Protein AF-0000000072552851 (afdb_homodimer)

Secondary structure (DSSP, 8-state):
-EEEEE-SS-EEEEEES-EEETTEEEES----EEEEETTEEEEEEE-HHHHHHHHHHHHHHHHHHHHHHTSPPPHHHHHHHHHHHHHHHHTSSS---EEEEEEEE-TTT--EEEEEE-TT--EEE-SEEEETHHHHHHHHHHHHH--TT--HHHHHHHHHHHHHHHHHH-SS----EEEEEEETTEEEEE---TT------/-EEEEE-SS-EEEEEES-EEETTEEEES----EEEEETTEEEEEEE-HHHHHHHHHHHHHHHHHHHHHHTSPPPHHHHHHHHHHHHHHHHTSSS---EEEEEEEE-TTT--EEEEEE-TT--EE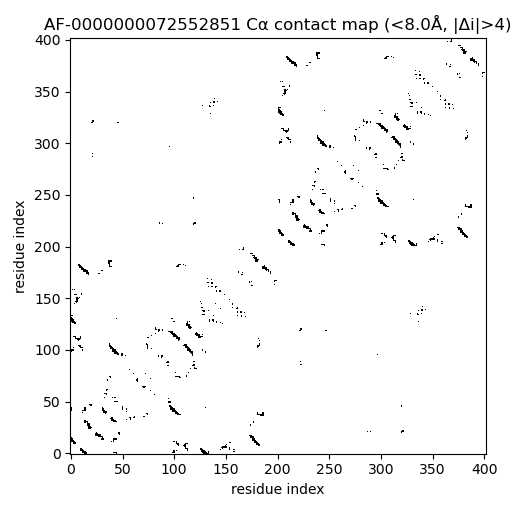E-SEEEETHHHHHHHHHHHHH--TT--HHHHHHHHHHHHHHHHHH-SS----EEEEEEETTEEEEE---TT------

Structure (mmCIF, N/CA/C/O backbone):
data_AF-0000000072552851-model_v1
#
loop_
_entity.id
_entity.type
_entity.pdbx_description
1 polymer 'Proteasome subunit beta'
#
loop_
_atom_site.group_PDB
_atom_site.id
_atom_site.type_symbol
_atom_site.label_atom_id
_atom_site.label_alt_id
_atom_site.label_comp_id
_atom_site.label_asym_id
_atom_site.label_entity_id
_atom_site.label_seq_id
_atom_site.pdbx_PDB_ins_code
_atom_site.Cartn_x
_atom_site.Cartn_y
_atom_site.Cartn_z
_atom_site.occupancy
_atom_site.B_iso_or_equiv
_atom_site.auth_seq_id
_atom_site.auth_comp_id
_atom_site.auth_asym_id
_atom_site.auth_atom_id
_atom_site.pdbx_PDB_model_num
ATOM 1 N N . VAL A 1 1 ? 3.16 0.419 9.734 1 94.38 1 VAL A N 1
ATOM 2 C CA . VAL A 1 1 ? 1.748 0.679 9.477 1 94.38 1 VAL A CA 1
ATOM 3 C C . VAL A 1 1 ? 1.436 2.148 9.75 1 94.38 1 VAL A C 1
ATOM 5 O O . VAL A 1 1 ? 1.906 2.719 10.734 1 94.38 1 VAL A O 1
ATOM 8 N N . LEU A 1 2 ? 0.718 2.777 8.82 1 98 2 LEU A N 1
ATOM 9 C CA . LEU A 1 2 ? 0.185 4.121 9 1 98 2 LEU A CA 1
ATOM 10 C C . LEU A 1 2 ? -1.327 4.141 8.812 1 98 2 LEU A C 1
ATOM 12 O O . LEU A 1 2 ? -1.855 3.426 7.953 1 98 2 LEU A O 1
ATOM 16 N N . LEU A 1 3 ? -2.006 4.992 9.609 1 98.5 3 LEU A N 1
ATOM 17 C CA . LEU A 1 3 ? -3.438 5.238 9.469 1 98.5 3 LEU A CA 1
ATOM 18 C C . LEU A 1 3 ? -3.734 6.734 9.492 1 98.5 3 LEU A C 1
ATOM 20 O O . LEU A 1 3 ? -3.113 7.484 10.258 1 98.5 3 LEU A O 1
ATOM 24 N N . GLY A 1 4 ? -4.664 7.176 8.695 1 98.75 4 GLY A N 1
ATOM 25 C CA . GLY A 1 4 ? -5.141 8.547 8.672 1 98.75 4 GLY A CA 1
ATOM 26 C C . GLY A 1 4 ? -6.648 8.656 8.531 1 98.75 4 GLY A C 1
ATOM 27 O O . GLY A 1 4 ? -7.262 7.887 7.789 1 98.75 4 GLY A O 1
ATOM 28 N N . ILE A 1 5 ? -7.27 9.586 9.258 1 98.81 5 ILE A N 1
ATOM 29 C CA . ILE A 1 5 ? -8.711 9.812 9.234 1 98.81 5 ILE A CA 1
ATOM 30 C C . ILE A 1 5 ? -9 11.312 9.297 1 98.81 5 ILE A C 1
ATOM 32 O O . ILE A 1 5 ? -8.562 11.992 10.227 1 98.81 5 ILE A O 1
ATOM 36 N N . THR A 1 6 ? -9.758 11.828 8.289 1 98.81 6 THR A N 1
ATOM 37 C CA . THR A 1 6 ? -10.234 13.203 8.398 1 98.81 6 THR A CA 1
ATOM 38 C C . THR A 1 6 ? -11.617 13.242 9.039 1 98.81 6 THR A C 1
ATOM 40 O O . THR A 1 6 ? -12.375 12.273 8.961 1 98.81 6 THR A O 1
ATOM 43 N N . GLY A 1 7 ? -11.922 14.281 9.758 1 98.75 7 GLY A N 1
ATOM 44 C CA . GLY A 1 7 ? -13.25 14.586 10.281 1 98.75 7 GLY A CA 1
ATOM 45 C C . GLY A 1 7 ? -13.719 15.984 9.93 1 98.75 7 GLY A C 1
ATOM 46 O O . GLY A 1 7 ? -13.289 16.562 8.93 1 98.75 7 GLY A O 1
ATOM 47 N N . LYS A 1 8 ? -14.648 16.438 10.703 1 98.5 8 LYS A N 1
ATOM 48 C CA . LYS A 1 8 ? -15.281 17.719 10.422 1 98.5 8 LYS A CA 1
ATOM 49 C C . LYS A 1 8 ? -14.289 18.875 10.57 1 98.5 8 LYS A C 1
ATOM 51 O O . LYS A 1 8 ? -14.328 19.828 9.797 1 98.5 8 LYS A O 1
ATOM 56 N N . ASP A 1 9 ? -13.43 18.828 11.57 1 98.5 9 ASP A N 1
ATOM 57 C CA . ASP A 1 9 ? -12.539 19.953 11.859 1 98.5 9 ASP A CA 1
ATOM 58 C C . ASP A 1 9 ? -11.203 19.469 12.414 1 98.5 9 ASP A C 1
ATOM 60 O O . ASP A 1 9 ? -10.539 20.188 13.164 1 98.5 9 ASP A O 1
ATOM 64 N N . PHE A 1 10 ? -10.883 18.234 12.086 1 98.81 10 PHE A N 1
ATOM 65 C CA . PHE A 1 10 ? -9.633 17.641 12.555 1 98.81 10 PHE A CA 1
ATOM 66 C C . PHE A 1 10 ? -9.117 16.609 11.555 1 98.81 10 PHE A C 1
ATOM 68 O O . PHE A 1 10 ? -9.859 16.156 10.68 1 98.81 10 PHE A O 1
ATOM 75 N N . THR A 1 11 ? -7.844 16.25 11.648 1 98.94 11 THR A N 1
ATOM 76 C CA . THR A 1 11 ? -7.258 15.07 11.031 1 98.94 11 THR A CA 1
ATOM 77 C C . THR A 1 11 ? -6.531 14.219 12.07 1 98.94 11 THR A C 1
ATOM 79 O O . THR A 1 11 ? -5.762 14.742 12.875 1 98.94 11 THR A O 1
ATOM 82 N N . LEU A 1 12 ? -6.805 12.906 12.109 1 98.88 12 LEU A N 1
ATOM 83 C CA . LEU A 1 12 ? -6.105 11.938 12.945 1 98.88 12 LEU A CA 1
ATOM 84 C C . LEU A 1 12 ? -5.035 11.203 12.148 1 98.88 12 LEU A C 1
ATOM 86 O O . LEU A 1 12 ? -5.281 10.773 11.023 1 98.88 12 LEU A O 1
ATOM 90 N N . ILE A 1 13 ? -3.879 11.086 12.789 1 98.88 13 ILE A N 1
ATOM 91 C CA . ILE A 1 13 ? -2.801 10.297 12.195 1 98.88 13 ILE A CA 1
ATOM 92 C C . ILE A 1 13 ? -2.279 9.289 13.219 1 98.88 13 ILE A C 1
ATOM 94 O O . ILE A 1 13 ? -2 9.641 14.367 1 98.88 13 ILE A O 1
ATOM 98 N N . GLY A 1 14 ? -2.188 8.055 12.789 1 98.44 14 GLY A N 1
ATOM 99 C CA . GLY A 1 14 ? -1.57 7.004 13.578 1 98.44 14 GLY A CA 1
ATOM 100 C C . GLY A 1 14 ? -0.405 6.336 12.875 1 98.44 14 GLY A C 1
ATOM 101 O O . GLY A 1 14 ? -0.453 6.105 11.664 1 98.44 14 GLY A O 1
ATOM 102 N N . ALA A 1 15 ? 0.672 6.055 13.641 1 98.25 15 ALA A N 1
ATOM 103 C CA . ALA A 1 15 ? 1.825 5.297 13.164 1 98.25 15 ALA A CA 1
ATOM 104 C C . ALA A 1 15 ? 2.201 4.195 14.148 1 98.25 15 ALA A C 1
ATOM 106 O O . ALA A 1 15 ? 2.246 4.42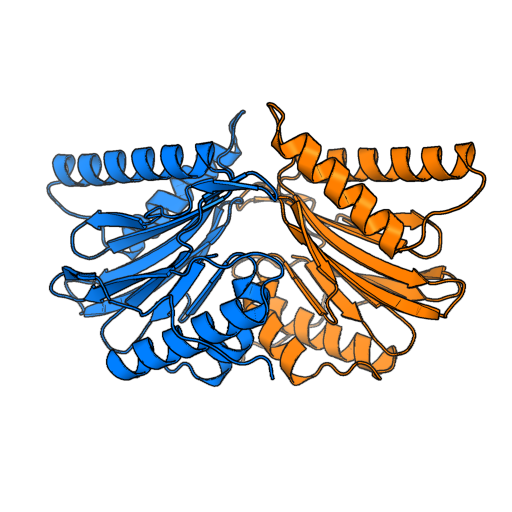2 15.359 1 98.25 15 ALA A O 1
ATOM 107 N N . SER A 1 16 ? 2.477 3.008 13.602 1 96.56 16 SER A N 1
ATOM 108 C CA . SER A 1 16 ? 2.871 1.912 14.477 1 96.56 16 SER A CA 1
ATOM 109 C C . SER A 1 16 ? 4.145 2.25 15.25 1 96.56 16 SER A C 1
ATOM 111 O O . SER A 1 16 ? 5.055 2.879 14.703 1 96.56 16 SER A O 1
ATOM 113 N N . LYS A 1 17 ? 4.246 1.747 16.453 1 96.38 17 LYS A N 1
ATOM 114 C CA . LYS A 1 17 ? 5.348 2.086 17.359 1 96.38 17 LYS A CA 1
ATOM 115 C C . LYS A 1 17 ? 6.621 1.341 16.969 1 96.38 17 LYS A C 1
ATOM 117 O O . LYS A 1 17 ? 7.711 1.91 17 1 96.38 17 LYS A O 1
ATOM 122 N N . ALA A 1 18 ? 6.504 0.093 16.609 1 93.44 18 ALA A N 1
ATOM 123 C CA . ALA A 1 18 ? 7.684 -0.738 16.375 1 93.44 18 ALA A CA 1
ATOM 124 C C . ALA A 1 18 ? 8.406 -0.311 15.094 1 93.44 18 ALA A C 1
ATOM 126 O O . ALA A 1 18 ? 7.773 -0.086 14.055 1 93.44 18 ALA A O 1
ATOM 127 N N . ALA A 1 19 ? 9.703 -0.084 15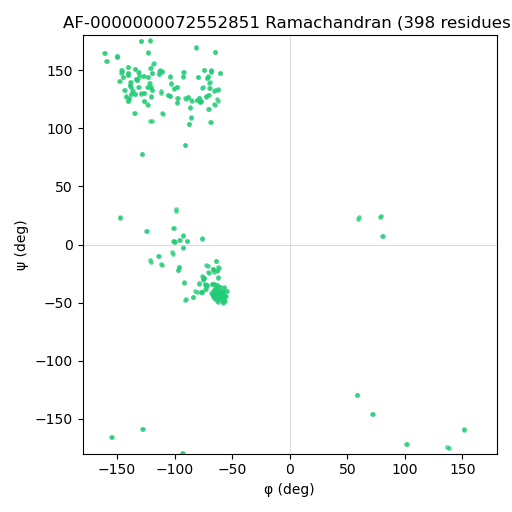.188 1 90.75 19 ALA A N 1
ATOM 128 C CA . ALA A 1 19 ? 10.57 0.054 14.016 1 90.75 19 ALA A CA 1
ATOM 129 C C . ALA A 1 19 ? 11.148 -1.295 13.594 1 90.75 19 ALA A C 1
ATOM 131 O O . ALA A 1 19 ? 11.773 -1.986 14.406 1 90.75 19 ALA A O 1
ATOM 132 N N . MET A 1 20 ? 10.891 -1.564 12.32 1 83.12 20 MET A N 1
ATOM 133 C CA . MET A 1 20 ? 11.25 -2.9 11.852 1 83.12 20 MET A CA 1
ATOM 134 C C . MET A 1 20 ? 12.383 -2.834 10.836 1 83.12 20 MET A C 1
ATOM 136 O O . MET A 1 20 ? 12.555 -1.821 10.156 1 83.12 20 MET A O 1
ATOM 140 N N . ARG A 1 21 ? 13.203 -3.891 10.797 1 78.69 21 ARG A N 1
ATOM 141 C CA . ARG A 1 21 ? 14.094 -4.23 9.695 1 78.69 21 ARG A CA 1
ATOM 142 C C . ARG A 1 21 ? 13.781 -5.617 9.141 1 78.69 21 ARG A C 1
ATOM 144 O O . ARG A 1 21 ? 14.109 -6.629 9.758 1 78.69 21 ARG A O 1
ATOM 151 N N . GLY A 1 22 ? 13.164 -5.562 7.957 1 72.88 22 GLY A N 1
ATOM 152 C CA . GLY A 1 22 ? 12.586 -6.832 7.547 1 72.88 22 GLY A CA 1
ATOM 153 C C . GLY A 1 22 ? 11.578 -7.375 8.539 1 72.88 22 GLY A C 1
ATOM 154 O O . GLY A 1 22 ? 10.641 -6.672 8.922 1 72.88 22 GLY A O 1
ATOM 155 N N . ALA A 1 23 ? 11.789 -8.672 8.898 1 70.94 23 ALA A N 1
ATOM 156 C CA . ALA A 1 23 ? 10.852 -9.305 9.82 1 70.94 23 ALA A CA 1
ATOM 157 C C . ALA A 1 23 ? 11.273 -9.094 11.266 1 70.94 23 ALA A C 1
ATOM 159 O O . ALA A 1 23 ? 10.57 -9.5 12.195 1 70.94 23 ALA A O 1
ATOM 160 N N . THR A 1 24 ? 12.359 -8.336 11.523 1 80.94 24 THR A N 1
ATOM 161 C CA . THR A 1 24 ? 12.898 -8.18 12.875 1 80.94 24 THR A CA 1
ATOM 162 C C . THR A 1 24 ? 12.531 -6.809 13.438 1 80.94 24 THR A C 1
ATOM 164 O O . THR A 1 24 ? 12.602 -5.801 12.734 1 80.94 24 THR A O 1
ATOM 167 N N . ILE A 1 25 ? 12.281 -6.809 14.781 1 86.56 25 ILE A N 1
ATOM 168 C CA . ILE A 1 25 ? 12 -5.555 15.469 1 86.56 25 ILE A CA 1
ATOM 169 C C . ILE A 1 25 ? 13.312 -4.898 15.898 1 86.56 25 ILE A C 1
ATOM 171 O O . ILE A 1 25 ? 14.062 -5.465 16.703 1 86.56 25 ILE A O 1
ATOM 175 N N . LEU A 1 26 ? 13.734 -3.744 15.477 1 86.88 26 LEU A N 1
ATOM 176 C CA . LEU A 1 26 ? 14.906 -2.967 15.859 1 86.88 26 LEU A CA 1
ATOM 177 C C . LEU A 1 26 ? 14.625 -2.148 17.109 1 86.88 26 LEU A C 1
ATOM 179 O O . LEU A 1 26 ? 15.477 -2.07 18.016 1 86.88 26 LEU A O 1
ATOM 183 N N . LYS A 1 27 ? 13.477 -1.482 17.172 1 91.88 27 LYS A N 1
ATOM 184 C CA . LYS A 1 27 ? 13.008 -0.694 18.312 1 91.88 27 LYS A CA 1
ATOM 185 C C . LYS A 1 27 ? 11.516 -0.935 18.562 1 91.88 27 LYS A C 1
ATOM 187 O O . LYS A 1 27 ? 10.703 -0.826 17.641 1 91.88 27 LYS A O 1
ATOM 192 N N . ALA A 1 28 ? 11.164 -1.247 19.812 1 92.56 28 ALA A N 1
ATOM 193 C CA . ALA A 1 28 ? 9.789 -1.605 20.156 1 92.56 28 ALA A CA 1
ATOM 194 C C . ALA A 1 28 ? 8.891 -0.373 20.188 1 92.56 28 ALA A C 1
ATOM 196 O O . ALA A 1 28 ? 7.676 -0.478 20 1 92.56 28 ALA A O 1
ATOM 197 N N . SER A 1 29 ? 9.523 0.775 20.547 1 95 29 SER A N 1
ATOM 198 C CA . SER A 1 29 ? 8.75 2.01 20.625 1 95 29 SER A CA 1
ATOM 199 C C . SER A 1 29 ? 9.484 3.166 19.953 1 95 29 SER A C 1
ATOM 201 O O . SER A 1 29 ? 10.539 3.59 20.422 1 95 29 SER A O 1
ATOM 203 N N . ASP A 1 30 ? 8.914 3.613 18.891 1 95.5 30 ASP A N 1
ATOM 204 C CA . ASP A 1 30 ? 9.43 4.746 18.125 1 95.5 30 ASP A CA 1
ATOM 205 C C . ASP A 1 30 ? 8.297 5.672 17.688 1 95.5 30 ASP A C 1
ATOM 207 O O . ASP A 1 30 ? 7.203 5.211 17.359 1 95.5 30 ASP A O 1
ATOM 211 N N . ASP A 1 31 ? 8.555 6.961 17.859 1 96.94 31 ASP A N 1
ATOM 212 C CA . ASP A 1 31 ? 7.625 7.93 17.297 1 96.94 31 ASP A CA 1
ATOM 213 C C . ASP A 1 31 ? 7.957 8.219 15.836 1 96.94 31 ASP A C 1
ATOM 215 O O . ASP A 1 31 ? 8.891 8.961 15.539 1 96.94 31 ASP A O 1
ATOM 219 N N . LYS A 1 32 ? 7.148 7.777 14.969 1 97.62 32 LYS A N 1
ATOM 220 C CA . LYS A 1 32 ? 7.379 7.91 13.531 1 97.62 32 LYS A CA 1
ATOM 221 C C . LYS A 1 32 ? 6.602 9.086 12.953 1 97.62 32 LYS A C 1
ATOM 223 O O . LYS A 1 32 ? 6.129 9.031 11.82 1 97.62 32 LYS A O 1
ATOM 228 N N . THR A 1 33 ? 6.359 10.094 13.734 1 98.31 33 THR A N 1
ATOM 229 C CA . THR A 1 33 ? 5.711 11.32 13.281 1 98.31 33 THR A CA 1
ATOM 230 C C . THR A 1 33 ? 6.621 12.523 13.5 1 98.31 33 THR A C 1
ATOM 232 O O . THR A 1 33 ? 7.492 12.5 14.375 1 98.31 33 THR A O 1
ATOM 235 N N . ARG A 1 34 ? 6.41 13.516 12.641 1 98.19 34 ARG A N 1
ATOM 236 C CA . ARG A 1 34 ? 7.09 14.797 12.766 1 98.19 34 ARG A CA 1
ATOM 237 C C . ARG A 1 34 ? 6.141 15.953 12.461 1 98.19 34 ARG A C 1
ATOM 239 O O . ARG A 1 34 ? 5.504 15.977 11.406 1 98.19 34 ARG A O 1
ATOM 246 N N . ALA A 1 35 ? 6.066 16.859 13.414 1 97.75 35 ALA A N 1
ATOM 247 C CA . ALA A 1 35 ? 5.355 18.109 13.102 1 97.75 35 ALA A CA 1
ATOM 248 C C . ALA A 1 35 ? 6.168 18.984 12.156 1 97.75 35 ALA A C 1
ATOM 250 O O . ALA A 1 35 ? 7.328 19.297 12.422 1 97.75 35 ALA A O 1
ATOM 251 N N . LEU A 1 36 ? 5.586 19.422 11.062 1 97.5 36 LEU A N 1
ATOM 252 C CA . LEU A 1 36 ? 6.273 20.297 10.117 1 97.5 36 LEU A CA 1
ATOM 253 C C . LEU A 1 36 ? 6.004 21.766 10.445 1 97.5 36 LEU A C 1
ATOM 255 O O . LEU A 1 36 ? 6.816 22.625 10.133 1 97.5 36 LEU A O 1
ATOM 259 N N . ASN A 1 37 ? 4.914 22.078 10.914 1 95.88 37 ASN A N 1
ATOM 260 C CA . ASN A 1 37 ? 4.512 23.312 11.57 1 95.88 37 ASN A CA 1
ATOM 261 C C . ASN A 1 37 ? 3.342 23.094 12.523 1 95.88 37 ASN A C 1
ATOM 263 O O . ASN A 1 37 ? 3.033 21.953 12.883 1 95.88 37 ASN A O 1
ATOM 267 N N . LYS A 1 38 ? 2.693 24.141 12.969 1 95.44 38 LYS A N 1
ATOM 268 C CA . LYS A 1 38 ? 1.656 24.031 13.992 1 95.44 38 LYS A CA 1
ATOM 269 C C . LYS A 1 38 ? 0.449 23.25 13.477 1 95.44 38 LYS A C 1
ATOM 271 O O . LYS A 1 38 ? -0.302 22.672 14.266 1 95.44 38 LYS A O 1
ATOM 276 N N . HIS A 1 39 ? 0.232 23.188 12.141 1 97.56 39 HIS A N 1
ATOM 277 C CA . HIS A 1 39 ? -1.027 22.703 11.594 1 97.56 39 HIS A CA 1
ATOM 278 C C . HIS A 1 39 ? -0.793 21.531 10.625 1 97.56 39 HIS A C 1
ATOM 280 O O . HIS A 1 39 ? -1.698 21.141 9.883 1 97.56 39 HIS A O 1
ATOM 286 N N . THR A 1 40 ? 0.437 21.016 10.641 1 98.44 40 THR A N 1
ATOM 287 C CA . THR A 1 40 ? 0.723 19.953 9.68 1 98.44 40 THR A CA 1
ATOM 288 C C . THR A 1 40 ? 1.629 18.891 10.305 1 98.44 40 THR A C 1
ATOM 290 O O . THR A 1 40 ? 2.682 19.219 10.859 1 98.44 40 THR A O 1
ATOM 293 N N . LEU A 1 41 ? 1.21 17.625 10.227 1 98.81 41 LEU A N 1
ATOM 294 C CA . LEU A 1 41 ? 1.942 16.484 10.758 1 98.81 41 LEU A CA 1
ATOM 295 C C . LEU A 1 41 ? 2.293 15.492 9.656 1 98.81 41 LEU A C 1
ATOM 297 O O . LEU A 1 41 ? 1.456 15.188 8.797 1 98.81 41 LEU A O 1
ATOM 301 N N . LEU A 1 42 ? 3.566 15.062 9.672 1 98.81 42 LEU A N 1
ATOM 302 C CA . LEU A 1 42 ? 4.055 14.016 8.773 1 98.81 42 LEU A CA 1
ATOM 303 C C . LEU A 1 42 ? 4.215 12.695 9.523 1 98.81 42 LEU A C 1
ATOM 305 O O . LEU A 1 42 ? 4.801 12.656 10.609 1 98.81 42 LEU A O 1
ATOM 309 N N . ALA A 1 43 ? 3.643 11.633 9.008 1 98.75 43 ALA A N 1
ATOM 310 C CA . ALA A 1 43 ? 3.932 10.273 9.453 1 98.75 43 ALA A CA 1
ATOM 311 C C . ALA A 1 43 ? 4.625 9.469 8.359 1 98.75 43 ALA A C 1
ATOM 313 O O . ALA A 1 43 ? 4.383 9.695 7.168 1 98.75 43 ALA A O 1
ATOM 314 N N . PHE A 1 44 ? 5.508 8.562 8.773 1 98.12 44 PHE A N 1
ATOM 315 C CA . PHE A 1 44 ? 6.332 7.887 7.781 1 98.12 44 PHE A CA 1
ATOM 316 C C . PHE A 1 44 ? 6.508 6.414 8.133 1 98.12 44 PHE A C 1
ATOM 318 O O . PHE A 1 44 ? 6.551 6.051 9.312 1 98.12 44 PHE A O 1
ATOM 325 N N . SER A 1 45 ? 6.582 5.57 7.191 1 96 45 SER A N 1
ATOM 326 C CA . SER A 1 45 ? 6.902 4.148 7.273 1 96 45 SER A CA 1
ATOM 327 C C . SER A 1 45 ? 7.789 3.713 6.113 1 96 45 SER A C 1
ATOM 329 O O . SER A 1 45 ? 7.77 4.328 5.043 1 96 45 SER A O 1
ATOM 331 N N . GLY A 1 46 ? 8.672 2.721 6.371 1 92.94 46 GLY A N 1
ATOM 332 C CA . GLY A 1 46 ? 9.617 2.234 5.379 1 92.94 46 GLY A CA 1
ATOM 333 C C . GLY A 1 46 ? 10.891 1.688 5.992 1 92.94 46 GLY A C 1
ATOM 334 O O . GLY A 1 46 ? 10.898 1.273 7.152 1 92.94 46 GLY A O 1
ATOM 335 N N . GLU A 1 47 ? 11.906 1.666 5.141 1 88.12 47 GLU A N 1
ATOM 336 C CA . GLU A 1 47 ? 13.203 1.249 5.676 1 88.12 47 GLU A CA 1
ATOM 337 C C . GLU A 1 47 ? 13.688 2.207 6.758 1 88.12 47 GLU A C 1
ATOM 339 O O . GLU A 1 47 ? 13.68 3.424 6.566 1 88.12 47 GLU A O 1
ATOM 344 N N . ALA A 1 48 ? 14.148 1.642 7.887 1 84.38 48 ALA A N 1
ATOM 345 C CA . ALA A 1 48 ? 14.438 2.426 9.086 1 84.38 48 ALA A CA 1
ATOM 346 C C . ALA A 1 48 ? 15.43 3.547 8.781 1 84.38 48 ALA A C 1
ATOM 348 O O . ALA A 1 48 ? 15.195 4.703 9.148 1 84.38 48 ALA A O 1
ATOM 349 N N . GLY A 1 49 ? 16.469 3.328 8.062 1 85.81 49 GLY A N 1
ATOM 350 C CA . GLY A 1 49 ? 17.438 4.375 7.75 1 85.81 49 GLY A CA 1
ATOM 351 C C . GLY A 1 49 ? 16.859 5.445 6.836 1 85.81 49 GLY A C 1
ATOM 352 O O . GLY A 1 49 ? 17.094 6.637 7.051 1 85.81 49 GLY A O 1
ATOM 353 N N . ASP A 1 50 ? 16.047 5.133 5.988 1 91.94 50 ASP A N 1
ATOM 354 C CA . ASP A 1 50 ? 15.477 6.055 5.008 1 91.94 50 ASP A CA 1
ATOM 355 C C . ASP A 1 50 ? 14.414 6.953 5.641 1 91.94 50 ASP A C 1
ATOM 357 O O . ASP A 1 50 ? 14.352 8.148 5.348 1 91.94 50 ASP A O 1
ATOM 361 N N . THR A 1 51 ? 13.617 6.371 6.484 1 95.19 51 THR A N 1
ATOM 362 C CA . THR A 1 51 ? 12.5 7.109 7.074 1 95.19 51 THR A CA 1
ATOM 363 C C . THR A 1 51 ? 13.016 8.234 7.965 1 95.19 51 THR A C 1
ATOM 365 O O . THR A 1 51 ? 12.578 9.383 7.832 1 95.19 51 THR A O 1
ATOM 368 N N . VAL A 1 52 ? 13.969 7.922 8.789 1 93.5 52 VAL A N 1
ATOM 369 C CA . VAL A 1 52 ? 14.5 8.914 9.727 1 93.5 52 VAL A CA 1
ATOM 370 C C . VAL A 1 52 ? 15.211 10.023 8.953 1 93.5 52 VAL A C 1
ATOM 372 O O . VAL A 1 52 ? 14.969 11.203 9.195 1 93.5 52 VAL A O 1
ATOM 375 N N . GLN A 1 53 ? 15.984 9.617 8.008 1 95.5 53 GLN A N 1
ATOM 376 C CA . GLN A 1 53 ? 16.75 10.578 7.223 1 95.5 53 GLN A CA 1
ATOM 377 C C . GLN A 1 53 ? 15.828 11.492 6.422 1 95.5 53 GLN A C 1
ATOM 379 O O . GLN A 1 53 ? 16.031 12.711 6.379 1 95.5 53 GLN A O 1
ATOM 384 N N . PHE A 1 54 ? 14.883 10.898 5.824 1 97.38 54 PHE A N 1
ATOM 385 C CA . PHE A 1 54 ? 13.969 11.688 5 1 97.38 54 PHE A CA 1
ATOM 386 C C . PHE A 1 54 ? 13.141 12.633 5.859 1 97.38 54 PHE A C 1
ATOM 388 O O . PHE A 1 54 ? 12.945 13.797 5.5 1 97.38 54 PHE A O 1
ATOM 395 N N . ALA A 1 55 ? 12.641 12.164 6.945 1 97.19 55 ALA A N 1
ATOM 396 C CA . ALA A 1 55 ? 11.828 12.984 7.836 1 97.19 55 ALA A CA 1
ATOM 397 C C . ALA A 1 55 ? 12.625 14.172 8.367 1 97.19 55 ALA A C 1
ATOM 399 O O . ALA A 1 55 ? 12.109 15.297 8.422 1 97.19 55 ALA A O 1
ATOM 400 N N . GLU A 1 56 ? 13.844 13.945 8.742 1 96.81 56 GLU A N 1
ATOM 401 C CA . GLU A 1 56 ? 14.703 15.023 9.234 1 96.81 56 GLU A CA 1
ATOM 402 C C . GLU A 1 56 ? 14.984 16.047 8.133 1 96.81 56 GLU A C 1
ATOM 404 O O . GLU A 1 56 ? 14.953 17.25 8.375 1 96.81 56 GLU A O 1
ATOM 409 N N . TYR A 1 57 ? 15.258 15.516 7.059 1 97.44 57 TYR A N 1
ATOM 410 C CA . TYR A 1 57 ? 15.516 16.359 5.902 1 97.44 57 TYR A CA 1
ATOM 411 C C . TYR A 1 57 ? 14.32 17.266 5.609 1 97.44 57 TYR A C 1
ATOM 413 O O . TYR A 1 57 ? 14.469 18.469 5.418 1 97.44 57 TYR A O 1
ATOM 421 N N . ILE A 1 58 ? 13.117 16.703 5.531 1 97.81 58 ILE A N 1
ATOM 422 C CA . ILE A 1 58 ? 11.891 17.438 5.238 1 97.81 58 ILE A CA 1
ATOM 423 C C . ILE A 1 58 ? 11.633 18.469 6.332 1 97.81 58 ILE A C 1
ATOM 425 O O . ILE A 1 58 ? 11.305 19.625 6.043 1 97.81 58 ILE A O 1
ATOM 429 N N . GLN A 1 59 ? 11.703 18.016 7.551 1 96.5 59 GLN A N 1
ATOM 430 C CA . GLN A 1 59 ? 11.438 18.906 8.68 1 96.5 59 GLN A CA 1
ATOM 431 C C . GLN A 1 59 ? 12.359 20.109 8.664 1 96.5 59 GLN A C 1
ATOM 433 O O . GLN A 1 59 ? 11.906 21.25 8.82 1 96.5 59 GLN A O 1
ATOM 438 N N . ARG A 1 60 ? 13.625 19.891 8.406 1 95.88 60 ARG A N 1
ATOM 439 C CA . ARG A 1 60 ? 14.602 20.969 8.359 1 95.88 60 ARG A CA 1
ATOM 440 C C . ARG A 1 60 ? 14.305 21.938 7.215 1 95.88 60 ARG A C 1
ATOM 442 O O . ARG A 1 60 ? 14.328 23.156 7.402 1 95.88 60 ARG A O 1
ATOM 449 N N . ASN A 1 61 ? 14.016 21.438 6.078 1 94.56 61 ASN A N 1
ATOM 450 C CA . ASN A 1 61 ? 13.805 22.281 4.906 1 94.56 61 ASN A CA 1
ATOM 451 C C . ASN A 1 61 ? 12.484 23.031 4.996 1 94.56 61 ASN A C 1
ATOM 453 O O . ASN A 1 61 ? 12.375 24.172 4.512 1 94.56 61 ASN A O 1
ATOM 457 N N . ALA A 1 62 ? 11.438 22.438 5.582 1 93.31 62 ALA A N 1
ATOM 458 C CA . ALA A 1 62 ? 10.188 23.141 5.832 1 93.31 62 ALA A CA 1
ATOM 459 C C . ALA A 1 62 ? 10.398 24.328 6.77 1 93.31 62 ALA A C 1
ATOM 461 O O . ALA A 1 62 ? 9.859 25.406 6.543 1 93.31 62 ALA A O 1
ATOM 462 N N . GLN A 1 63 ? 11.164 24.156 7.785 1 93 63 GLN A N 1
ATOM 463 C CA . GLN A 1 63 ? 11.477 25.219 8.734 1 93 63 GLN A CA 1
ATOM 464 C C . GLN A 1 63 ? 12.281 26.328 8.07 1 93 63 GLN A C 1
ATOM 466 O O . GLN A 1 63 ? 12.023 27.516 8.312 1 93 63 GLN A O 1
ATOM 471 N N . LEU A 1 64 ? 13.242 25.953 7.305 1 92.75 64 LEU A N 1
ATOM 472 C CA . LEU A 1 64 ? 14.062 26.922 6.586 1 92.75 64 LEU A CA 1
ATOM 473 C C . LEU A 1 64 ? 13.203 27.766 5.645 1 92.75 64 LEU A C 1
ATOM 475 O O . LEU A 1 64 ? 13.391 28.984 5.551 1 92.75 64 LEU A O 1
ATOM 479 N N . TYR A 1 65 ? 12.312 27.078 4.938 1 90.44 65 TYR A N 1
ATOM 480 C CA . TYR A 1 65 ? 11.391 27.797 4.051 1 90.44 65 TYR A CA 1
ATOM 481 C C . TYR A 1 65 ? 10.586 28.828 4.82 1 90.44 65 TYR A C 1
ATOM 483 O O . TYR A 1 65 ? 10.43 29.969 4.367 1 90.44 65 TYR A O 1
ATOM 491 N N . SER A 1 66 ? 10.031 28.438 5.895 1 90.19 66 SER A N 1
ATOM 492 C CA . SER A 1 66 ? 9.242 29.328 6.727 1 90.19 66 SER A CA 1
ATOM 493 C C . SER A 1 66 ? 10.062 30.531 7.188 1 90.19 66 SER A C 1
ATOM 495 O O . SER A 1 66 ? 9.578 31.672 7.168 1 90.19 66 SER A O 1
ATOM 497 N N . MET A 1 67 ? 11.266 30.375 7.547 1 90.56 67 MET A N 1
ATOM 498 C CA . MET A 1 67 ? 12.148 31.422 8.023 1 90.56 67 MET A CA 1
ATOM 499 C C . MET A 1 67 ? 12.484 32.406 6.902 1 90.56 67 MET A C 1
ATOM 501 O O . MET A 1 67 ? 12.43 33.625 7.098 1 90.56 67 MET A O 1
ATOM 505 N N . ARG A 1 68 ? 12.727 31.891 5.797 1 92.62 68 ARG A N 1
ATOM 506 C CA . ARG A 1 68 ? 13.148 32.688 4.668 1 92.62 68 ARG A CA 1
ATOM 507 C C . ARG A 1 68 ? 11.984 33.531 4.113 1 92.62 68 ARG A C 1
ATOM 509 O O . ARG A 1 68 ? 12.188 34.625 3.619 1 92.62 68 ARG A O 1
ATOM 516 N N . ASN A 1 69 ? 10.812 33 4.148 1 91.31 69 ASN A N 1
ATOM 517 C CA . ASN A 1 69 ? 9.656 33.625 3.51 1 91.31 69 ASN A CA 1
ATOM 518 C C . ASN A 1 69 ? 8.773 34.312 4.527 1 91.31 69 ASN A C 1
ATOM 520 O O . ASN A 1 69 ? 7.812 35 4.156 1 91.31 69 ASN A O 1
ATOM 524 N N . GLU A 1 70 ? 9.008 34.188 5.719 1 88.94 70 GLU A N 1
ATOM 525 C CA . GLU A 1 70 ? 8.25 34.75 6.832 1 88.94 70 GLU A CA 1
ATOM 526 C C . GLU A 1 70 ? 6.797 34.25 6.809 1 88.94 70 GLU A C 1
ATOM 528 O O . GLU A 1 70 ? 5.879 35.031 7.086 1 88.94 70 GLU A O 1
ATOM 533 N N . THR A 1 71 ? 6.613 33.188 6.176 1 89 71 THR A N 1
ATOM 534 C CA . THR A 1 71 ? 5.293 32.594 6.121 1 89 71 THR A CA 1
ATOM 535 C C . THR A 1 71 ? 5.41 31.062 6.094 1 89 71 THR A C 1
ATOM 537 O O . THR A 1 71 ? 6.426 30.516 5.656 1 89 71 THR A O 1
ATOM 540 N N . GLU A 1 72 ? 4.352 30.453 6.711 1 90.44 72 GLU A N 1
ATOM 541 C CA . GLU A 1 72 ? 4.328 29 6.684 1 90.44 72 GLU A CA 1
ATOM 542 C C . GLU A 1 72 ? 3.529 28.484 5.492 1 90.44 72 GLU A C 1
ATOM 544 O O . GLU A 1 72 ? 2.52 29.078 5.109 1 90.44 72 GLU A O 1
ATOM 549 N N . LEU A 1 73 ? 4 27.375 4.969 1 92.44 73 LEU A N 1
ATOM 550 C CA . LEU A 1 73 ? 3.24 26.719 3.912 1 92.44 73 LEU A CA 1
ATOM 551 C C . LEU A 1 73 ? 1.977 26.078 4.473 1 92.44 73 LEU A C 1
ATOM 553 O O . LEU A 1 73 ? 1.976 25.578 5.602 1 92.44 73 LEU A O 1
ATOM 557 N N . SER A 1 74 ? 0.899 26.141 3.676 1 95.06 74 SER A N 1
ATOM 558 C CA . SER A 1 74 ? -0.321 25.406 4.004 1 95.06 74 SER A CA 1
ATOM 559 C C . SER A 1 74 ? -0.093 23.906 3.955 1 95.06 74 SER A C 1
ATOM 561 O O . SER A 1 74 ? 0.911 23.438 3.41 1 95.06 74 SER A O 1
ATOM 563 N N . PRO A 1 75 ? -1.033 23.172 4.512 1 97.31 75 PRO A N 1
ATOM 564 C CA . PRO A 1 75 ? -0.913 21.719 4.383 1 97.31 75 PRO A CA 1
ATOM 565 C C . PRO A 1 75 ? -0.801 21.266 2.93 1 97.31 75 PRO A C 1
ATOM 567 O O . PRO A 1 75 ? 0.017 20.391 2.611 1 97.31 75 PRO A O 1
ATOM 570 N N . SER A 1 76 ? -1.566 21.891 2.061 1 97.25 76 SER A N 1
ATOM 571 C CA . SER A 1 76 ? -1.489 21.547 0.645 1 97.25 76 SER A CA 1
ATOM 572 C C . SER A 1 76 ? -0.124 21.891 0.064 1 97.25 76 SER A C 1
ATOM 574 O O . SER A 1 76 ? 0.463 21.109 -0.679 1 97.25 76 SER A O 1
ATOM 576 N N . GLY A 1 77 ? 0.328 23.062 0.403 1 96.06 77 GLY A N 1
ATOM 577 C CA . GLY A 1 77 ? 1.651 23.469 -0.043 1 96.06 77 GLY A CA 1
ATOM 578 C C . GLY A 1 77 ? 2.748 22.531 0.415 1 96.06 77 GLY A C 1
ATOM 579 O O . GLY A 1 77 ? 3.621 22.156 -0.371 1 96.06 77 GLY A O 1
ATOM 580 N N . LEU A 1 78 ? 2.709 22.109 1.638 1 97.62 78 LEU A N 1
ATOM 581 C CA . LEU A 1 78 ? 3.703 21.203 2.201 1 97.62 78 LEU A CA 1
ATOM 582 C C . LEU A 1 78 ? 3.625 19.828 1.542 1 97.62 78 LEU A C 1
ATOM 584 O O . LEU A 1 78 ? 4.652 19.203 1.271 1 97.62 78 LEU A O 1
ATOM 588 N N . ALA A 1 79 ? 2.416 19.359 1.294 1 97.56 79 ALA A N 1
ATOM 589 C CA . ALA A 1 79 ? 2.252 18.062 0.635 1 97.56 79 ALA A CA 1
ATOM 590 C C . ALA A 1 79 ? 2.928 18.062 -0.734 1 97.56 79 ALA A C 1
ATOM 592 O O . ALA A 1 79 ? 3.619 17.094 -1.087 1 97.56 79 ALA A O 1
ATOM 593 N N . HIS A 1 80 ? 2.805 19.109 -1.46 1 96.06 80 HIS A N 1
ATOM 594 C CA . HIS A 1 80 ? 3.402 19.203 -2.787 1 96.06 80 HIS A CA 1
ATOM 595 C C . HIS A 1 80 ? 4.914 19.375 -2.699 1 96.06 80 HIS A C 1
ATOM 597 O O . HIS A 1 80 ? 5.652 18.844 -3.533 1 96.06 80 HIS A O 1
ATOM 603 N N . PHE A 1 81 ? 5.289 20.156 -1.697 1 96.56 81 PHE A N 1
ATOM 604 C CA . PHE A 1 81 ? 6.719 20.281 -1.458 1 96.56 81 PHE A CA 1
ATOM 605 C C . PHE A 1 81 ? 7.344 18.906 -1.188 1 96.56 81 PHE A C 1
ATOM 607 O O . PHE A 1 81 ? 8.352 18.547 -1.798 1 96.56 81 PHE A O 1
ATOM 614 N N . VAL A 1 82 ? 6.789 18.062 -0.304 1 97.25 82 VAL A N 1
ATOM 615 C CA . VAL A 1 82 ? 7.293 16.75 0.077 1 97.25 82 VAL A CA 1
ATOM 616 C C . VAL A 1 82 ? 7.297 15.82 -1.14 1 97.25 82 VAL A C 1
ATOM 618 O O . VAL A 1 82 ? 8.266 15.094 -1.368 1 97.25 82 VAL A O 1
ATOM 621 N N . ARG A 1 83 ? 6.234 15.867 -1.876 1 95.69 83 ARG A N 1
ATOM 622 C CA . ARG A 1 83 ? 6.172 15.07 -3.096 1 95.69 83 ARG A CA 1
ATOM 623 C C . ARG A 1 83 ? 7.324 15.414 -4.035 1 95.69 83 ARG A C 1
ATOM 625 O O . ARG A 1 83 ? 7.941 14.523 -4.625 1 95.69 83 ARG A O 1
ATOM 632 N N . GLY A 1 84 ? 7.527 16.734 -4.191 1 94.56 84 GLY A N 1
ATOM 633 C CA . GLY A 1 84 ? 8.633 17.172 -5.027 1 94.56 84 GLY A CA 1
ATOM 634 C C . GLY A 1 84 ? 9.977 16.625 -4.578 1 94.56 84 GLY A C 1
ATOM 635 O O . GLY A 1 84 ? 10.773 16.188 -5.398 1 94.56 84 GLY A O 1
ATOM 636 N N . GLU A 1 85 ? 10.227 16.656 -3.277 1 95.31 85 GLU A N 1
ATOM 637 C CA . GLU A 1 85 ? 11.469 16.141 -2.719 1 95.31 85 GLU A CA 1
ATOM 638 C C . GLU A 1 85 ? 11.602 14.633 -2.967 1 95.31 85 GLU A C 1
ATOM 640 O O . GLU A 1 85 ? 12.688 14.148 -3.299 1 95.31 85 GLU A O 1
ATOM 645 N N . LEU A 1 86 ? 10.516 13.922 -2.82 1 93.94 86 LEU A N 1
ATOM 646 C CA . LEU A 1 86 ? 10.516 12.484 -3.066 1 93.94 86 LEU A CA 1
ATOM 647 C C . LEU A 1 86 ? 10.773 12.188 -4.539 1 93.94 86 LEU A C 1
ATOM 649 O O . LEU A 1 86 ? 11.531 11.273 -4.871 1 93.94 86 LEU A O 1
ATOM 653 N N . ALA A 1 87 ? 10.18 12.93 -5.402 1 92.25 87 ALA A N 1
ATOM 654 C CA . ALA A 1 87 ? 10.367 12.773 -6.844 1 92.25 87 ALA A CA 1
ATOM 655 C C . ALA A 1 87 ? 11.82 13.008 -7.234 1 92.25 87 ALA A C 1
ATOM 657 O O . ALA A 1 87 ? 12.375 12.281 -8.062 1 92.25 87 ALA A O 1
ATOM 658 N N . THR A 1 88 ? 12.43 14.016 -6.645 1 92.62 88 THR A N 1
ATOM 659 C CA . THR A 1 88 ? 13.836 14.305 -6.887 1 92.62 88 THR A CA 1
ATOM 660 C C . THR A 1 88 ? 14.719 13.148 -6.422 1 92.62 88 THR A C 1
ATOM 662 O O . THR A 1 88 ? 15.641 12.742 -7.125 1 92.62 88 THR A O 1
ATOM 665 N N . SER A 1 89 ? 14.375 12.617 -5.277 1 91.75 89 SER A N 1
ATOM 666 C CA . SER A 1 89 ? 15.125 11.492 -4.723 1 91.75 89 SER A CA 1
ATOM 667 C C . SER A 1 89 ? 15.031 10.273 -5.633 1 91.75 89 SER A C 1
ATOM 669 O O . SER A 1 89 ? 16.016 9.531 -5.785 1 91.75 89 SER A O 1
ATOM 671 N N . LEU A 1 90 ? 13.969 10.062 -6.262 1 87.62 90 LEU A N 1
ATOM 672 C CA . LEU A 1 90 ? 13.719 8.906 -7.109 1 87.62 90 LEU A CA 1
ATOM 673 C C . LEU A 1 90 ? 14.617 8.922 -8.336 1 87.62 90 LEU A C 1
ATOM 675 O O . LEU A 1 90 ? 14.867 7.879 -8.945 1 87.62 90 LEU A O 1
ATOM 679 N N . ARG A 1 91 ? 15.102 10.031 -8.672 1 84.62 91 ARG A N 1
ATOM 680 C CA . ARG A 1 91 ? 15.969 10.188 -9.828 1 84.62 91 ARG A CA 1
ATOM 681 C C . ARG A 1 91 ? 17.438 10.07 -9.438 1 84.62 91 ARG A C 1
ATOM 683 O O . ARG A 1 91 ? 18.312 10.094 -10.297 1 84.62 91 ARG A O 1
ATOM 690 N N . SER A 1 92 ? 17.609 9.906 -8.133 1 87.25 92 SER A N 1
ATOM 691 C CA . SER A 1 92 ? 18.969 9.82 -7.629 1 87.25 92 SER A CA 1
ATOM 692 C C . SER A 1 92 ? 19.438 8.367 -7.539 1 87.25 92 SER A C 1
ATOM 694 O O . SER A 1 92 ? 18.672 7.445 -7.859 1 87.25 92 SER A O 1
ATOM 696 N N . ARG A 1 93 ? 20.734 8.234 -7.051 1 84.31 93 ARG A N 1
ATOM 697 C CA . ARG A 1 93 ? 21.328 6.906 -6.918 1 84.31 93 ARG A CA 1
ATOM 698 C C . ARG A 1 93 ? 20.781 6.176 -5.703 1 84.31 93 ARG A C 1
ATOM 700 O O . ARG A 1 93 ? 20.766 4.941 -5.664 1 84.31 93 ARG A O 1
ATOM 707 N N . ASN A 1 94 ? 20.375 6.973 -4.762 1 85.69 94 ASN A N 1
ATOM 708 C CA . ASN A 1 94 ? 19.891 6.371 -3.523 1 85.69 94 ASN A CA 1
ATOM 709 C C . ASN A 1 94 ? 18.516 6.918 -3.139 1 85.69 94 ASN A C 1
ATOM 711 O O . ASN A 1 94 ? 18.391 7.668 -2.17 1 85.69 94 ASN A O 1
ATOM 715 N N . PRO A 1 95 ? 17.531 6.426 -3.801 1 89 95 PRO A N 1
ATOM 716 C CA . PRO A 1 95 ? 16.188 6.941 -3.492 1 89 95 PRO A CA 1
ATOM 717 C C . PRO A 1 95 ? 15.711 6.531 -2.102 1 89 95 PRO A C 1
ATOM 719 O O . PRO A 1 95 ? 16.094 5.469 -1.603 1 89 95 PRO A O 1
ATOM 722 N N . TYR A 1 96 ? 14.852 7.402 -1.456 1 91.62 96 TYR A N 1
ATOM 723 C CA . TYR A 1 96 ? 14.234 7.074 -0.174 1 91.62 96 TYR A CA 1
ATOM 724 C C . TYR A 1 96 ? 13.07 6.109 -0.357 1 91.62 96 TYR A C 1
ATOM 726 O O . TYR A 1 96 ? 12.133 6.395 -1.099 1 91.62 96 TYR A O 1
ATOM 734 N N . ASN A 1 97 ? 13.195 4.965 0.366 1 91.62 97 ASN A N 1
ATOM 735 C CA . ASN A 1 97 ? 12.086 4.016 0.388 1 91.62 97 ASN A CA 1
ATOM 736 C C . ASN A 1 97 ? 11.141 4.293 1.552 1 91.62 97 ASN A C 1
ATOM 738 O O . ASN A 1 97 ? 11.211 3.627 2.586 1 91.62 97 ASN A O 1
ATOM 742 N N . VAL A 1 98 ? 10.211 5.215 1.249 1 95.06 98 VAL A N 1
ATOM 743 C CA . VAL A 1 98 ? 9.359 5.656 2.348 1 95.06 98 VAL A CA 1
ATOM 744 C C . VAL A 1 98 ? 7.918 5.781 1.866 1 95.06 98 VAL A C 1
ATOM 746 O O . VAL A 1 98 ? 7.672 6.188 0.728 1 95.06 98 VAL A O 1
ATOM 749 N N . ASN A 1 99 ? 6.957 5.324 2.664 1 96.31 99 ASN A N 1
ATOM 750 C CA . ASN A 1 99 ? 5.539 5.652 2.545 1 96.31 99 ASN A CA 1
ATOM 751 C C . ASN A 1 99 ? 5.109 6.672 3.594 1 96.31 99 ASN A C 1
ATOM 753 O O . ASN A 1 99 ? 5.539 6.598 4.746 1 96.31 99 ASN A O 1
ATOM 757 N N . LEU A 1 100 ? 4.25 7.656 3.109 1 98.12 100 LEU A N 1
ATOM 758 C CA . LEU A 1 100 ? 3.984 8.789 3.988 1 98.12 100 LEU A CA 1
ATOM 759 C C . LEU A 1 100 ? 2.488 9.062 4.086 1 98.12 100 LEU A C 1
ATOM 761 O O . LEU A 1 100 ? 1.741 8.797 3.141 1 98.12 100 LEU A O 1
ATOM 765 N N . LEU A 1 101 ? 2.096 9.539 5.234 1 98.69 101 LEU A N 1
ATOM 766 C CA . LEU A 1 101 ? 0.842 10.266 5.41 1 98.69 101 LEU A CA 1
ATOM 767 C C . LEU A 1 101 ? 1.096 11.672 5.945 1 98.69 101 LEU A C 1
ATOM 769 O O . LEU A 1 101 ? 1.938 11.859 6.824 1 98.69 101 LEU A O 1
ATOM 773 N N . MET A 1 102 ? 0.42 12.625 5.363 1 98.75 102 MET A N 1
ATOM 774 C CA . MET A 1 102 ? 0.467 14 5.867 1 98.75 102 MET A CA 1
ATOM 775 C C . MET A 1 102 ? -0.933 14.5 6.199 1 98.75 102 MET A C 1
ATOM 777 O O . MET A 1 102 ? -1.82 14.492 5.344 1 98.75 102 MET A O 1
ATOM 781 N N . GLY A 1 103 ? -1.149 14.859 7.418 1 98.81 103 GLY A N 1
ATOM 782 C CA . GLY A 1 103 ? -2.4 15.445 7.863 1 98.81 103 GLY A CA 1
ATOM 783 C C . GLY A 1 103 ? -2.27 16.906 8.242 1 98.81 103 GLY A C 1
ATOM 784 O O . GLY A 1 103 ? -1.215 17.344 8.711 1 98.81 103 GLY A O 1
ATOM 785 N N . GLY A 1 104 ? -3.352 17.641 8.031 1 98.75 104 GLY A N 1
ATOM 786 C CA . GLY A 1 104 ? -3.32 19.047 8.398 1 98.75 104 GLY A CA 1
ATOM 787 C C . GLY A 1 104 ? -4.703 19.656 8.547 1 98.75 104 GLY A C 1
ATOM 788 O O . GLY A 1 104 ? -5.707 19.016 8.219 1 98.75 104 GLY A O 1
ATOM 789 N N . VAL A 1 105 ? -4.73 20.797 9.172 1 98.75 105 VAL A N 1
ATOM 790 C CA . VAL A 1 105 ? -5.871 21.703 9.188 1 98.75 105 VAL A CA 1
ATOM 791 C C . VAL A 1 105 ? -5.43 23.094 8.75 1 98.75 105 VAL A C 1
ATOM 793 O O . VAL A 1 105 ? -4.5 23.672 9.32 1 98.75 105 VAL A O 1
ATOM 796 N N . ASP A 1 106 ? -6.105 23.562 7.711 1 96.94 106 ASP A N 1
ATOM 797 C CA . ASP A 1 106 ? -5.789 24.922 7.246 1 96.94 106 ASP A CA 1
ATOM 798 C C . ASP A 1 106 ? -6.105 25.953 8.32 1 96.94 106 ASP A C 1
ATOM 800 O O . ASP A 1 106 ? -7.246 26.062 8.773 1 96.94 106 ASP A O 1
ATOM 804 N N . PRO A 1 107 ? -5.141 26.734 8.648 1 91.88 107 PRO A N 1
ATOM 805 C CA . PRO A 1 107 ? -5.387 27.656 9.758 1 91.88 107 PRO A CA 1
ATOM 806 C C . PRO A 1 107 ? -6.328 28.797 9.383 1 91.88 107 PRO A C 1
ATOM 808 O O . PRO A 1 107 ? -6.883 29.453 10.266 1 91.88 107 PRO A O 1
ATOM 811 N N . ILE A 1 108 ? -6.504 29.031 8.148 1 92.31 108 ILE A N 1
ATOM 812 C CA . ILE A 1 108 ? -7.352 30.125 7.68 1 92.31 108 ILE A CA 1
ATOM 813 C C . ILE A 1 108 ? -8.781 29.609 7.488 1 92.31 108 ILE A C 1
ATOM 815 O O . ILE A 1 108 ? -9.727 30.188 8.039 1 92.31 108 ILE A O 1
ATOM 819 N N . THR A 1 109 ? -9.023 28.516 6.848 1 94.88 109 THR A N 1
ATOM 820 C CA . THR A 1 109 ? -10.352 28.047 6.488 1 94.88 109 THR A CA 1
ATOM 821 C C . THR A 1 109 ? -10.859 27.031 7.508 1 94.88 109 THR A C 1
ATOM 823 O O . THR A 1 109 ? -12.055 26.734 7.566 1 94.88 109 THR A O 1
ATOM 826 N N . GLY A 1 110 ? -9.969 26.422 8.211 1 96.25 110 GLY A N 1
ATOM 827 C CA . GLY A 1 110 ? -10.344 25.375 9.156 1 96.25 110 GLY A CA 1
ATOM 828 C C . GLY A 1 110 ? -10.57 24.031 8.492 1 96.25 110 GLY A C 1
ATOM 829 O O . GLY A 1 110 ? -10.977 23.078 9.148 1 96.25 110 GLY A O 1
ATOM 830 N N . LYS A 1 111 ? -10.281 23.938 7.25 1 97.69 111 LYS A N 1
ATOM 831 C CA . LYS A 1 111 ? -10.562 22.719 6.492 1 97.69 111 LYS A CA 1
ATOM 832 C C . LYS A 1 111 ? -9.516 21.641 6.777 1 97.69 111 LYS A C 1
ATOM 834 O O . LYS A 1 111 ? -8.32 21.891 6.652 1 97.69 111 LYS A O 1
ATOM 839 N N . PRO A 1 112 ? -9.969 20.484 7.238 1 98.75 112 PRO A N 1
ATOM 840 C CA . PRO A 1 112 ? -9.023 19.375 7.398 1 98.75 112 PRO A CA 1
ATOM 841 C C . PRO A 1 112 ? -8.617 18.75 6.066 1 98.75 112 PRO A C 1
ATOM 843 O O . PRO A 1 112 ? -9.383 18.797 5.102 1 98.75 112 PRO A O 1
ATOM 846 N N . SER A 1 113 ? -7.406 18.219 6 1 98.81 113 SER A N 1
ATOM 847 C CA . SER A 1 113 ? -6.934 17.516 4.805 1 98.81 113 SER A CA 1
ATOM 848 C C . SER A 1 113 ? -6.004 16.359 5.168 1 98.81 113 SER A C 1
ATOM 850 O O . SER A 1 113 ? -5.363 16.391 6.223 1 98.81 113 SER A O 1
ATOM 852 N N . LEU A 1 114 ? -5.988 15.359 4.379 1 98.75 114 LEU A N 1
ATOM 853 C CA . LEU A 1 114 ? -5.129 14.188 4.477 1 98.75 114 LEU A CA 1
ATOM 854 C C . LEU A 1 114 ? -4.531 13.836 3.117 1 98.75 114 LEU A C 1
ATOM 856 O O . LEU A 1 114 ? -5.254 13.75 2.123 1 98.75 114 LEU A O 1
ATOM 860 N N . TYR A 1 115 ? -3.236 13.664 3.135 1 98.25 115 TYR A N 1
ATOM 861 C CA . TYR A 1 115 ? -2.525 13.328 1.904 1 98.25 115 TYR A CA 1
ATOM 862 C C . TYR A 1 115 ? -1.794 12 2.039 1 98.25 115 TYR A C 1
ATOM 864 O O . TYR A 1 115 ? -1.055 11.789 3.002 1 98.25 115 TYR A O 1
ATOM 872 N N . TRP A 1 116 ? -2.064 11.141 1.095 1 96.69 116 TRP A N 1
ATOM 873 C CA . TRP A 1 116 ? -1.403 9.844 0.943 1 96.69 116 TRP A CA 1
ATOM 874 C C . TRP A 1 116 ? -0.285 9.93 -0.091 1 96.69 116 TRP A C 1
ATOM 876 O O . TRP A 1 116 ? -0.503 10.375 -1.218 1 96.69 116 TRP A O 1
ATOM 886 N N . LEU A 1 117 ? 0.99 9.594 0.324 1 95.69 117 LEU A N 1
ATOM 887 C CA . LEU A 1 117 ? 2.135 9.547 -0.579 1 95.69 117 LEU A CA 1
ATOM 888 C C . LEU A 1 117 ? 2.842 8.203 -0.491 1 95.69 117 LEU A C 1
ATOM 890 O O . LEU A 1 117 ? 2.949 7.621 0.591 1 95.69 117 LEU A O 1
ATOM 894 N N . ASP A 1 118 ? 3.346 7.746 -1.606 1 93.94 118 ASP A N 1
ATOM 895 C CA . ASP A 1 118 ? 4.113 6.504 -1.554 1 93.94 118 ASP A CA 1
ATOM 896 C C . ASP A 1 118 ? 5.535 6.719 -2.072 1 93.94 118 ASP A C 1
ATOM 898 O O . ASP A 1 118 ? 5.895 7.824 -2.477 1 93.94 118 ASP A O 1
ATOM 902 N N . TYR A 1 119 ? 6.371 5.688 -1.983 1 91.69 119 TYR A N 1
ATOM 903 C CA . TYR A 1 119 ? 7.805 5.75 -2.244 1 91.69 119 TYR A CA 1
ATOM 904 C C . TYR A 1 119 ? 8.078 6.105 -3.701 1 91.69 119 TYR A C 1
ATOM 906 O O . TYR A 1 119 ? 9.203 6.473 -4.059 1 91.69 119 TYR A O 1
ATOM 914 N N . LEU A 1 120 ? 7.094 6.047 -4.633 1 89.94 120 LEU A N 1
ATOM 915 C CA . LEU A 1 120 ? 7.254 6.406 -6.035 1 89.94 120 LEU A CA 1
ATOM 916 C C . LEU A 1 120 ? 6.812 7.848 -6.281 1 89.94 120 LEU A C 1
ATOM 918 O O . LEU A 1 120 ? 6.633 8.258 -7.43 1 89.94 120 LEU A O 1
ATOM 922 N N . ALA A 1 121 ? 6.445 8.547 -5.266 1 92.25 121 ALA A N 1
ATOM 923 C CA . ALA A 1 121 ? 6.086 9.961 -5.289 1 92.25 121 ALA A CA 1
ATOM 924 C C . ALA A 1 121 ? 4.668 10.156 -5.816 1 92.25 121 ALA A C 1
ATOM 926 O O . ALA A 1 121 ? 4.352 11.195 -6.398 1 92.25 121 ALA A O 1
ATOM 927 N N . SER A 1 122 ? 3.879 9.172 -5.707 1 90.81 122 SER A N 1
ATOM 928 C CA . SER A 1 122 ? 2.451 9.391 -5.922 1 90.81 122 SER A CA 1
ATOM 929 C C . SER A 1 122 ? 1.834 10.188 -4.781 1 90.81 122 SER A C 1
ATOM 931 O O . SER A 1 122 ? 2.254 10.062 -3.631 1 90.81 122 SER A O 1
ATOM 933 N N . LEU A 1 123 ? 0.879 11.031 -5.176 1 93.56 123 LEU A N 1
ATOM 934 C CA . LEU A 1 123 ? 0.212 11.883 -4.195 1 93.56 123 LEU A CA 1
ATOM 935 C C . LEU A 1 123 ? -1.295 11.898 -4.43 1 93.56 123 LEU A C 1
ATOM 937 O O . LEU A 1 123 ? -1.748 12.07 -5.562 1 93.56 123 LEU A O 1
ATOM 941 N N . ALA A 1 124 ? -2.086 11.703 -3.328 1 92.75 124 ALA A N 1
ATOM 942 C CA . ALA A 1 124 ? -3.539 11.836 -3.389 1 92.75 124 ALA A CA 1
ATOM 943 C C . ALA A 1 124 ? -4.086 12.469 -2.111 1 92.75 124 ALA A C 1
ATOM 945 O O . ALA A 1 124 ? -3.65 12.125 -1.008 1 92.75 124 ALA A O 1
ATOM 946 N N . GLU A 1 125 ? -4.973 13.477 -2.303 1 95.94 125 GLU A N 1
ATOM 947 C CA . GLU A 1 125 ? -5.781 13.93 -1.179 1 95.94 125 GLU A CA 1
ATOM 948 C C . GLU A 1 125 ? -6.953 12.992 -0.924 1 95.94 125 GLU A C 1
ATOM 950 O O . GLU A 1 125 ? -7.727 12.688 -1.836 1 95.94 125 GLU A O 1
ATOM 955 N N . VAL A 1 126 ? -7.086 12.484 0.371 1 95.31 126 VAL A N 1
ATOM 956 C CA . VAL A 1 126 ? -8.031 11.406 0.64 1 95.31 126 VAL A CA 1
ATOM 957 C C . VAL A 1 126 ? -8.719 11.648 1.985 1 95.31 126 VAL A C 1
ATOM 959 O O . VAL A 1 126 ? -8.172 12.328 2.854 1 95.31 126 VAL A O 1
ATOM 962 N N . PRO A 1 127 ? -9.945 11.133 2.135 1 97 127 PRO A N 1
ATOM 963 C CA . PRO A 1 127 ? -10.633 11.305 3.412 1 97 127 PRO A CA 1
ATOM 964 C C . PRO A 1 127 ? -10.078 10.406 4.516 1 97 127 PRO A C 1
ATOM 966 O O . PRO A 1 127 ? -10.219 10.719 5.699 1 97 127 PRO A O 1
ATOM 969 N N . TYR A 1 128 ? -9.562 9.297 4.184 1 97.75 128 TYR A N 1
ATOM 970 C CA . TYR A 1 128 ? -8.891 8.336 5.051 1 97.75 128 TYR A CA 1
ATOM 971 C C . TYR A 1 128 ? -7.828 7.562 4.281 1 97.75 128 TYR A C 1
ATOM 973 O O . TYR A 1 128 ? -7.82 7.559 3.049 1 97.75 128 TYR A O 1
ATOM 981 N N . ALA A 1 129 ? -6.93 6.969 5.047 1 97.12 129 ALA A N 1
ATOM 982 C CA . ALA A 1 129 ? -5.816 6.305 4.371 1 97.12 129 ALA A CA 1
ATOM 983 C C . ALA A 1 129 ? -5.164 5.266 5.281 1 97.12 129 ALA A C 1
ATOM 985 O O . ALA A 1 129 ? -5.289 5.34 6.508 1 97.12 129 ALA A O 1
ATOM 986 N N . ALA A 1 130 ? -4.484 4.34 4.625 1 96.5 130 ALA A N 1
ATOM 987 C CA . ALA A 1 130 ? -3.707 3.322 5.324 1 96.5 130 ALA A CA 1
ATOM 988 C C . ALA A 1 130 ? -2.479 2.918 4.516 1 96.5 130 ALA A C 1
ATOM 990 O O . ALA A 1 130 ? -2.52 2.891 3.285 1 96.5 130 ALA A O 1
ATOM 991 N N . HIS A 1 131 ? -1.355 2.691 5.109 1 96.12 131 HIS A N 1
ATOM 992 C CA . HIS A 1 131 ? -0.171 2.076 4.523 1 96.12 131 HIS A CA 1
ATOM 993 C C . HIS A 1 131 ? 0.188 0.777 5.238 1 96.12 131 HIS A C 1
ATOM 995 O O . HIS A 1 131 ? -0.125 0.608 6.418 1 96.12 131 HIS A O 1
ATOM 1001 N N . GLY A 1 132 ? 0.917 -0.12 4.535 1 92 132 GLY A N 1
ATOM 1002 C CA . GLY A 1 132 ? 1.342 -1.386 5.113 1 92 132 GLY A CA 1
ATOM 1003 C C . GLY A 1 132 ? 0.201 -2.369 5.297 1 92 132 GLY A C 1
ATOM 1004 O O . GLY A 1 132 ? -0.75 -2.381 4.516 1 92 132 GLY A O 1
ATOM 1005 N N . TYR A 1 133 ? 0.282 -3.188 6.379 1 89.88 133 TYR A N 1
ATOM 1006 C CA . TYR A 1 133 ? -0.742 -4.188 6.656 1 89.88 133 TYR A CA 1
ATOM 1007 C C . TYR A 1 133 ? -2.092 -3.531 6.918 1 89.88 133 TYR A C 1
ATOM 1009 O O . TYR A 1 133 ? -3.139 -4.148 6.715 1 89.88 133 TYR A O 1
ATOM 1017 N N . ALA A 1 134 ? -2.016 -2.303 7.281 1 93.81 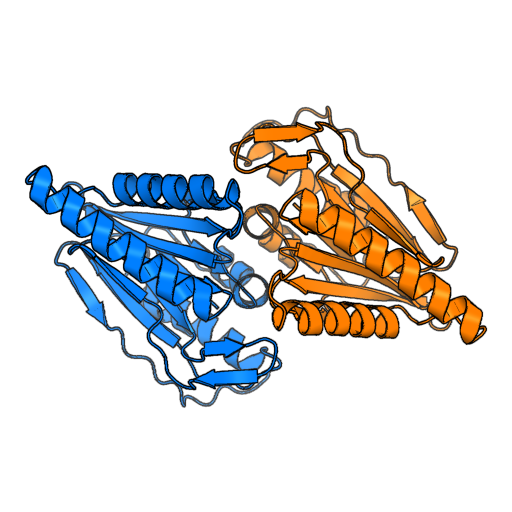134 ALA A N 1
ATOM 1018 C CA . ALA A 1 134 ? -3.27 -1.593 7.523 1 93.81 134 ALA A CA 1
ATOM 1019 C C . ALA A 1 134 ? -4.07 -1.437 6.234 1 93.81 134 ALA A C 1
ATOM 1021 O O . ALA A 1 134 ? -5.301 -1.408 6.262 1 93.81 134 ALA A O 1
ATOM 1022 N N . GLN A 1 135 ? -3.402 -1.287 5.203 1 90.19 135 GLN A N 1
ATOM 1023 C CA . GLN A 1 135 ? -4.098 -1.191 3.924 1 90.19 135 GLN A CA 1
ATOM 1024 C C . GLN A 1 135 ? -4.961 -2.426 3.674 1 90.19 135 GLN A C 1
ATOM 1026 O O . GLN A 1 135 ? -6.074 -2.316 3.154 1 90.19 135 GLN A O 1
ATOM 1031 N N . TYR A 1 136 ? -4.516 -3.475 4.051 1 83.69 136 TYR A N 1
ATOM 1032 C CA . TYR A 1 136 ? -5.246 -4.715 3.82 1 83.69 136 TYR A CA 1
ATOM 1033 C C . TYR A 1 136 ? -6.324 -4.918 4.879 1 83.69 136 TYR A C 1
ATOM 1035 O O . TYR A 1 136 ? -7.449 -5.316 4.562 1 83.69 136 TYR A O 1
ATOM 1043 N N . TYR A 1 137 ? -6.059 -4.617 6.09 1 88.81 137 TYR A N 1
ATOM 1044 C CA . TYR A 1 137 ? -6.934 -5.047 7.176 1 88.81 137 TYR A CA 1
ATOM 1045 C C . TYR A 1 137 ? -7.918 -3.945 7.551 1 88.81 137 TYR A C 1
ATOM 1047 O O . TYR A 1 137 ? -8.961 -4.215 8.156 1 88.81 137 TYR A O 1
ATOM 1055 N N . CYS A 1 138 ? -7.582 -2.73 7.156 1 94.06 138 CYS A N 1
ATOM 1056 C CA . CYS A 1 138 ? -8.359 -1.663 7.777 1 94.06 138 CYS A CA 1
ATOM 1057 C C . CYS A 1 138 ? -9.094 -0.839 6.723 1 94.06 138 CYS A C 1
ATOM 1059 O O . CYS A 1 138 ? -10.008 -0.084 7.047 1 94.06 138 CYS A O 1
ATOM 1061 N N . LEU A 1 139 ? -8.797 -0.909 5.492 1 91.62 139 LEU A N 1
ATOM 1062 C CA . LEU A 1 139 ? -9.391 -0.022 4.5 1 91.62 139 LEU A CA 1
ATOM 1063 C C . LEU A 1 139 ? -10.898 -0.249 4.402 1 91.62 139 LEU A C 1
ATOM 1065 O O . LEU A 1 139 ? -11.664 0.702 4.227 1 91.62 139 LEU A O 1
ATOM 1069 N N . SER A 1 140 ? -11.328 -1.467 4.477 1 89.31 140 SER A N 1
ATOM 1070 C CA . SER A 1 140 ? -12.758 -1.754 4.426 1 89.31 140 SER A CA 1
ATOM 1071 C C . SER A 1 140 ? -13.492 -1.117 5.602 1 89.31 140 SER A C 1
ATOM 1073 O O . SER A 1 140 ? -14.602 -0.601 5.441 1 89.31 140 SER A O 1
ATOM 1075 N N . LEU A 1 141 ? -12.898 -1.199 6.812 1 94.12 141 LEU A N 1
ATOM 1076 C CA . LEU A 1 141 ? -13.477 -0.562 7.992 1 94.12 141 LEU A CA 1
ATOM 1077 C C . LEU A 1 141 ? -13.578 0.947 7.801 1 94.12 141 LEU A C 1
ATOM 1079 O O . LEU A 1 141 ? -14.609 1.548 8.102 1 94.12 141 LEU A O 1
ATOM 1083 N N . LEU A 1 142 ? -12.562 1.465 7.297 1 96.5 142 LEU A N 1
ATOM 1084 C CA . LEU A 1 142 ? -12.531 2.902 7.055 1 96.5 142 LEU A CA 1
ATOM 1085 C C . LEU A 1 142 ? -13.602 3.303 6.039 1 96.5 142 LEU A C 1
ATOM 1087 O O . LEU A 1 142 ? -14.336 4.27 6.25 1 96.5 142 LEU A O 1
ATOM 1091 N N . ASP A 1 143 ? -13.711 2.592 5 1 91.69 143 ASP A N 1
ATOM 1092 C CA . ASP A 1 143 ? -14.68 2.879 3.947 1 91.69 143 ASP A CA 1
ATOM 1093 C C . ASP A 1 143 ? -16.109 2.791 4.477 1 91.69 143 ASP A C 1
ATOM 1095 O O . ASP A 1 143 ? -16.953 3.637 4.16 1 91.69 143 ASP A O 1
ATOM 1099 N N . LYS A 1 144 ? -16.328 1.833 5.27 1 93.69 144 LYS A N 1
ATOM 1100 C CA . LYS A 1 144 ? -17.672 1.559 5.781 1 93.69 144 LYS A CA 1
ATOM 1101 C C . LYS A 1 144 ? -18.094 2.602 6.812 1 93.69 144 LYS A C 1
ATOM 1103 O O . LYS A 1 144 ? -19.266 3 6.859 1 93.69 144 LYS A O 1
ATOM 1108 N N . HIS A 1 145 ? -17.156 3.08 7.602 1 97.44 145 HIS A N 1
ATOM 1109 C CA . HIS A 1 145 ? -17.578 3.797 8.805 1 97.44 145 HIS A CA 1
ATOM 1110 C C . HIS A 1 145 ? -17.188 5.27 8.727 1 97.44 145 HIS A C 1
ATOM 1112 O O . HIS A 1 145 ? -17.656 6.082 9.523 1 97.44 145 HIS A O 1
ATOM 1118 N N . HIS A 1 146 ? -16.438 5.621 7.797 1 97.81 146 HIS A N 1
ATOM 1119 C CA . HIS A 1 146 ? -16.016 7.016 7.715 1 97.81 146 HIS A CA 1
ATOM 1120 C C . HIS A 1 146 ? -17.109 7.883 7.102 1 97.81 146 HIS A C 1
ATOM 1122 O O . HIS A 1 146 ? -17.844 7.438 6.207 1 97.81 146 HIS A O 1
ATOM 1128 N N . HIS A 1 147 ? -17.141 9.086 7.66 1 97.88 147 HIS A N 1
ATOM 1129 C CA . HIS A 1 147 ? -17.922 10.188 7.113 1 97.88 147 HIS A CA 1
ATOM 1130 C C . HIS A 1 147 ? -17.219 11.523 7.316 1 97.88 147 HIS A C 1
ATOM 1132 O O . HIS A 1 147 ? -16.609 11.758 8.367 1 97.88 147 HIS A O 1
ATOM 1138 N N . PRO A 1 148 ? -17.344 12.438 6.344 1 96.94 148 PRO A N 1
ATOM 1139 C CA . PRO A 1 148 ? -16.594 13.688 6.457 1 96.94 148 PRO A CA 1
ATOM 1140 C C . PRO A 1 148 ? -17 14.516 7.676 1 96.94 148 PRO A C 1
ATOM 1142 O O . PRO A 1 148 ? -16.234 15.352 8.148 1 96.94 148 PRO A O 1
ATOM 1145 N N . ASP A 1 149 ? -18.188 14.227 8.211 1 98.31 149 ASP A N 1
ATOM 1146 C CA . ASP A 1 149 ? -18.719 15.07 9.281 1 98.31 149 ASP A CA 1
ATOM 1147 C C . ASP A 1 149 ? -18.516 14.422 10.648 1 98.31 149 ASP A C 1
ATOM 1149 O O . ASP A 1 149 ? -19.094 14.867 11.641 1 98.31 149 ASP A O 1
ATOM 1153 N N . ILE A 1 150 ? -17.703 13.438 10.68 1 98.69 150 ILE A N 1
ATOM 1154 C CA . ILE A 1 150 ? -17.531 12.789 11.977 1 98.69 150 ILE A CA 1
ATOM 1155 C C . ILE A 1 150 ? -16.812 13.742 12.938 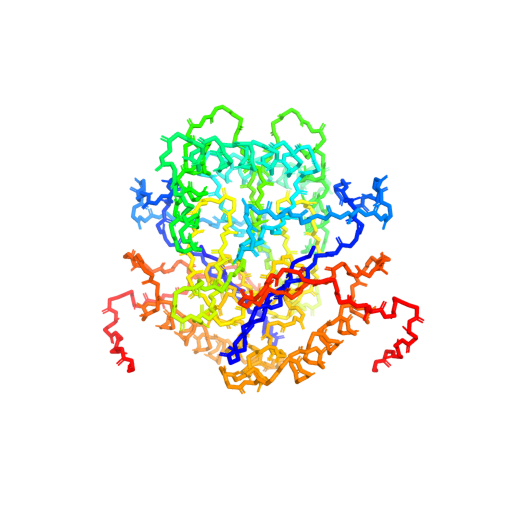1 98.69 150 ILE A C 1
ATOM 1157 O O . ILE A 1 150 ? -16 14.562 12.508 1 98.69 150 ILE A O 1
ATOM 1161 N N . THR A 1 151 ? -17.172 13.602 14.289 1 98.62 151 THR A N 1
ATOM 1162 C CA . THR A 1 151 ? -16.516 14.344 15.352 1 98.62 151 THR A CA 1
ATOM 1163 C C . THR A 1 151 ? -15.195 13.672 15.742 1 98.62 151 THR A C 1
ATOM 1165 O O . THR A 1 151 ? -14.938 12.539 15.336 1 98.62 151 THR A O 1
ATOM 1168 N N . LEU A 1 152 ? -14.414 14.398 16.547 1 98.5 152 LEU A N 1
ATOM 1169 C CA . LEU A 1 152 ? -13.148 13.828 17 1 98.5 152 LEU A CA 1
ATOM 1170 C C . LEU A 1 152 ? -13.391 12.539 17.781 1 98.5 152 LEU A C 1
ATOM 1172 O O . LEU A 1 152 ? -12.672 11.555 17.594 1 98.5 152 LEU A O 1
ATOM 1176 N N . GLY A 1 153 ? -14.375 12.602 18.641 1 98.5 153 GLY A N 1
ATOM 1177 C CA . GLY A 1 153 ? -14.703 11.398 19.391 1 98.5 153 GLY A CA 1
ATOM 1178 C C . GLY A 1 153 ? -15.047 10.219 18.516 1 98.5 153 GLY A C 1
ATOM 1179 O O . GLY A 1 153 ? -14.578 9.102 18.75 1 98.5 153 GLY A O 1
ATOM 1180 N N . GLN A 1 154 ? -15.859 10.438 17.531 1 98.69 154 GLN A N 1
ATOM 1181 C CA . GLN A 1 154 ? -16.219 9.391 16.578 1 98.69 154 GLN A CA 1
ATOM 1182 C C . GLN A 1 154 ? -15 8.93 15.773 1 98.69 154 GLN A C 1
ATOM 1184 O O . GLN A 1 154 ? -14.867 7.746 15.469 1 98.69 154 GLN A O 1
ATOM 1189 N N . GLY A 1 155 ? -14.102 9.883 15.422 1 98.56 155 GLY A N 1
ATOM 1190 C CA . GLY A 1 155 ? -12.859 9.531 14.75 1 98.56 155 GLY A CA 1
ATOM 1191 C C . GLY A 1 155 ? -11.969 8.633 15.586 1 98.56 155 GLY A C 1
ATOM 1192 O O . GLY A 1 155 ? -11.391 7.672 15.07 1 98.56 155 GLY A O 1
ATOM 1193 N N . ILE A 1 156 ? -11.883 8.938 16.859 1 98.44 156 ILE A N 1
ATOM 1194 C CA . ILE A 1 156 ? -11.086 8.148 17.781 1 98.44 156 ILE A CA 1
ATOM 1195 C C . ILE A 1 156 ? -11.672 6.738 17.891 1 98.44 156 ILE A C 1
ATOM 1197 O O . ILE A 1 156 ? -10.93 5.754 17.953 1 98.44 156 ILE A O 1
ATOM 1201 N N . LYS A 1 157 ? -12.93 6.645 17.906 1 98.06 157 LYS A N 1
ATOM 1202 C CA . LYS A 1 157 ? -13.586 5.34 17.922 1 98.06 157 LYS A CA 1
ATOM 1203 C C . LYS A 1 157 ? -13.242 4.535 16.672 1 98.06 157 LYS A C 1
ATOM 1205 O O . LYS A 1 157 ? -12.953 3.342 16.766 1 98.06 157 LYS A O 1
ATOM 1210 N N . LEU A 1 158 ? -13.336 5.188 15.555 1 98.31 158 LEU A N 1
ATOM 1211 C CA . LEU A 1 158 ? -13 4.531 14.297 1 98.31 158 LEU A CA 1
ATOM 1212 C C . LEU A 1 158 ? -11.539 4.102 14.289 1 98.31 158 LEU A C 1
ATOM 1214 O O . LEU A 1 158 ? -11.219 2.986 13.867 1 98.31 158 LEU A O 1
ATOM 1218 N N . MET A 1 159 ? -10.641 4.93 14.797 1 98.31 159 MET A N 1
ATOM 1219 C CA . MET A 1 159 ? -9.227 4.594 14.922 1 98.31 159 MET A CA 1
ATOM 1220 C C . MET A 1 159 ? -9.039 3.383 15.828 1 98.31 159 MET A C 1
ATOM 1222 O O . MET A 1 159 ? -8.25 2.488 15.508 1 98.31 159 MET A O 1
ATOM 1226 N N . THR A 1 160 ? -9.758 3.352 16.844 1 97.44 160 THR A N 1
ATOM 1227 C CA . THR A 1 160 ? -9.688 2.238 17.781 1 97.44 160 THR A CA 1
ATOM 1228 C C . THR A 1 160 ? -10.125 0.937 17.109 1 97.44 160 THR A C 1
ATOM 1230 O O . THR A 1 160 ? -9.508 -0.11 17.312 1 97.44 160 THR A O 1
ATOM 1233 N N . MET A 1 161 ? -11.164 1.009 16.297 1 97.12 161 MET A N 1
ATOM 1234 C CA . MET A 1 161 ? -11.617 -0.16 15.547 1 97.12 161 MET A CA 1
ATOM 1235 C C . MET A 1 161 ? -10.5 -0.693 14.648 1 97.12 161 MET A C 1
ATOM 1237 O O . MET A 1 161 ? -10.273 -1.902 14.586 1 97.12 161 MET A O 1
ATOM 1241 N N . CYS A 1 162 ? -9.82 0.189 14 1 97.12 162 CYS A N 1
ATOM 1242 C CA . CYS A 1 162 ? -8.734 -0.198 13.109 1 97.12 162 CYS A CA 1
ATOM 1243 C C . CYS A 1 162 ? -7.582 -0.818 13.891 1 97.12 162 CYS A C 1
ATOM 1245 O O . CYS A 1 162 ? -7.039 -1.849 13.484 1 97.12 162 CYS A O 1
ATOM 1247 N N . ILE A 1 163 ? -7.238 -0.216 15.016 1 97.06 163 ILE A N 1
ATOM 1248 C CA . ILE A 1 163 ? -6.137 -0.704 15.836 1 97.06 163 ILE A CA 1
ATOM 1249 C C . ILE A 1 163 ? -6.469 -2.092 16.375 1 97.06 163 ILE A C 1
ATOM 1251 O O . ILE A 1 163 ? -5.617 -2.98 16.391 1 97.06 163 ILE A O 1
ATOM 1255 N N . ASP A 1 164 ? -7.684 -2.305 16.734 1 96.12 164 ASP A N 1
ATOM 1256 C CA . ASP A 1 164 ? -8.125 -3.613 17.219 1 96.12 164 ASP A CA 1
ATOM 1257 C C . ASP A 1 164 ? -8.008 -4.668 16.109 1 96.12 164 ASP A C 1
ATOM 1259 O O . ASP A 1 164 ? -7.629 -5.809 16.375 1 96.12 164 ASP A O 1
ATOM 1263 N N . GLU A 1 165 ? -8.406 -4.246 14.93 1 94.81 165 GLU A N 1
ATOM 1264 C CA . GLU A 1 165 ? -8.289 -5.152 13.797 1 94.81 165 GLU A CA 1
ATOM 1265 C C . GLU A 1 165 ? -6.836 -5.57 13.562 1 94.81 165 GLU A C 1
ATOM 1267 O O . GLU A 1 165 ? -6.555 -6.746 13.32 1 94.81 165 GLU A O 1
ATOM 1272 N N . LEU A 1 166 ? -5.938 -4.664 13.672 1 94.75 166 LEU A N 1
ATOM 1273 C CA . LEU A 1 166 ? -4.516 -4.934 13.5 1 94.75 166 LEU A CA 1
ATOM 1274 C C . LEU A 1 166 ? -3.994 -5.852 14.602 1 94.75 166 LEU A C 1
ATOM 1276 O O . LEU A 1 166 ? -3.242 -6.789 14.328 1 94.75 166 LEU A O 1
ATOM 1280 N N . LYS A 1 167 ? -4.371 -5.656 15.75 1 94.06 167 LYS A N 1
ATOM 1281 C CA . LYS A 1 167 ? -3.963 -6.496 16.875 1 94.06 167 LYS A CA 1
ATOM 1282 C C . LYS A 1 167 ? -4.398 -7.941 16.672 1 94.06 167 LYS A C 1
ATOM 1284 O O . LYS A 1 167 ? -3.66 -8.875 17 1 94.06 167 LYS A O 1
ATOM 1289 N N . ARG A 1 168 ? -5.5 -8.141 16.109 1 92.75 168 ARG A N 1
ATOM 1290 C CA . ARG A 1 168 ? -6.09 -9.469 15.93 1 92.75 168 ARG A CA 1
ATOM 1291 C C . ARG A 1 168 ? -5.441 -10.203 14.766 1 92.75 168 ARG A C 1
ATOM 1293 O O . ARG A 1 168 ? -5.285 -11.422 14.805 1 92.75 168 ARG A O 1
ATOM 1300 N N . ARG A 1 169 ? -5.086 -9.391 13.805 1 90.44 169 ARG A N 1
ATOM 1301 C CA . ARG A 1 169 ? -4.879 -10.055 12.523 1 90.44 169 ARG A CA 1
ATOM 1302 C C . ARG A 1 169 ? -3.404 -10.055 12.133 1 90.44 169 ARG A C 1
ATOM 1304 O O . ARG A 1 169 ? -2.977 -10.852 11.297 1 90.44 169 ARG A O 1
ATOM 1311 N N . LEU A 1 170 ? -2.582 -9.234 12.711 1 89.06 170 LEU A N 1
ATOM 1312 C CA . LEU A 1 170 ? -1.19 -9.133 12.289 1 89.06 170 LEU A CA 1
ATOM 1313 C C . LEU A 1 170 ? -0.418 -10.398 12.648 1 89.06 170 LEU A C 1
ATOM 1315 O O . LEU A 1 170 ? -0.579 -10.938 13.742 1 89.06 170 LEU A O 1
ATOM 1319 N N . PRO A 1 171 ? 0.37 -10.898 11.688 1 83 171 PRO A N 1
ATOM 1320 C CA . PRO A 1 171 ? 1.171 -12.086 11.969 1 83 171 PRO A CA 1
ATOM 1321 C C . PRO A 1 171 ? 2.398 -11.789 12.82 1 83 171 PRO A C 1
ATOM 1323 O O . PRO A 1 171 ? 3.281 -12.641 12.961 1 83 171 PRO A O 1
ATOM 1326 N N . ILE A 1 172 ? 2.586 -10.633 13.305 1 83.56 172 ILE A N 1
ATOM 1327 C CA . ILE A 1 172 ? 3.705 -10.211 14.141 1 83.56 172 ILE A CA 1
ATOM 1328 C C . ILE A 1 172 ? 3.184 -9.641 15.461 1 83.56 172 ILE A C 1
ATOM 1330 O O . ILE A 1 172 ? 1.987 -9.375 15.602 1 83.56 172 ILE A O 1
ATOM 1334 N N . ASP A 1 173 ? 4.141 -9.539 16.375 1 87.94 173 ASP A N 1
ATOM 1335 C CA . ASP A 1 173 ? 3.801 -8.914 17.641 1 87.94 173 ASP A CA 1
ATOM 1336 C C . ASP A 1 173 ? 3.533 -7.422 17.469 1 87.94 173 ASP A C 1
ATOM 1338 O O . ASP A 1 173 ? 4.469 -6.625 17.406 1 87.94 173 ASP A O 1
ATOM 1342 N N . PHE A 1 174 ? 2.309 -7.074 17.531 1 92.62 174 PHE A N 1
ATOM 1343 C CA . PHE A 1 174 ? 1.899 -5.688 17.328 1 92.62 174 PHE A CA 1
ATOM 1344 C C . PHE A 1 174 ? 2.104 -4.879 18.609 1 92.62 174 PHE A C 1
ATOM 1346 O O . PHE A 1 174 ? 1.537 -5.203 19.656 1 92.62 174 PHE A O 1
ATOM 1353 N N . LYS A 1 175 ? 2.852 -3.785 18.547 1 94.25 175 LYS A N 1
ATOM 1354 C CA . LYS A 1 175 ? 3.281 -3.053 19.734 1 94.25 175 LYS A CA 1
ATOM 1355 C C . LYS A 1 175 ? 2.42 -1.812 19.953 1 94.25 175 LYS A C 1
ATOM 1357 O O . LYS A 1 175 ? 2.697 -1.012 20.844 1 94.25 175 LYS A O 1
ATOM 1362 N N . GLY A 1 176 ? 1.424 -1.624 19.125 1 95.5 176 GLY A N 1
ATOM 1363 C CA . GLY A 1 176 ? 0.547 -0.477 19.297 1 95.5 176 GLY A CA 1
ATOM 1364 C C . GLY A 1 176 ? 0.865 0.667 18.344 1 95.5 176 GLY A C 1
ATOM 1365 O O . GLY A 1 176 ? 1.636 0.5 17.406 1 95.5 176 GLY A O 1
ATOM 1366 N N . MET A 1 177 ? 0.157 1.84 18.609 1 97.06 177 MET A N 1
ATOM 1367 C CA . MET A 1 177 ? 0.274 2.982 17.719 1 97.06 177 MET A CA 1
ATOM 1368 C C . MET A 1 177 ? 0.498 4.273 18.5 1 97.06 177 MET A C 1
ATOM 1370 O O . MET A 1 177 ? -0.032 4.434 19.594 1 97.06 177 MET A O 1
ATOM 1374 N N . VAL A 1 178 ? 1.332 5.137 17.922 1 98.12 178 VAL A N 1
ATOM 1375 C CA . VAL A 1 178 ? 1.317 6.547 18.297 1 98.12 178 VAL A CA 1
ATOM 1376 C C . VAL A 1 178 ? 0.25 7.285 17.484 1 98.12 178 VAL A C 1
ATOM 1378 O O . VAL A 1 178 ? 0.256 7.238 16.25 1 98.12 178 VAL A O 1
ATOM 1381 N N . VAL A 1 179 ? -0.692 7.961 18.234 1 98.62 179 VAL A N 1
ATOM 1382 C CA . VAL A 1 179 ? -1.778 8.648 17.547 1 98.62 179 VAL A CA 1
ATOM 1383 C C . VAL A 1 179 ? -1.793 10.125 17.953 1 98.62 179 VAL A C 1
ATOM 1385 O O . VAL A 1 179 ? -1.644 10.453 19.125 1 98.62 179 VAL A O 1
ATOM 1388 N N . LYS A 1 180 ? -1.97 10.992 16.906 1 98.88 180 LYS A N 1
ATOM 1389 C CA . LYS A 1 180 ? -2.084 12.43 17.141 1 98.88 180 LYS A CA 1
ATOM 1390 C C . LYS A 1 180 ? -3.244 13.023 16.344 1 98.88 180 LYS A C 1
ATOM 1392 O O . LYS A 1 180 ? -3.59 12.523 15.273 1 98.88 180 LYS A O 1
ATOM 1397 N N . ALA A 1 181 ? -3.83 14.102 16.875 1 98.88 181 ALA A N 1
ATOM 1398 C CA . ALA A 1 181 ? -4.863 14.875 16.203 1 98.88 181 ALA A CA 1
ATOM 1399 C C . ALA A 1 181 ? -4.355 16.266 15.828 1 98.88 181 ALA A C 1
ATOM 1401 O O . ALA A 1 181 ? -3.717 16.938 16.641 1 98.88 181 ALA A O 1
ATOM 1402 N N . ILE A 1 182 ? -4.574 16.609 14.617 1 98.88 182 ILE A N 1
ATOM 1403 C CA . ILE A 1 182 ? -4.305 17.969 14.148 1 98.88 182 ILE A CA 1
ATOM 1404 C C . ILE A 1 182 ? -5.594 18.781 14.164 1 98.88 182 ILE A C 1
ATOM 1406 O O . ILE A 1 182 ? -6.602 18.375 13.586 1 98.88 182 ILE A O 1
ATOM 1410 N N . LYS A 1 183 ? -5.57 19.891 14.805 1 97.94 183 LYS A N 1
ATOM 1411 C CA . LYS A 1 183 ? -6.684 20.828 14.906 1 97.94 183 LYS A CA 1
ATOM 1412 C C . LYS A 1 183 ? -6.246 22.234 14.547 1 97.94 183 LYS A C 1
ATOM 1414 O O . LYS A 1 183 ? -5.07 22.484 14.258 1 97.94 183 LYS A O 1
ATOM 1419 N N . ALA A 1 184 ? -7.242 23.172 14.508 1 95.56 184 ALA A N 1
ATOM 1420 C CA . ALA A 1 184 ? -6.945 24.562 14.188 1 95.56 184 ALA A CA 1
ATOM 1421 C C . ALA A 1 184 ? -6.012 25.172 15.227 1 95.56 184 ALA A C 1
ATOM 1423 O O . ALA A 1 184 ? -5.211 26.062 14.906 1 95.56 184 ALA A O 1
ATOM 1424 N N . ASP A 1 185 ? -6.055 24.688 16.453 1 95.25 185 ASP A N 1
ATOM 1425 C CA . ASP A 1 185 ? -5.27 25.312 17.516 1 95.25 185 ASP A CA 1
ATOM 1426 C C . ASP A 1 185 ? -3.99 24.531 17.781 1 95.25 185 ASP A C 1
ATOM 1428 O O . ASP A 1 185 ? -3.254 24.828 18.719 1 95.25 185 ASP A O 1
ATOM 1432 N N . GLY A 1 186 ? -3.777 23.469 17 1 97.44 186 GLY A N 1
ATOM 1433 C CA . GLY A 1 186 ? -2.498 22.797 17.141 1 97.44 186 GLY A CA 1
ATOM 1434 C C . GLY A 1 186 ? -2.617 21.281 17.125 1 97.44 186 GLY A C 1
ATOM 1435 O O . GLY A 1 186 ? -3.705 20.75 16.922 1 97.44 186 GLY A O 1
ATOM 1436 N N . ILE A 1 187 ? -1.467 20.656 17.359 1 98.62 187 ILE A N 1
ATOM 1437 C CA . ILE A 1 187 ? -1.37 19.188 17.328 1 98.62 187 ILE A CA 1
ATOM 1438 C C . ILE A 1 187 ? -1.38 18.641 18.75 1 98.62 187 ILE A C 1
ATOM 1440 O O . ILE A 1 187 ? -0.648 19.141 19.609 1 98.62 187 ILE A O 1
ATOM 1444 N N . VAL A 1 188 ? -2.186 17.594 18.953 1 98.44 188 VAL A N 1
ATOM 1445 C CA . VAL A 1 188 ? -2.273 17.031 20.297 1 98.44 188 VAL A CA 1
ATOM 1446 C C . VAL A 1 188 ? -2.105 15.516 20.234 1 98.44 188 VAL A C 1
ATOM 1448 O O . VAL A 1 188 ? -2.596 14.867 19.312 1 98.44 188 VAL A O 1
ATOM 1451 N N . ASP A 1 189 ? -1.481 14.961 21.281 1 98.31 189 ASP A N 1
ATOM 1452 C CA . ASP A 1 189 ? -1.354 13.516 21.422 1 98.31 189 ASP A CA 1
ATOM 1453 C C . ASP A 1 189 ? -2.67 12.891 21.875 1 98.31 189 ASP A C 1
ATOM 1455 O O . ASP A 1 189 ? -3.363 13.445 22.734 1 98.31 189 ASP A O 1
ATOM 1459 N N . ILE A 1 190 ? -2.996 11.797 21.203 1 98.25 190 ILE A N 1
ATOM 1460 C CA . ILE A 1 190 ? -4.156 11.023 21.625 1 98.25 190 ILE A CA 1
ATOM 1461 C C . ILE A 1 190 ? -3.695 9.742 22.312 1 98.25 190 ILE A C 1
ATOM 1463 O O . ILE A 1 190 ? -2.938 8.953 21.75 1 98.25 190 ILE A O 1
ATOM 1467 N N . GLU A 1 191 ? -4.195 9.484 23.484 1 93.75 191 GLU A N 1
ATOM 1468 C CA . GLU A 1 191 ? -3.77 8.32 24.25 1 93.75 191 GLU A CA 1
ATOM 1469 C C . GLU A 1 191 ? -4.617 7.098 23.906 1 93.75 191 GLU A C 1
ATOM 1471 O O . GLU A 1 191 ? -5.84 7.195 23.797 1 93.75 191 GLU A O 1
ATOM 1476 N N . PHE A 1 192 ? -3.896 6.062 23.562 1 88.81 192 PHE A N 1
ATOM 1477 C CA . PHE A 1 192 ? -4.535 4.77 23.359 1 88.81 192 PHE A CA 1
ATOM 1478 C C . PHE A 1 192 ? -3.969 3.73 24.312 1 88.81 192 PHE A C 1
ATOM 1480 O O . PHE A 1 192 ? -2.805 3.811 24.719 1 88.81 192 PHE A O 1
ATOM 1487 N N . ASP A 1 193 ? -4.832 2.787 24.719 1 82.12 193 ASP A N 1
ATOM 1488 C CA . ASP A 1 193 ? -4.398 1.671 25.562 1 82.12 193 ASP A CA 1
ATOM 1489 C C . ASP A 1 193 ? -3.887 0.513 24.703 1 82.12 193 ASP A C 1
ATOM 1491 O O . ASP A 1 193 ? -4.68 -0.268 24.172 1 82.12 193 ASP A O 1
ATOM 1495 N N . ASP A 1 194 ? -2.594 0.368 24.656 1 79.19 194 ASP A N 1
ATOM 1496 C CA . ASP A 1 194 ? -1.971 -0.667 23.828 1 79.19 194 ASP A CA 1
ATOM 1497 C C . ASP A 1 194 ? -2.236 -2.057 24.406 1 79.19 194 ASP A C 1
ATOM 1499 O O . ASP A 1 194 ? -2.152 -3.057 23.688 1 79.19 194 ASP A O 1
ATOM 1503 N N . ASP A 1 195 ? -2.48 -2.109 25.672 1 74.62 195 ASP A N 1
ATOM 1504 C CA . ASP A 1 195 ? -2.578 -3.395 26.359 1 74.62 195 ASP A CA 1
ATOM 1505 C C . ASP A 1 195 ? -4.023 -3.885 26.406 1 74.62 195 ASP A C 1
ATOM 1507 O O . ASP A 1 195 ? -4.309 -4.945 26.969 1 74.62 195 ASP A O 1
ATOM 1511 N N . ARG A 1 196 ? -4.762 -3.201 25.734 1 73.25 196 ARG A N 1
ATOM 1512 C CA . ARG A 1 196 ? -6.145 -3.666 25.734 1 73.25 196 ARG A CA 1
ATOM 1513 C C . ARG A 1 196 ? -6.266 -5.031 25.062 1 73.25 196 ARG A C 1
ATOM 1515 O O . ARG A 1 196 ? -5.723 -5.242 23.984 1 73.25 196 ARG A O 1
ATOM 1522 N N . ILE A 1 197 ? -6.773 -6.055 25.812 1 69.19 197 ILE A N 1
ATOM 1523 C CA . ILE A 1 197 ? -6.949 -7.402 25.281 1 69.19 197 ILE A CA 1
ATOM 1524 C C . ILE A 1 197 ? -8.094 -7.418 24.281 1 69.19 197 ILE A C 1
ATOM 1526 O O . ILE A 1 197 ? -9.211 -6.98 24.578 1 69.19 197 ILE A O 1
ATOM 1530 N N . VAL A 1 198 ? -7.625 -7.742 23.031 1 71.94 198 VAL A N 1
ATOM 1531 C CA . VAL A 1 198 ? -8.641 -7.871 22 1 71.94 198 VAL A CA 1
ATOM 1532 C C . VAL A 1 198 ? -8.773 -9.336 21.578 1 71.94 198 VAL A C 1
ATOM 1534 O O . VAL A 1 198 ? -7.777 -9.977 21.234 1 71.94 198 VAL A O 1
ATOM 1537 N N . LYS A 1 199 ? -9.93 -10.008 21.859 1 59.19 199 LYS A N 1
ATOM 1538 C CA . LYS A 1 199 ? -10.156 -11.422 21.562 1 59.19 199 LYS A CA 1
ATOM 1539 C C . LYS A 1 199 ? -10.289 -11.648 20.062 1 59.19 199 LYS A C 1
ATOM 1541 O O . LYS A 1 199 ? -10.789 -10.781 19.328 1 59.19 199 LYS A O 1
ATOM 1546 N N . SER A 1 200 ? -9.664 -12.797 19.5 1 51.16 200 SER A N 1
ATOM 1547 C CA . SER A 1 200 ? -9.789 -13.211 18.109 1 51.16 200 SER A CA 1
ATOM 1548 C C . SER A 1 200 ? -11.227 -13.617 17.781 1 51.16 200 SER A C 1
ATOM 1550 O O . SER A 1 200 ? -11.898 -14.258 18.609 1 51.16 200 SER A O 1
ATOM 1552 N N . ALA A 1 201 ? -11.727 -13.156 16.766 1 39.81 201 ALA A N 1
ATOM 1553 C CA . ALA A 1 201 ? -13.062 -13.656 16.438 1 39.81 201 ALA A CA 1
ATOM 1554 C C . ALA A 1 201 ? -13.023 -15.141 16.094 1 39.81 201 ALA A C 1
ATOM 1556 O O . ALA A 1 201 ? -12.078 -15.609 15.461 1 39.81 201 ALA A O 1
ATOM 1557 N N . VAL B 1 1 ? 0.141 -0.297 -10.492 1 94.31 1 VAL B N 1
ATOM 1558 C CA . VAL B 1 1 ? -1.026 -0.883 -9.836 1 94.31 1 VAL B CA 1
ATOM 1559 C C . VAL B 1 1 ? -1.043 -2.393 -10.07 1 94.31 1 VAL B C 1
ATOM 1561 O O . VAL B 1 1 ? -0.764 -2.863 -11.172 1 94.31 1 VAL B O 1
ATOM 1564 N N . LEU B 1 2 ? -1.284 -3.141 -9 1 98 2 LEU B N 1
ATOM 1565 C CA . LEU B 1 2 ? -1.509 -4.582 -9.07 1 98 2 LEU B CA 1
ATOM 1566 C C . LEU B 1 2 ? -2.85 -4.953 -8.445 1 98 2 LEU B C 1
ATOM 1568 O O . LEU B 1 2 ? -3.264 -4.355 -7.449 1 98 2 LEU B O 1
ATOM 1572 N N . LEU B 1 3 ? -3.504 -5.973 -9.055 1 98.5 3 LEU B N 1
ATOM 1573 C CA . LEU B 1 3 ? -4.727 -6.555 -8.508 1 98.5 3 LEU B CA 1
ATOM 1574 C C . LEU B 1 3 ? -4.652 -8.078 -8.508 1 98.5 3 LEU B C 1
ATOM 1576 O O . LEU B 1 3 ? -4.121 -8.68 -9.438 1 98.5 3 LEU B O 1
ATOM 1580 N N . GLY B 1 4 ? -5.176 -8.711 -7.48 1 98.75 4 GLY B N 1
ATOM 1581 C CA . GLY B 1 4 ? -5.281 -10.156 -7.379 1 98.75 4 GLY B CA 1
ATOM 1582 C C . GLY B 1 4 ? -6.609 -10.617 -6.809 1 98.75 4 GLY B C 1
ATOM 1583 O O . GLY B 1 4 ? -7.152 -9.992 -5.895 1 98.75 4 GLY B O 1
ATOM 1584 N N . ILE B 1 5 ? -7.176 -11.688 -7.355 1 98.81 5 ILE B N 1
ATOM 1585 C CA . ILE B 1 5 ? -8.453 -12.258 -6.93 1 98.81 5 ILE B CA 1
ATOM 1586 C C . ILE B 1 5 ? -8.375 -13.781 -6.961 1 98.81 5 ILE B C 1
ATOM 1588 O O . ILE B 1 5 ? -8.086 -14.367 -8 1 98.81 5 ILE B O 1
ATOM 1592 N N . THR B 1 6 ? -8.656 -14.43 -5.797 1 98.81 6 THR B N 1
ATOM 1593 C CA . THR B 1 6 ? -8.797 -15.883 -5.816 1 98.81 6 THR B CA 1
ATOM 1594 C C . THR B 1 6 ? -10.258 -16.281 -6.035 1 98.81 6 THR B C 1
ATOM 1596 O O . THR B 1 6 ? -11.164 -15.523 -5.703 1 98.81 6 THR B O 1
ATOM 1599 N N . GLY B 1 7 ? -10.492 -17.391 -6.672 1 98.75 7 GLY B N 1
ATOM 1600 C CA . GLY B 1 7 ? -11.797 -18.016 -6.789 1 98.75 7 GLY B CA 1
ATOM 1601 C C . GLY B 1 7 ? -11.797 -19.484 -6.375 1 98.75 7 GLY B C 1
ATOM 1602 O O . GLY B 1 7 ? -10.961 -19.906 -5.578 1 98.75 7 GLY B O 1
ATOM 1603 N N . LYS B 1 8 ? -12.789 -20.172 -6.859 1 98.5 8 LYS B N 1
ATOM 1604 C CA . LYS B 1 8 ? -12.977 -21.562 -6.449 1 98.5 8 LYS B CA 1
ATOM 1605 C C . LYS B 1 8 ? -11.828 -22.438 -6.926 1 98.5 8 LYS B C 1
ATOM 1607 O O . LYS B 1 8 ? -11.398 -23.344 -6.219 1 98.5 8 LYS B O 1
ATOM 1612 N N . ASP B 1 9 ? -11.32 -22.234 -8.125 1 98.5 9 ASP B N 1
ATOM 1613 C CA . ASP B 1 9 ? -10.32 -23.125 -8.711 1 98.5 9 ASP B CA 1
ATOM 1614 C C . ASP B 1 9 ? -9.359 -22.344 -9.609 1 98.5 9 ASP B C 1
ATOM 1616 O O . ASP B 1 9 ? -8.789 -22.906 -10.547 1 98.5 9 ASP B O 1
ATOM 1620 N N . PHE B 1 10 ? -9.266 -21.047 -9.344 1 98.81 10 PHE B N 1
ATOM 1621 C CA . PHE B 1 10 ? -8.383 -20.188 -10.133 1 98.81 10 PHE B CA 1
ATOM 1622 C C . PHE B 1 10 ? -7.863 -19.031 -9.289 1 98.81 10 PHE B C 1
ATOM 1624 O O . PHE B 1 10 ? -8.398 -18.734 -8.219 1 98.81 10 PHE B O 1
ATOM 1631 N N . THR B 1 11 ? -6.805 -18.391 -9.742 1 98.94 11 THR B N 1
ATOM 1632 C CA . THR B 1 11 ? -6.367 -17.078 -9.273 1 98.94 11 THR B CA 1
ATOM 1633 C C . THR B 1 11 ? -6.203 -16.109 -10.438 1 98.94 11 THR B C 1
ATOM 1635 O O . THR B 1 11 ? -5.602 -16.453 -11.461 1 98.94 11 THR B O 1
ATOM 1638 N N . LEU B 1 12 ? -6.785 -14.898 -10.352 1 98.88 12 LEU B N 1
ATOM 1639 C CA . LEU B 1 12 ? -6.613 -13.82 -11.32 1 98.88 12 LEU B CA 1
ATOM 1640 C C . LEU B 1 12 ? -5.566 -12.82 -10.844 1 98.88 12 LEU B C 1
ATOM 1642 O O . LEU B 1 12 ? -5.562 -12.43 -9.672 1 98.88 12 LEU B O 1
ATOM 1646 N N . ILE B 1 13 ? -4.703 -12.445 -11.789 1 98.88 13 ILE B N 1
ATOM 1647 C CA . ILE B 1 13 ? -3.721 -11.406 -11.5 1 98.88 13 ILE B CA 1
ATOM 1648 C C . ILE B 1 13 ? -3.773 -10.336 -12.586 1 98.88 13 ILE B C 1
ATOM 1650 O O . ILE B 1 13 ? -3.764 -10.648 -13.781 1 98.88 13 ILE B O 1
ATOM 1654 N N . GLY B 1 14 ? -3.863 -9.102 -12.148 1 98.5 14 GLY B N 1
ATOM 1655 C CA . GLY B 1 14 ? -3.773 -7.957 -13.047 1 98.5 14 GLY B CA 1
ATOM 1656 C C . GLY B 1 14 ? -2.648 -7.004 -12.688 1 98.5 14 GLY B C 1
ATOM 1657 O O . GLY B 1 14 ? -2.393 -6.754 -11.508 1 98.5 14 GLY B O 1
ATOM 1658 N N . ALA B 1 15 ? -1.943 -6.504 -13.719 1 98.25 15 ALA B N 1
ATOM 1659 C CA . ALA B 1 15 ? -0.918 -5.477 -13.578 1 98.25 15 ALA B CA 1
ATOM 1660 C C . ALA B 1 15 ? -1.125 -4.348 -14.586 1 98.25 15 ALA B C 1
ATOM 1662 O O . ALA B 1 15 ? -1.383 -4.602 -15.766 1 98.25 15 ALA B O 1
ATOM 1663 N N . SER B 1 16 ? -0.998 -3.109 -14.086 1 96.62 16 SER B N 1
ATOM 1664 C CA . SER B 1 16 ? -1.157 -1.981 -15 1 96.62 16 SER B CA 1
ATOM 1665 C C . SER B 1 16 ? -0.123 -2.025 -16.125 1 96.62 16 SER B C 1
AT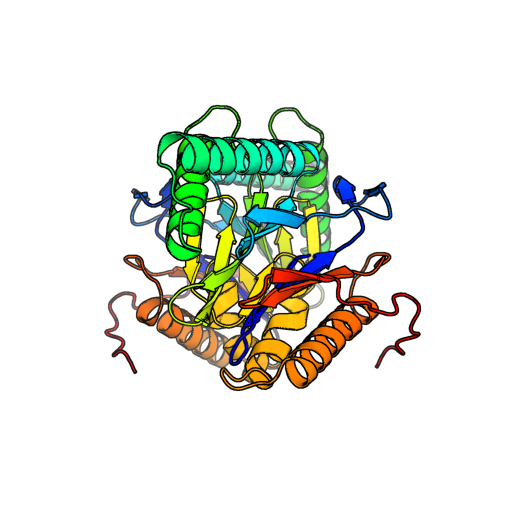OM 1667 O O . SER B 1 16 ? 1.031 -2.395 -15.891 1 96.62 16 SER B O 1
ATOM 1669 N N . LYS B 1 17 ? -0.501 -1.556 -17.281 1 96.44 17 LYS B N 1
ATOM 1670 C CA . LYS B 1 17 ? 0.334 -1.65 -18.469 1 96.44 17 LYS B CA 1
ATOM 1671 C C . LYS B 1 17 ? 1.449 -0.608 -18.438 1 96.44 17 LYS B C 1
ATOM 1673 O O . LYS B 1 17 ? 2.588 -0.9 -18.812 1 96.44 17 LYS B O 1
ATOM 1678 N N . ALA B 1 18 ? 1.15 0.587 -18.016 1 93.5 18 ALA B N 1
ATOM 1679 C CA . ALA B 1 18 ? 2.113 1.683 -18.094 1 93.5 18 ALA B CA 1
ATOM 1680 C C . ALA B 1 18 ? 3.256 1.479 -17.109 1 93.5 18 ALA B C 1
ATOM 1682 O O . ALA B 1 18 ? 3.025 1.14 -15.945 1 93.5 18 ALA B O 1
ATOM 1683 N N . ALA B 1 19 ? 4.492 1.567 -17.578 1 90.94 19 ALA B N 1
ATOM 1684 C CA . ALA B 1 19 ? 5.668 1.675 -16.719 1 90.94 19 ALA B CA 1
ATOM 1685 C C . ALA B 1 19 ? 6.008 3.135 -16.438 1 90.94 19 ALA B C 1
ATOM 1687 O O . ALA B 1 19 ? 6.18 3.932 -17.359 1 90.94 19 ALA B O 1
ATOM 1688 N N . MET B 1 20 ? 6.086 3.377 -15.125 1 83.19 20 MET B N 1
ATOM 1689 C CA . MET B 1 20 ? 6.238 4.773 -14.727 1 83.19 20 MET B CA 1
ATOM 1690 C C . MET B 1 20 ? 7.598 5.008 -14.078 1 83.19 20 MET B C 1
ATOM 1692 O O . MET B 1 20 ? 8.195 4.086 -13.516 1 83.19 20 MET B O 1
ATOM 1696 N N . ARG B 1 21 ? 8.125 6.23 -14.25 1 78.88 21 ARG B N 1
ATOM 1697 C CA . ARG B 1 21 ? 9.195 6.809 -13.445 1 78.88 21 ARG B CA 1
ATOM 1698 C C . ARG B 1 21 ? 8.734 8.094 -12.758 1 78.88 21 ARG B C 1
ATOM 1700 O O . ARG B 1 21 ? 8.617 9.141 -13.406 1 78.88 21 ARG B O 1
ATOM 1707 N N . GLY B 1 22 ? 8.531 7.922 -11.453 1 73.5 22 GLY B N 1
ATOM 1708 C CA . GLY B 1 22 ? 7.816 9.031 -10.836 1 73.5 22 GLY B CA 1
ATOM 1709 C C . GLY B 1 22 ? 6.461 9.289 -11.469 1 73.5 22 GLY B C 1
ATOM 1710 O O . GLY B 1 22 ? 5.645 8.367 -11.586 1 73.5 22 GLY B O 1
ATOM 1711 N N . ALA B 1 23 ? 6.238 10.586 -11.828 1 71.06 23 ALA B N 1
ATOM 1712 C CA . ALA B 1 23 ? 4.949 10.953 -12.406 1 71.06 23 ALA B CA 1
ATOM 1713 C C . ALA B 1 23 ? 4.969 10.805 -13.93 1 71.06 23 ALA B C 1
ATOM 1715 O O . ALA B 1 23 ? 3.947 11 -14.594 1 71.06 23 ALA B O 1
ATOM 1716 N N . THR B 1 24 ? 6.082 10.32 -14.508 1 81.19 24 THR B N 1
ATOM 1717 C CA . THR B 1 24 ? 6.223 10.25 -15.961 1 81.19 24 THR B CA 1
ATOM 1718 C C . THR B 1 24 ? 6.039 8.82 -16.453 1 81.19 24 THR B C 1
ATOM 1720 O O . THR B 1 24 ? 6.539 7.875 -15.836 1 81.19 24 THR B O 1
ATOM 1723 N N . ILE B 1 25 ? 5.406 8.727 -17.656 1 86.75 25 ILE B N 1
ATOM 1724 C CA . ILE B 1 25 ? 5.242 7.418 -18.281 1 86.75 25 ILE B CA 1
ATOM 1725 C C . ILE B 1 25 ? 6.48 7.086 -19.109 1 86.75 25 ILE B C 1
ATOM 1727 O O . ILE B 1 25 ? 6.801 7.789 -20.078 1 86.75 25 ILE B O 1
ATOM 1731 N N . LEU B 1 26 ? 7.266 6.074 -18.891 1 87.06 26 LEU B N 1
ATOM 1732 C CA . LEU B 1 26 ? 8.422 5.59 -19.641 1 87.06 26 LEU B CA 1
ATOM 1733 C C . LEU B 1 26 ? 7.984 4.691 -20.781 1 87.06 26 LEU B C 1
ATOM 1735 O O . LEU B 1 26 ? 8.523 4.789 -21.891 1 87.06 26 LEU B O 1
ATOM 1739 N N . LYS B 1 27 ? 7.062 3.768 -20.531 1 92.06 27 LYS B N 1
ATOM 1740 C CA . LYS B 1 27 ? 6.473 2.854 -21.5 1 92.06 27 LYS B CA 1
ATOM 1741 C C . LYS B 1 27 ? 4.965 2.725 -21.297 1 92.06 27 LYS B C 1
ATOM 1743 O O . LYS B 1 27 ? 4.508 2.455 -20.188 1 92.06 27 LYS B O 1
ATOM 1748 N N . ALA B 1 28 ? 4.195 2.9 -22.391 1 92.69 28 ALA B N 1
ATOM 1749 C CA . ALA B 1 28 ? 2.738 2.906 -22.297 1 92.69 28 ALA B CA 1
ATOM 1750 C C . ALA B 1 28 ? 2.195 1.494 -22.109 1 92.69 28 ALA B C 1
ATOM 1752 O O . ALA B 1 28 ? 1.101 1.311 -21.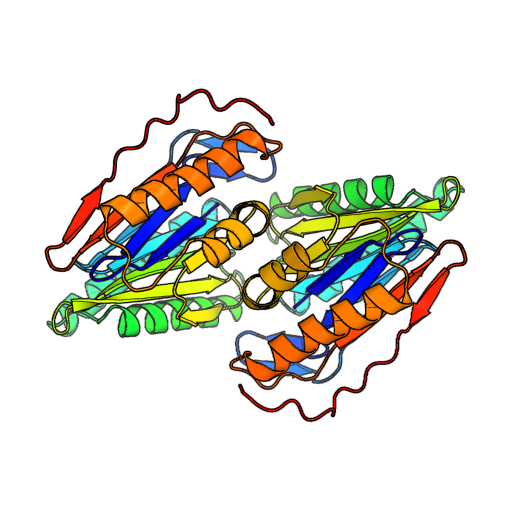562 1 92.69 28 ALA B O 1
ATOM 1753 N N . SER B 1 29 ? 2.957 0.529 -22.672 1 95.06 29 SER B N 1
ATOM 1754 C CA . SER B 1 29 ? 2.514 -0.857 -22.578 1 95.06 29 SER B CA 1
ATOM 1755 C C . SER B 1 29 ? 3.666 -1.781 -22.203 1 95.06 29 SER B C 1
ATOM 1757 O O . SER B 1 29 ? 4.609 -1.95 -22.969 1 95.06 29 SER B O 1
ATOM 1759 N N . ASP B 1 30 ? 3.553 -2.316 -21.047 1 95.62 30 ASP B N 1
ATOM 1760 C CA . ASP B 1 30 ? 4.527 -3.266 -20.516 1 95.62 30 ASP B CA 1
ATOM 1761 C C . ASP B 1 30 ? 3.832 -4.422 -19.797 1 95.62 30 ASP B C 1
ATOM 1763 O O . ASP B 1 30 ? 2.807 -4.23 -19.141 1 95.62 30 ASP B O 1
ATOM 1767 N N . ASP B 1 31 ? 4.328 -5.621 -20.078 1 97 31 ASP B N 1
ATOM 1768 C CA . ASP B 1 31 ? 3.865 -6.77 -19.312 1 97 31 ASP B CA 1
ATOM 1769 C C . ASP B 1 31 ? 4.668 -6.926 -18.016 1 97 31 ASP B C 1
ATOM 1771 O O . ASP B 1 31 ? 5.801 -7.406 -18.047 1 97 31 ASP B O 1
ATOM 1775 N N . LYS B 1 32 ? 4.07 -6.66 -16.938 1 97.69 32 LYS B N 1
ATOM 1776 C CA . LYS B 1 32 ? 4.734 -6.688 -15.641 1 97.69 32 LYS B CA 1
ATOM 1777 C C . LYS B 1 32 ? 4.461 -7.996 -14.906 1 97.69 32 LYS B C 1
ATOM 1779 O O . LYS B 1 32 ? 4.336 -8.016 -13.68 1 97.69 32 LYS B O 1
ATOM 1784 N N . THR B 1 33 ? 4.266 -9.055 -15.617 1 98.31 33 THR B N 1
ATOM 1785 C CA . THR B 1 33 ? 4.09 -10.391 -15.047 1 98.31 33 THR B CA 1
ATOM 1786 C C . THR B 1 33 ? 5.156 -11.344 -15.57 1 98.31 33 THR B C 1
ATOM 1788 O O . THR B 1 33 ? 5.699 -11.148 -16.656 1 98.31 33 THR B O 1
ATOM 1791 N N . ARG B 1 34 ? 5.441 -12.32 -14.719 1 98.25 34 ARG B N 1
ATOM 1792 C CA . ARG B 1 34 ? 6.34 -13.406 -15.086 1 98.25 34 ARG B CA 1
ATOM 1793 C C . ARG B 1 34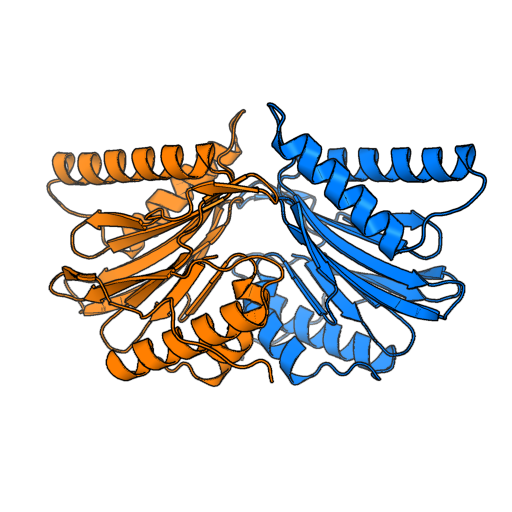 ? 5.828 -14.742 -14.562 1 98.25 34 ARG B C 1
ATOM 1795 O O . ARG B 1 34 ? 5.551 -14.883 -13.367 1 98.25 34 ARG B O 1
ATOM 1802 N N . ALA B 1 35 ? 5.707 -15.688 -15.492 1 97.75 35 ALA B N 1
ATOM 1803 C CA . ALA B 1 35 ? 5.438 -17.047 -15.039 1 97.75 35 ALA B CA 1
ATOM 1804 C C . ALA B 1 35 ? 6.676 -17.672 -14.398 1 97.75 35 ALA B C 1
ATOM 1806 O O . ALA B 1 35 ? 7.746 -17.703 -15.008 1 97.75 35 ALA B O 1
ATOM 1807 N N . LEU B 1 36 ? 6.559 -18.188 -13.195 1 97.56 36 LEU B N 1
ATOM 1808 C CA . LEU B 1 36 ? 7.68 -18.844 -12.531 1 97.56 36 LEU B CA 1
ATOM 1809 C C . LEU B 1 36 ? 7.688 -20.344 -12.82 1 97.56 36 LEU B C 1
ATOM 1811 O O . LEU B 1 36 ? 8.742 -20.984 -12.789 1 97.56 36 LEU B O 1
ATOM 1815 N N . ASN B 1 37 ? 6.621 -20.938 -12.977 1 95.81 37 ASN B N 1
ATOM 1816 C CA . ASN B 1 37 ? 6.359 -22.25 -13.539 1 95.81 37 ASN B CA 1
ATOM 1817 C C . ASN B 1 37 ? 4.945 -22.359 -14.102 1 95.81 37 ASN B C 1
ATOM 1819 O O . ASN B 1 37 ? 4.281 -21.328 -14.297 1 95.81 37 ASN B O 1
ATOM 1823 N N . LYS B 1 38 ? 4.469 -23.531 -14.375 1 95.44 38 LYS B N 1
ATOM 1824 C CA . LYS B 1 38 ? 3.186 -23.719 -15.047 1 95.44 38 LYS B CA 1
ATOM 1825 C C . LYS B 1 38 ? 2.029 -23.25 -14.172 1 95.44 38 LYS B C 1
ATOM 1827 O O . LYS B 1 38 ? 0.966 -22.891 -14.68 1 95.44 38 LYS B O 1
ATOM 1832 N N . HIS B 1 39 ? 2.199 -23.172 -12.82 1 97.56 39 HIS B N 1
ATOM 1833 C CA . HIS B 1 39 ? 1.075 -22.984 -11.914 1 97.56 39 HIS B CA 1
ATOM 1834 C C . HIS B 1 39 ? 1.294 -21.766 -11.016 1 97.56 39 HIS B C 1
ATOM 1836 O O . HIS B 1 39 ? 0.577 -21.594 -10.031 1 97.56 39 HIS B O 1
ATOM 1842 N N . THR B 1 40 ? 2.307 -20.969 -11.359 1 98.5 40 THR B N 1
ATOM 1843 C CA . THR B 1 40 ? 2.596 -19.844 -10.484 1 98.5 40 THR B CA 1
ATOM 1844 C C . THR B 1 40 ? 2.998 -18.625 -11.305 1 98.5 40 THR B C 1
ATOM 1846 O O . THR B 1 40 ? 3.887 -18.703 -12.156 1 98.5 40 THR B O 1
ATOM 1849 N N . LEU B 1 41 ? 2.322 -17.484 -11.062 1 98.81 41 LEU B N 1
ATOM 1850 C CA . LEU B 1 41 ? 2.568 -16.219 -11.742 1 98.81 41 LEU B CA 1
ATOM 1851 C C . LEU B 1 41 ? 2.98 -15.141 -10.75 1 98.81 41 LEU B C 1
ATOM 1853 O O . LEU B 1 41 ? 2.383 -15.016 -9.68 1 98.81 41 LEU B O 1
ATOM 1857 N N . LEU B 1 42 ? 4.051 -14.414 -11.117 1 98.81 42 LEU B N 1
ATOM 1858 C CA . LEU B 1 42 ? 4.516 -13.25 -10.367 1 98.81 42 LEU B CA 1
ATOM 1859 C C . LEU B 1 42 ? 4.129 -11.953 -11.078 1 98.81 42 LEU B C 1
ATOM 1861 O O . LEU B 1 42 ? 4.336 -11.812 -12.281 1 98.81 42 LEU B O 1
ATOM 1865 N N . ALA B 1 43 ? 3.494 -11.039 -10.375 1 98.75 43 ALA B N 1
ATOM 1866 C CA . ALA B 1 43 ? 3.305 -9.664 -10.836 1 98.75 43 ALA B CA 1
ATOM 1867 C C . ALA B 1 43 ? 4.074 -8.68 -9.961 1 98.75 43 ALA B C 1
ATOM 1869 O O . ALA B 1 43 ? 4.25 -8.914 -8.766 1 98.75 43 ALA B O 1
ATOM 1870 N N . PHE B 1 44 ? 4.555 -7.605 -10.578 1 98.12 44 PHE B N 1
ATOM 1871 C CA . PHE B 1 44 ? 5.445 -6.715 -9.836 1 98.12 44 PHE B CA 1
ATOM 1872 C C . PHE B 1 44 ? 5.148 -5.258 -10.172 1 98.12 44 PHE B C 1
ATOM 1874 O O . PHE B 1 44 ? 4.762 -4.938 -11.297 1 98.12 44 PHE B O 1
ATOM 1881 N N . SER B 1 45 ? 5.289 -4.383 -9.266 1 96 45 SER B N 1
ATOM 1882 C CA . SER B 1 45 ? 5.227 -2.932 -9.383 1 96 45 SER B CA 1
ATOM 1883 C C . SER B 1 45 ? 6.285 -2.258 -8.516 1 96 45 SER B C 1
ATOM 1885 O O . SER B 1 45 ? 6.723 -2.826 -7.516 1 96 45 SER B O 1
ATOM 1887 N N . GLY B 1 46 ? 6.793 -1.095 -8.984 1 93 46 GLY B N 1
ATOM 1888 C CA . GLY B 1 46 ? 7.844 -0.365 -8.297 1 93 46 GLY B CA 1
ATOM 1889 C C . GLY B 1 46 ? 8.719 0.451 -9.234 1 93 46 GLY B C 1
ATOM 1890 O O . GLY B 1 46 ? 8.289 0.813 -10.328 1 93 46 GLY B O 1
ATOM 1891 N N . GLU B 1 47 ? 9.883 0.749 -8.711 1 88 47 GLU B N 1
ATOM 1892 C CA . GLU B 1 47 ? 10.828 1.445 -9.586 1 88 47 GLU B CA 1
ATOM 1893 C C . GLU B 1 47 ? 11.195 0.594 -10.797 1 88 47 GLU B C 1
ATOM 1895 O O . GLU B 1 47 ? 11.539 -0.581 -10.656 1 88 47 GLU B O 1
ATOM 1900 N N . ALA B 1 48 ? 11.172 1.222 -11.977 1 84.19 48 ALA B N 1
ATOM 1901 C CA . ALA B 1 48 ? 11.273 0.49 -13.234 1 84.19 48 ALA B CA 1
ATOM 1902 C C . ALA B 1 48 ? 12.547 -0.351 -13.273 1 84.19 48 ALA B C 1
ATOM 1904 O O . ALA B 1 48 ? 12.508 -1.539 -13.602 1 84.19 48 ALA B O 1
ATOM 1905 N N . GLY B 1 49 ? 13.664 0.136 -12.883 1 85.69 49 GLY B N 1
ATOM 1906 C CA . GLY B 1 49 ? 14.891 -0.641 -12.898 1 85.69 49 GLY B CA 1
ATOM 1907 C C . GLY B 1 49 ? 14.891 -1.784 -11.906 1 85.69 49 GLY B C 1
ATOM 1908 O O . GLY B 1 49 ? 15.328 -2.893 -12.219 1 85.69 49 GLY B O 1
ATOM 1909 N N . ASP B 1 50 ? 14.305 -1.646 -10.844 1 91.94 50 ASP B N 1
ATOM 1910 C CA . ASP B 1 50 ? 14.289 -2.645 -9.773 1 91.94 50 ASP B CA 1
ATOM 1911 C C . ASP B 1 50 ? 13.336 -3.791 -10.109 1 91.94 50 ASP B C 1
ATOM 1913 O O . ASP B 1 50 ? 13.641 -4.957 -9.859 1 91.94 50 ASP B O 1
ATOM 1917 N N . THR B 1 51 ? 12.219 -3.453 -10.656 1 95.19 51 THR B N 1
ATOM 1918 C CA . THR B 1 51 ? 11.188 -4.453 -10.93 1 95.19 51 THR B CA 1
ATOM 1919 C C . THR B 1 51 ? 11.672 -5.457 -11.977 1 95.19 51 THR B C 1
ATOM 1921 O O . THR B 1 51 ? 11.586 -6.668 -11.766 1 95.19 51 THR B O 1
ATOM 1924 N N . VAL B 1 52 ? 12.234 -4.945 -13.031 1 93.56 52 VAL B N 1
ATOM 1925 C CA . VAL B 1 52 ? 12.695 -5.809 -14.109 1 93.56 52 VAL B CA 1
ATOM 1926 C C . VAL B 1 52 ? 13.844 -6.688 -13.625 1 93.56 52 VAL B C 1
ATOM 1928 O O . VAL B 1 52 ? 13.836 -7.902 -13.828 1 93.56 52 VAL B O 1
ATOM 1931 N N . GLN B 1 53 ? 14.75 -6.086 -12.93 1 95.5 53 GLN B N 1
ATOM 1932 C CA . GLN B 1 53 ? 15.914 -6.816 -12.445 1 95.5 53 GLN B CA 1
ATOM 1933 C C . GLN B 1 53 ? 15.508 -7.895 -11.445 1 95.5 53 GLN B C 1
ATOM 1935 O O . GLN B 1 53 ? 15.992 -9.023 -11.516 1 95.5 53 GLN B O 1
ATOM 1940 N N . PHE B 1 54 ? 14.664 -7.523 -10.578 1 97.44 54 PHE B N 1
ATOM 1941 C CA . PHE B 1 54 ? 14.25 -8.477 -9.555 1 97.44 54 PHE B CA 1
ATOM 1942 C C . PHE B 1 54 ? 13.453 -9.625 -10.172 1 97.44 54 PHE B C 1
ATOM 1944 O O . PHE B 1 54 ? 13.656 -10.789 -9.82 1 97.44 54 PHE B O 1
ATOM 1951 N N . ALA B 1 55 ? 12.562 -9.32 -11.047 1 97.19 55 ALA B N 1
ATOM 1952 C CA . ALA B 1 55 ? 11.75 -10.336 -11.695 1 97.19 55 ALA B CA 1
ATOM 1953 C C . ALA B 1 55 ? 12.617 -11.32 -12.477 1 97.19 55 ALA B C 1
ATOM 1955 O O . ALA B 1 55 ? 12.391 -12.531 -12.422 1 97.19 55 ALA B O 1
ATOM 1956 N N . GLU B 1 56 ? 13.578 -10.812 -13.188 1 96.81 56 GLU B N 1
ATOM 1957 C CA . GLU B 1 56 ? 14.492 -11.672 -13.938 1 96.81 56 GLU B CA 1
ATOM 1958 C C . GLU B 1 56 ? 15.312 -12.555 -13.008 1 96.81 56 GLU B C 1
ATOM 1960 O O . GLU B 1 56 ? 15.5 -13.742 -13.281 1 96.81 56 GLU B O 1
ATOM 1965 N N . TYR B 1 57 ? 15.758 -11.953 -12.039 1 97.44 57 TYR B N 1
ATOM 1966 C CA . TYR B 1 57 ? 16.531 -12.68 -11.047 1 97.44 57 TYR B CA 1
ATOM 1967 C C . TYR B 1 57 ? 15.727 -13.82 -10.445 1 97.44 57 TYR B C 1
ATOM 1969 O O . TYR B 1 57 ? 16.203 -14.953 -10.359 1 97.44 57 TYR B O 1
ATOM 1977 N N . ILE B 1 58 ? 14.5 -13.57 -10.008 1 97.88 58 ILE B N 1
ATOM 1978 C CA . ILE B 1 58 ? 13.625 -14.562 -9.398 1 97.88 58 ILE B CA 1
ATOM 1979 C C . ILE B 1 58 ? 13.305 -15.656 -10.406 1 97.88 58 ILE B C 1
ATOM 1981 O O . ILE B 1 58 ? 13.367 -16.844 -10.078 1 97.88 58 ILE B O 1
ATOM 1985 N N . GLN B 1 59 ? 12.914 -15.242 -11.57 1 96.56 59 GLN B N 1
ATOM 1986 C CA . GLN B 1 59 ? 12.555 -16.203 -12.609 1 96.56 59 GLN B CA 1
ATOM 1987 C C . GLN B 1 59 ? 13.703 -17.156 -12.906 1 96.56 59 GLN B C 1
ATOM 1989 O O . GLN B 1 59 ? 13.508 -18.375 -12.969 1 96.56 59 GLN B O 1
ATOM 1994 N N . ARG B 1 60 ? 14.891 -16.625 -13.023 1 95.94 60 ARG B N 1
ATOM 1995 C CA . ARG B 1 60 ? 16.078 -17.438 -13.297 1 95.94 60 ARG B CA 1
ATOM 1996 C C . ARG B 1 60 ? 16.359 -18.406 -12.156 1 95.94 60 ARG B C 1
ATOM 1998 O O . ARG B 1 60 ? 16.609 -19.594 -12.391 1 95.94 60 ARG B O 1
ATOM 2005 N N . ASN B 1 61 ? 16.297 -17.953 -10.977 1 94.69 61 ASN B N 1
ATOM 2006 C CA . ASN B 1 61 ? 16.641 -18.781 -9.82 1 94.69 61 ASN B CA 1
ATOM 2007 C C . ASN B 1 61 ? 15.578 -19.844 -9.555 1 94.69 61 ASN B C 1
ATOM 2009 O O . ASN B 1 61 ? 15.891 -20.953 -9.109 1 94.69 61 ASN B O 1
ATOM 2013 N N . ALA B 1 62 ? 14.305 -19.531 -9.789 1 93.44 62 ALA B N 1
ATOM 2014 C CA . ALA B 1 62 ? 13.242 -20.516 -9.688 1 93.44 62 ALA B CA 1
ATOM 2015 C C . ALA B 1 62 ? 13.445 -21.656 -10.695 1 93.44 62 ALA B C 1
ATOM 2017 O O . ALA B 1 62 ? 13.281 -22.828 -10.367 1 93.44 62 ALA B O 1
ATOM 2018 N N . GLN B 1 63 ? 13.812 -21.328 -11.891 1 93.19 63 GLN B N 1
ATOM 2019 C CA . GLN B 1 63 ? 14.078 -22.312 -12.93 1 93.19 63 GLN B CA 1
ATOM 2020 C C . GLN B 1 63 ? 15.281 -23.188 -12.578 1 93.19 63 GLN B C 1
ATOM 2022 O O . GLN B 1 63 ? 15.258 -24.406 -12.773 1 93.19 63 GLN B O 1
ATOM 2027 N N . LEU B 1 64 ? 16.312 -22.562 -12.109 1 92.94 64 LEU B N 1
ATOM 2028 C CA . LEU B 1 64 ? 17.516 -23.281 -11.703 1 92.94 64 LEU B CA 1
ATOM 2029 C C . LEU B 1 64 ? 17.188 -24.266 -10.586 1 92.94 64 LEU B C 1
ATOM 2031 O O . LEU B 1 64 ? 17.688 -25.406 -10.594 1 92.94 64 LEU B O 1
ATOM 2035 N N . TYR B 1 65 ? 16.422 -23.812 -9.609 1 90.44 65 TYR B N 1
ATOM 2036 C CA . TYR B 1 65 ? 16 -24.688 -8.523 1 90.44 65 TYR B CA 1
ATOM 2037 C C . TYR B 1 65 ? 15.273 -25.906 -9.062 1 90.44 65 TYR B C 1
ATOM 2039 O O . TYR B 1 65 ? 15.539 -27.031 -8.633 1 90.44 65 TYR B O 1
ATOM 2047 N N . SER B 1 66 ? 14.352 -25.703 -9.922 1 90.25 66 SER B N 1
ATOM 2048 C CA . SER B 1 66 ? 13.594 -26.797 -10.523 1 90.25 66 SER B CA 1
ATOM 2049 C C . SER B 1 66 ? 14.5 -27.766 -11.25 1 90.25 66 SER B C 1
ATOM 2051 O O . SER B 1 66 ? 14.336 -28.984 -11.125 1 90.25 66 SER B O 1
ATOM 2053 N N . MET B 1 67 ? 15.469 -27.328 -11.938 1 90.88 67 MET B N 1
ATOM 2054 C CA . MET B 1 67 ? 16.406 -28.172 -12.695 1 90.88 67 MET B CA 1
ATOM 2055 C C . MET B 1 67 ? 17.281 -29 -11.758 1 90.88 67 MET B C 1
ATOM 2057 O O . MET B 1 67 ? 17.453 -30.203 -11.969 1 90.88 67 MET B O 1
ATOM 2061 N N . ARG B 1 68 ? 17.703 -28.391 -10.742 1 92.75 68 ARG B N 1
ATOM 2062 C CA . ARG B 1 68 ? 18.625 -29.047 -9.812 1 92.75 68 ARG B CA 1
ATOM 2063 C C . ARG B 1 68 ? 17.906 -30.094 -8.977 1 92.75 68 ARG B C 1
ATOM 2065 O O . ARG B 1 68 ? 18.5 -31.109 -8.602 1 92.75 68 ARG B O 1
ATOM 2072 N N . ASN B 1 69 ? 16.672 -29.844 -8.648 1 91.31 69 ASN B N 1
ATOM 2073 C CA . ASN B 1 69 ? 15.953 -30.719 -7.723 1 91.31 69 ASN B CA 1
ATOM 2074 C C . ASN B 1 69 ? 15 -31.656 -8.461 1 91.31 69 ASN B C 1
ATOM 2076 O O . ASN B 1 69 ? 14.383 -32.531 -7.848 1 91.31 69 ASN B O 1
ATOM 2080 N N . GLU B 1 70 ? 14.82 -31.484 -9.656 1 89.12 70 GLU B N 1
ATOM 2081 C CA . GLU B 1 70 ? 13.93 -32.25 -10.516 1 89.12 70 GLU B CA 1
ATOM 2082 C C . GLU B 1 70 ? 12.484 -32.156 -10.047 1 89.12 70 GLU B C 1
ATOM 2084 O O . GLU B 1 70 ? 11.742 -33.125 -10.062 1 89.12 70 GLU B O 1
ATOM 2089 N N . THR B 1 71 ? 12.25 -31.141 -9.367 1 89.12 71 THR B N 1
ATOM 2090 C CA . THR B 1 71 ? 10.898 -30.859 -8.898 1 89.12 71 THR B CA 1
ATOM 2091 C C . THR B 1 71 ? 10.648 -29.359 -8.852 1 89.12 71 THR B C 1
ATOM 2093 O O . THR B 1 71 ? 11.586 -28.562 -8.719 1 89.12 71 THR B O 1
ATOM 2096 N N . GLU B 1 72 ? 9.328 -29.047 -9.117 1 90.56 72 GLU B N 1
ATOM 2097 C CA . GLU B 1 72 ? 8.961 -27.641 -9.031 1 90.56 72 GLU B CA 1
ATOM 2098 C C . GLU B 1 72 ? 8.445 -27.297 -7.637 1 90.56 72 GLU B C 1
ATOM 2100 O O . GLU B 1 72 ? 7.758 -28.109 -7 1 90.56 72 GLU B O 1
ATOM 2105 N N . LEU B 1 73 ? 8.773 -26.094 -7.223 1 92.38 73 LEU B N 1
ATOM 2106 C CA . LEU B 1 73 ? 8.219 -25.609 -5.965 1 92.38 73 LEU B CA 1
ATOM 2107 C C . LEU B 1 73 ? 6.73 -25.297 -6.105 1 92.38 73 LEU B C 1
ATOM 2109 O O . LEU B 1 73 ? 6.281 -24.859 -7.164 1 92.38 73 LEU B O 1
ATOM 2113 N N . SER B 1 74 ? 5.988 -25.594 -5.035 1 95.06 74 SER B N 1
ATOM 2114 C CA . SER B 1 74 ? 4.586 -25.188 -4.965 1 95.06 74 SER B CA 1
ATOM 2115 C C . SER B 1 74 ? 4.453 -23.672 -4.926 1 95.06 74 SER B C 1
ATOM 2117 O O . SER B 1 74 ? 5.43 -22.969 -4.68 1 95.06 74 SER B O 1
ATOM 2119 N N . PRO B 1 75 ? 3.248 -23.203 -5.164 1 97.31 75 PRO B N 1
ATOM 2120 C CA . PRO B 1 75 ? 3.049 -21.766 -5.02 1 97.31 75 PRO B CA 1
ATOM 2121 C C . PRO B 1 75 ? 3.467 -21.234 -3.646 1 97.31 75 PRO B C 1
ATOM 2123 O O . PRO B 1 75 ? 4.109 -20.188 -3.549 1 97.31 75 PRO B O 1
ATOM 2126 N N . SER B 1 76 ? 3.16 -22 -2.615 1 97.25 76 SER B N 1
ATOM 2127 C CA . SER B 1 76 ? 3.564 -21.609 -1.271 1 97.25 76 SER B CA 1
ATOM 2128 C C . SER B 1 76 ? 5.082 -21.594 -1.129 1 97.25 76 SER B C 1
ATOM 2130 O O . SER B 1 76 ? 5.652 -20.656 -0.562 1 97.25 76 SER B O 1
ATOM 2132 N N . GLY B 1 77 ? 5.68 -22.625 -1.626 1 96.06 77 GLY B N 1
ATOM 2133 C CA . GLY B 1 77 ? 7.133 -22.688 -1.602 1 96.06 77 GLY B CA 1
ATOM 2134 C C . GLY B 1 77 ? 7.789 -21.516 -2.322 1 96.06 77 GLY B C 1
ATOM 2135 O O . GLY B 1 77 ? 8.734 -20.922 -1.81 1 96.06 77 GLY B O 1
ATOM 2136 N N . LEU B 1 78 ? 7.293 -21.172 -3.459 1 97.69 78 LEU B N 1
ATOM 2137 C CA . LEU B 1 78 ? 7.832 -20.062 -4.254 1 97.69 78 LEU B CA 1
ATOM 2138 C C . LEU B 1 78 ? 7.621 -18.734 -3.551 1 97.69 78 LEU B C 1
ATOM 2140 O O . LEU B 1 78 ? 8.5 -17.875 -3.57 1 97.69 78 LEU B O 1
ATOM 2144 N N . ALA B 1 79 ? 6.461 -18.562 -2.945 1 97.62 79 ALA B N 1
ATOM 2145 C CA . ALA B 1 79 ? 6.191 -17.328 -2.219 1 97.62 79 ALA B CA 1
ATOM 2146 C C . ALA B 1 79 ? 7.211 -17.109 -1.107 1 97.62 79 ALA B C 1
ATOM 2148 O O . ALA B 1 79 ? 7.727 -16 -0.935 1 97.62 79 ALA B O 1
ATOM 2149 N N . HIS B 1 80 ? 7.562 -18.125 -0.41 1 96.12 80 HIS B N 1
ATOM 2150 C CA . HIS B 1 80 ? 8.523 -18.031 0.682 1 96.12 80 HIS B CA 1
ATOM 2151 C C . HIS B 1 80 ? 9.945 -17.828 0.152 1 96.12 80 HIS B C 1
ATOM 2153 O O . HIS B 1 80 ? 10.742 -17.109 0.756 1 96.12 80 HIS B O 1
ATOM 2159 N N . PHE B 1 81 ? 10.188 -18.531 -0.949 1 96.62 81 PHE B N 1
ATOM 2160 C CA . PHE B 1 81 ? 11.477 -18.312 -1.6 1 96.62 81 PHE B CA 1
ATOM 2161 C C . PHE B 1 81 ? 11.648 -16.859 -1.99 1 96.62 81 PHE B C 1
ATOM 2163 O O . PHE B 1 81 ? 12.672 -16.234 -1.687 1 96.62 81 PHE B O 1
ATOM 2170 N N . VAL B 1 82 ? 10.672 -16.203 -2.648 1 97.31 82 VAL B N 1
ATOM 2171 C CA . VAL B 1 82 ? 10.703 -14.82 -3.109 1 97.31 82 VAL B CA 1
ATOM 2172 C C . VAL B 1 82 ? 10.844 -13.875 -1.914 1 97.31 82 VAL B C 1
ATOM 2174 O O . VAL B 1 82 ? 11.625 -12.93 -1.949 1 97.31 82 VAL B O 1
ATOM 2177 N N . ARG B 1 83 ? 10.086 -14.133 -0.893 1 95.75 83 ARG B N 1
ATOM 2178 C CA . ARG B 1 83 ? 10.195 -13.336 0.321 1 95.75 83 ARG B CA 1
ATOM 2179 C C . ARG B 1 83 ? 11.617 -13.359 0.871 1 95.75 83 ARG B C 1
ATOM 2181 O O . ARG B 1 83 ? 12.148 -12.328 1.291 1 95.75 83 ARG B O 1
ATOM 2188 N N . GLY B 1 84 ? 12.164 -14.586 0.912 1 94.62 84 GLY B N 1
ATOM 2189 C CA . GLY B 1 84 ? 13.531 -14.719 1.373 1 94.62 84 GLY B CA 1
ATOM 2190 C C . GLY B 1 84 ? 14.516 -13.891 0.574 1 94.62 84 GLY B C 1
ATOM 2191 O O . GLY B 1 84 ? 15.391 -13.234 1.145 1 94.62 84 GLY B O 1
ATOM 2192 N N . GLU B 1 85 ? 14.391 -13.898 -0.734 1 95.25 85 GLU B N 1
ATOM 2193 C CA . GLU B 1 85 ? 15.25 -13.117 -1.609 1 95.25 85 GLU B CA 1
ATOM 2194 C C . GLU B 1 85 ? 15.086 -11.617 -1.351 1 95.25 85 GLU B C 1
ATOM 2196 O O . GLU B 1 85 ? 16.062 -10.875 -1.33 1 95.25 85 GLU B O 1
ATOM 2201 N N . LEU B 1 86 ? 13.859 -11.195 -1.152 1 93.88 86 LEU B N 1
ATOM 2202 C CA . LEU B 1 86 ? 13.586 -9.797 -0.863 1 93.88 86 LEU B CA 1
ATOM 2203 C C . LEU B 1 86 ? 14.18 -9.398 0.485 1 93.88 86 LEU B C 1
ATOM 2205 O O . LEU B 1 86 ? 14.758 -8.32 0.616 1 93.88 86 LEU B O 1
ATOM 2209 N N . ALA B 1 87 ? 14.062 -10.234 1.45 1 92.19 87 ALA B N 1
ATOM 2210 C CA . ALA B 1 87 ? 14.617 -9.984 2.779 1 92.19 87 ALA B CA 1
ATOM 2211 C C . ALA B 1 87 ? 16.141 -9.859 2.723 1 92.19 87 ALA B C 1
ATOM 2213 O O . ALA B 1 87 ? 16.719 -8.992 3.385 1 92.19 87 ALA B O 1
ATOM 2214 N N . THR B 1 88 ? 16.766 -10.695 1.95 1 92.56 88 THR B N 1
ATOM 2215 C CA . THR B 1 88 ? 18.219 -10.633 1.761 1 92.56 88 THR B CA 1
ATOM 2216 C C . THR B 1 88 ? 18.625 -9.312 1.106 1 92.56 88 THR B C 1
ATOM 2218 O O . THR B 1 88 ? 19.578 -8.672 1.528 1 92.56 88 THR B O 1
ATOM 2221 N N . SER B 1 89 ? 17.844 -8.922 0.134 1 91.69 89 SER B N 1
ATOM 2222 C CA . SER B 1 89 ? 18.109 -7.672 -0.566 1 91.69 89 SER B CA 1
ATOM 2223 C C . SER B 1 89 ? 18 -6.477 0.376 1 91.69 89 SER B C 1
ATOM 2225 O O . SER B 1 89 ? 18.766 -5.52 0.263 1 91.69 89 SER B O 1
ATOM 2227 N N . LEU B 1 90 ? 17.141 -6.508 1.298 1 87.5 90 LEU B N 1
ATOM 2228 C CA . LEU B 1 90 ? 16.875 -5.414 2.229 1 87.5 90 LEU B CA 1
ATOM 2229 C C . LEU B 1 90 ? 18.078 -5.176 3.141 1 87.5 90 LEU B C 1
ATOM 2231 O O . LEU B 1 90 ? 18.219 -4.086 3.699 1 87.5 90 LEU B O 1
ATOM 2235 N N . ARG B 1 91 ? 18.875 -6.129 3.266 1 84.5 91 ARG B N 1
ATOM 2236 C CA . ARG B 1 91 ? 20.062 -6.031 4.117 1 84.5 91 ARG B CA 1
ATOM 2237 C C . ARG B 1 91 ? 21.281 -5.582 3.316 1 84.5 91 ARG B C 1
ATOM 2239 O O . ARG B 1 91 ? 22.359 -5.375 3.879 1 84.5 91 ARG B O 1
ATOM 2246 N N . SER B 1 92 ? 21.016 -5.43 2.025 1 87 92 SER B N 1
ATOM 2247 C CA . SER B 1 92 ? 22.125 -5.035 1.146 1 87 92 SER B CA 1
ATOM 2248 C C . SER B 1 92 ? 22.172 -3.521 0.977 1 87 92 SER B C 1
ATOM 2250 O O . SER B 1 92 ? 21.344 -2.799 1.533 1 87 92 SER B O 1
ATOM 2252 N N . ARG B 1 93 ? 23.203 -3.1 0.131 1 84.25 93 ARG B N 1
ATOM 2253 C CA . ARG B 1 93 ? 23.391 -1.677 -0.123 1 84.25 93 ARG B CA 1
ATOM 2254 C C . ARG B 1 93 ? 22.344 -1.143 -1.087 1 84.25 93 ARG B C 1
ATOM 2256 O O . ARG B 1 93 ? 22.016 0.047 -1.067 1 84.25 93 ARG B O 1
ATOM 2263 N N . ASN B 1 94 ? 21.891 -2.037 -1.903 1 85.69 94 ASN B N 1
ATOM 2264 C CA . ASN B 1 94 ? 20.938 -1.613 -2.92 1 85.69 94 ASN B CA 1
ATOM 2265 C C . ASN B 1 94 ? 19.688 -2.486 -2.908 1 85.69 94 ASN B C 1
ATOM 2267 O O . ASN B 1 94 ? 19.469 -3.281 -3.826 1 85.69 94 ASN B O 1
ATOM 2271 N N . PRO B 1 95 ? 18.844 -2.219 -1.957 1 89 95 PRO B N 1
ATOM 2272 C CA . PRO B 1 95 ? 17.641 -3.047 -1.887 1 89 95 PRO B CA 1
ATOM 2273 C C . PRO B 1 95 ? 16.688 -2.809 -3.059 1 89 95 PRO B C 1
ATOM 2275 O O . PRO B 1 95 ? 16.641 -1.702 -3.602 1 89 95 PRO B O 1
ATOM 2278 N N . TYR B 1 96 ? 15.914 -3.891 -3.471 1 91.69 96 TYR B N 1
ATOM 2279 C CA . TYR B 1 96 ? 14.891 -3.764 -4.504 1 91.69 96 TYR B CA 1
ATOM 2280 C C . TYR B 1 96 ? 13.641 -3.1 -3.955 1 91.69 96 TYR B C 1
ATOM 2282 O O . TYR B 1 96 ? 13.047 -3.578 -2.982 1 91.69 96 TYR B O 1
ATOM 2290 N N . ASN B 1 97 ? 13.273 -1.984 -4.637 1 91.62 97 ASN B N 1
ATOM 2291 C CA . ASN B 1 97 ? 12.016 -1.332 -4.301 1 91.62 97 ASN B CA 1
ATOM 2292 C C . ASN B 1 97 ? 10.859 -1.866 -5.145 1 91.62 97 ASN B C 1
ATOM 2294 O O . ASN B 1 97 ? 10.469 -1.24 -6.133 1 91.62 97 ASN B O 1
ATOM 2298 N N . VAL B 1 98 ? 10.312 -2.969 -4.617 1 95.12 98 VAL B N 1
ATOM 2299 C CA . VAL B 1 98 ? 9.305 -3.639 -5.441 1 95.12 98 VAL B CA 1
ATOM 2300 C C . VAL B 1 98 ? 8.141 -4.094 -4.562 1 95.12 98 VAL B C 1
ATOM 2302 O O . VAL B 1 98 ? 8.344 -4.512 -3.422 1 95.12 98 VAL B O 1
ATOM 2305 N N . ASN B 1 99 ? 6.902 -3.898 -5.031 1 96.25 99 ASN B N 1
ATOM 2306 C CA . ASN B 1 99 ? 5.703 -4.555 -4.52 1 96.25 99 ASN B CA 1
ATOM 2307 C C . ASN B 1 99 ? 5.246 -5.684 -5.438 1 96.25 99 ASN B C 1
ATOM 2309 O O . ASN B 1 99 ? 5.289 -5.551 -6.66 1 96.25 99 ASN B O 1
ATOM 2313 N N . LEU B 1 100 ? 4.824 -6.828 -4.754 1 98.12 100 LEU B N 1
ATOM 2314 C CA . LEU B 1 100 ? 4.594 -8.016 -5.562 1 98.12 100 LEU B CA 1
ATOM 2315 C C . LEU B 1 100 ? 3.246 -8.648 -5.23 1 98.12 100 LEU B C 1
ATOM 2317 O O . LEU B 1 100 ? 2.766 -8.539 -4.102 1 98.12 100 LEU B O 1
ATOM 2321 N N . LEU B 1 101 ? 2.668 -9.25 -6.238 1 98.62 101 LEU B N 1
ATOM 2322 C CA . LEU B 1 101 ? 1.631 -10.266 -6.07 1 98.62 101 LEU B CA 1
ATOM 2323 C C . LEU B 1 101 ? 2.047 -11.586 -6.707 1 98.62 101 LEU B C 1
ATOM 2325 O O . LEU B 1 101 ? 2.617 -11.594 -7.801 1 98.62 101 LEU B O 1
ATOM 2329 N N . MET B 1 102 ? 1.808 -12.656 -5.988 1 98.75 102 MET B N 1
ATOM 2330 C CA . MET B 1 102 ? 2.031 -13.984 -6.539 1 98.75 102 MET B CA 1
ATOM 2331 C C . MET B 1 102 ? 0.758 -14.828 -6.469 1 98.75 102 MET B C 1
ATOM 2333 O O . MET B 1 102 ? 0.179 -14.992 -5.395 1 98.75 102 MET B O 1
ATOM 2337 N N . GLY B 1 103 ? 0.298 -15.266 -7.582 1 98.81 103 GLY B N 1
ATOM 2338 C CA . GLY B 1 103 ? -0.851 -16.156 -7.668 1 98.81 103 GLY B CA 1
ATOM 2339 C C . GLY B 1 103 ? -0.489 -17.562 -8.125 1 98.81 103 GLY B C 1
ATOM 2340 O O . GLY B 1 103 ? 0.451 -17.734 -8.898 1 98.81 103 GLY B O 1
ATOM 2341 N N . GLY B 1 104 ? -1.263 -18.516 -7.637 1 98.75 104 GLY B N 1
ATOM 2342 C CA . GLY B 1 104 ? -1.004 -19.891 -8.055 1 98.75 104 GLY B CA 1
ATOM 2343 C C . GLY B 1 104 ? -2.182 -20.812 -7.82 1 98.75 104 GLY B C 1
ATOM 2344 O O . GLY B 1 104 ? -3.17 -20.422 -7.191 1 98.75 104 GLY B O 1
ATOM 2345 N N . VAL B 1 105 ? -2.111 -21.953 -8.461 1 98.69 105 VAL B N 1
ATOM 2346 C CA . VAL B 1 105 ? -2.953 -23.109 -8.172 1 98.69 105 VAL B CA 1
ATOM 2347 C C . VAL B 1 105 ? -2.08 -24.344 -7.934 1 98.69 105 VAL B C 1
ATOM 2349 O O . VAL B 1 105 ? -1.247 -24.688 -8.773 1 98.69 105 VAL B O 1
ATOM 2352 N N . ASP B 1 106 ? -2.279 -24.922 -6.754 1 96.94 106 ASP B N 1
ATOM 2353 C CA . ASP B 1 106 ? -1.526 -26.141 -6.453 1 96.94 106 ASP B CA 1
ATOM 2354 C C . ASP B 1 106 ? -1.883 -27.266 -7.426 1 96.94 106 ASP B C 1
ATOM 2356 O O . ASP B 1 106 ? -3.047 -27.641 -7.535 1 96.94 106 ASP B O 1
ATOM 2360 N N . PRO B 1 107 ? -0.91 -27.781 -8.07 1 91.88 107 PRO B N 1
ATOM 2361 C CA . PRO B 1 107 ? -1.237 -28.766 -9.094 1 91.88 107 PRO B CA 1
ATOM 2362 C C . PRO B 1 107 ? -1.723 -30.094 -8.5 1 91.88 107 PRO B C 1
ATOM 2364 O O . PRO B 1 107 ? -2.33 -30.906 -9.211 1 91.88 107 PRO B O 1
ATOM 2367 N N . ILE B 1 108 ? -1.459 -30.328 -7.266 1 92.38 108 ILE B N 1
ATOM 2368 C CA . ILE B 1 108 ? -1.849 -31.578 -6.613 1 92.38 108 ILE B CA 1
ATOM 2369 C C . ILE B 1 108 ? -3.236 -31.422 -5.996 1 92.38 108 ILE B C 1
ATOM 2371 O O . ILE B 1 108 ? -4.137 -32.219 -6.27 1 92.38 108 ILE B O 1
ATOM 2375 N N . THR B 1 109 ? -3.537 -30.391 -5.281 1 94.88 109 THR B N 1
ATOM 2376 C CA . THR B 1 109 ? -4.781 -30.234 -4.531 1 94.88 109 THR B CA 1
ATOM 2377 C C . THR B 1 109 ? -5.789 -29.406 -5.32 1 94.88 109 THR B C 1
ATOM 2379 O O . THR B 1 109 ? -6.984 -29.422 -5.02 1 94.88 109 THR B O 1
ATOM 2382 N N . GLY B 1 110 ? -5.328 -28.641 -6.234 1 96.31 110 GLY B N 1
ATOM 2383 C CA . GLY B 1 110 ? -6.195 -27.75 -6.984 1 96.31 110 GLY B CA 1
ATOM 2384 C C . GLY B 1 110 ? -6.543 -26.469 -6.234 1 96.31 110 GLY B C 1
ATOM 2385 O O . GLY B 1 110 ? -7.348 -25.672 -6.703 1 96.31 110 GLY B O 1
ATOM 2386 N N . LYS B 1 111 ? -5.926 -26.281 -5.125 1 97.69 111 LYS B N 1
ATOM 2387 C CA . LYS B 1 111 ? -6.254 -25.141 -4.277 1 97.69 111 LYS B CA 1
ATOM 2388 C C . LYS B 1 111 ? -5.633 -23.844 -4.812 1 97.69 111 LYS B C 1
ATOM 2390 O O . LYS B 1 111 ? -4.426 -23.797 -5.051 1 97.69 111 LYS B O 1
ATOM 2395 N N . PRO B 1 112 ? -6.461 -22.844 -5.07 1 98.81 112 PRO B N 1
ATOM 2396 C CA . PRO B 1 112 ? -5.906 -21.547 -5.457 1 98.81 112 PRO B CA 1
ATOM 2397 C C . PRO B 1 112 ? -5.289 -20.797 -4.277 1 98.81 112 PRO B C 1
ATOM 2399 O O . PRO B 1 112 ? -5.707 -20.984 -3.133 1 98.81 112 PRO B O 1
ATOM 2402 N N . SER B 1 113 ? -4.273 -19.984 -4.547 1 98.81 113 SER B N 1
ATOM 2403 C CA . SER B 1 113 ? -3.658 -19.156 -3.516 1 98.81 113 SER B CA 1
ATOM 2404 C C . SER B 1 113 ? -3.18 -17.828 -4.09 1 98.81 113 SER B C 1
ATOM 2406 O O . SER B 1 113 ? -2.887 -17.719 -5.281 1 98.81 113 SER B O 1
ATOM 2408 N N . LEU B 1 114 ? -3.176 -16.812 -3.297 1 98.75 114 LEU B N 1
ATOM 2409 C CA . LEU B 1 114 ? -2.691 -15.477 -3.594 1 98.75 114 LEU B CA 1
ATOM 2410 C C . LEU B 1 114 ? -1.83 -14.945 -2.455 1 98.75 114 LEU B C 1
ATOM 2412 O O . LEU B 1 114 ? -2.229 -15 -1.289 1 98.75 114 LEU B O 1
ATOM 2416 N N . TYR B 1 115 ? -0.682 -14.469 -2.84 1 98.19 115 TYR B N 1
ATOM 2417 C CA . TYR B 1 115 ? 0.254 -13.93 -1.859 1 98.19 115 TYR B CA 1
ATOM 2418 C C . TYR B 1 115 ? 0.571 -12.469 -2.15 1 98.19 115 TYR B C 1
ATOM 2420 O O . TYR B 1 115 ? 0.923 -12.117 -3.279 1 98.19 115 TYR B O 1
ATOM 2428 N N . TRP B 1 116 ? 0.4 -11.664 -1.136 1 96.62 116 TRP B N 1
ATOM 2429 C CA . TRP B 1 116 ? 0.749 -10.25 -1.133 1 96.62 116 TRP B CA 1
ATOM 2430 C C . TRP B 1 116 ? 2.107 -10.023 -0.476 1 96.62 116 TRP B C 1
ATOM 2432 O O . TRP B 1 116 ? 2.344 -10.484 0.646 1 96.62 116 TRP B O 1
ATOM 2442 N N . LEU B 1 117 ? 3.078 -9.398 -1.226 1 95.75 117 LEU B N 1
ATOM 2443 C CA . LEU B 1 117 ? 4.395 -9.055 -0.695 1 95.75 117 LEU B CA 1
ATOM 2444 C C . LEU B 1 117 ? 4.703 -7.578 -0.932 1 95.75 117 LEU B C 1
ATOM 2446 O O . LEU B 1 117 ? 4.348 -7.027 -1.975 1 95.75 117 LEU B O 1
ATOM 2450 N N . ASP B 1 118 ? 5.387 -6.977 0.005 1 93.94 118 ASP B N 1
ATOM 2451 C CA . ASP B 1 118 ? 5.785 -5.59 -0.221 1 93.94 118 ASP B CA 1
ATOM 2452 C C . ASP B 1 118 ? 7.301 -5.438 -0.154 1 93.94 118 ASP B C 1
ATOM 2454 O O . ASP B 1 118 ? 8.023 -6.414 0.072 1 93.94 118 ASP B O 1
ATOM 2458 N N . TYR B 1 119 ? 7.801 -4.234 -0.431 1 91.62 119 TYR B N 1
ATOM 2459 C CA . TYR B 1 119 ? 9.219 -3.941 -0.605 1 91.62 119 TYR B CA 1
ATOM 2460 C C . TYR B 1 119 ? 9.984 -4.176 0.691 1 91.62 119 TYR B C 1
ATOM 2462 O O . TYR B 1 119 ? 11.219 -4.242 0.688 1 91.62 119 TYR B O 1
ATOM 2470 N N . LEU B 1 120 ? 9.336 -4.324 1.871 1 89.81 120 LEU B N 1
ATOM 2471 C CA . LEU B 1 120 ? 9.984 -4.586 3.152 1 89.81 120 LEU B CA 1
ATOM 2472 C C . LEU B 1 120 ? 9.984 -6.078 3.461 1 89.81 120 LEU B C 1
ATOM 2474 O O . LEU B 1 120 ? 10.25 -6.48 4.598 1 89.81 120 LEU B O 1
ATOM 2478 N N . ALA B 1 121 ? 9.508 -6.887 2.57 1 92.25 121 ALA B N 1
ATOM 2479 C CA . ALA B 1 121 ? 9.523 -8.344 2.646 1 92.25 121 ALA B CA 1
ATOM 2480 C C . ALA B 1 121 ? 8.414 -8.859 3.557 1 92.25 121 ALA B C 1
ATOM 2482 O O . ALA B 1 121 ? 8.547 -9.914 4.18 1 92.25 121 ALA B O 1
ATOM 2483 N N . SER B 1 122 ? 7.41 -8.094 3.711 1 90.75 122 SER B N 1
ATOM 2484 C CA . SER B 1 122 ? 6.207 -8.641 4.324 1 90.75 122 SER B CA 1
ATOM 2485 C C . SER B 1 122 ? 5.496 -9.609 3.383 1 90.75 122 SER B C 1
ATOM 2487 O O . SER B 1 122 ? 5.527 -9.43 2.164 1 90.75 122 SER B O 1
ATOM 2489 N N . LEU B 1 123 ? 4.918 -10.633 3.998 1 93.44 123 LEU B N 1
ATOM 2490 C CA . LEU B 1 123 ? 4.219 -11.648 3.223 1 93.44 123 LEU B CA 1
ATOM 2491 C C . LEU B 1 123 ? 2.896 -12.023 3.885 1 93.44 123 LEU B C 1
ATOM 2493 O O . LEU B 1 123 ? 2.848 -12.25 5.098 1 93.44 123 LEU B O 1
ATOM 2497 N N . ALA B 1 124 ? 1.81 -12.07 3.068 1 92.5 124 ALA B N 1
ATOM 2498 C CA . ALA B 1 124 ? 0.515 -12.547 3.547 1 92.5 124 ALA B CA 1
ATOM 2499 C C . ALA B 1 124 ? -0.215 -13.328 2.461 1 92.5 124 ALA B C 1
ATOM 2501 O O . ALA B 1 124 ? -0.218 -12.93 1.294 1 92.5 124 ALA B O 1
ATOM 2502 N N . GLU B 1 125 ? -0.744 -14.523 2.859 1 95.88 125 GLU B N 1
ATOM 2503 C CA . GLU B 1 125 ? -1.714 -15.195 2.004 1 95.88 125 GLU B CA 1
ATOM 2504 C C . GLU B 1 125 ? -3.1 -14.57 2.139 1 95.88 125 GLU B C 1
ATOM 2506 O O . GLU B 1 125 ? -3.619 -14.43 3.248 1 95.88 125 GLU B O 1
ATOM 2511 N N . VAL B 1 126 ? -3.719 -14.148 0.973 1 95.31 126 VAL B N 1
ATOM 2512 C CA . VAL B 1 126 ? -4.934 -13.344 1.033 1 95.31 126 VAL B CA 1
ATOM 2513 C C . VAL B 1 126 ? -5.902 -13.789 -0.062 1 95.31 126 VAL B C 1
ATOM 2515 O O . VAL B 1 126 ? -5.484 -14.352 -1.076 1 95.31 126 VAL B O 1
ATOM 2518 N N . PRO B 1 127 ? -7.199 -13.594 0.175 1 97 127 PRO B N 1
ATOM 2519 C CA . PRO B 1 127 ? -8.172 -13.969 -0.852 1 97 127 PRO B CA 1
ATOM 2520 C C . PRO B 1 127 ? -8.195 -13 -2.031 1 97 127 PRO B C 1
ATOM 2522 O O . PRO B 1 127 ? -8.602 -13.375 -3.135 1 97 127 PRO B O 1
ATOM 2525 N N . TYR B 1 128 ? -7.891 -11.789 -1.838 1 97.75 128 TYR B N 1
ATOM 2526 C CA . TYR B 1 128 ? -7.75 -10.727 -2.826 1 97.75 128 TYR B CA 1
ATOM 2527 C C . TYR B 1 128 ? -6.727 -9.695 -2.371 1 97.75 128 TYR B C 1
ATOM 2529 O O . TYR B 1 128 ? -6.359 -9.648 -1.194 1 97.75 128 TYR B O 1
ATOM 2537 N N . ALA B 1 129 ? -6.258 -8.938 -3.334 1 97.06 129 ALA B N 1
ATOM 2538 C CA . ALA B 1 129 ? -5.184 -8.008 -2.99 1 97.06 129 ALA B CA 1
ATOM 2539 C C . ALA B 1 129 ? -5.094 -6.871 -4.008 1 97.06 129 ALA B C 1
ATOM 2541 O O . ALA B 1 129 ? -5.555 -7.008 -5.141 1 97.06 129 ALA B O 1
ATOM 2542 N N . ALA B 1 130 ? -4.5 -5.781 -3.539 1 96.44 130 ALA B N 1
ATOM 2543 C CA . ALA B 1 130 ? -4.23 -4.629 -4.391 1 96.44 130 ALA B CA 1
ATOM 2544 C C . ALA B 1 130 ? -2.953 -3.914 -3.959 1 96.44 130 ALA B C 1
ATOM 2546 O O . ALA B 1 130 ? -2.641 -3.854 -2.768 1 96.44 130 ALA B O 1
ATOM 2547 N N . HIS B 1 131 ? -2.143 -3.439 -4.84 1 96.12 131 HIS B N 1
ATOM 2548 C CA . HIS B 1 131 ? -1.02 -2.541 -4.598 1 96.12 131 HIS B CA 1
ATOM 2549 C C . HIS B 1 131 ? -1.206 -1.216 -5.328 1 96.12 131 HIS B C 1
ATOM 2551 O O . HIS B 1 131 ? -1.876 -1.162 -6.363 1 96.12 131 HIS B O 1
ATOM 2557 N N . GLY B 1 132 ? -0.551 -0.147 -4.816 1 92 132 GLY B N 1
ATOM 2558 C CA . GLY B 1 132 ? -0.626 1.166 -5.438 1 92 132 GLY B CA 1
ATOM 2559 C C . GLY B 1 132 ? -1.974 1.837 -5.254 1 92 132 GLY B C 1
ATOM 2560 O O . GLY B 1 132 ? -2.631 1.65 -4.227 1 92 132 GLY B O 1
ATOM 2561 N N . TYR B 1 133 ? -2.408 2.611 -6.285 1 89.94 133 TYR B N 1
ATOM 2562 C CA . TYR B 1 133 ? -3.678 3.328 -6.219 1 89.94 133 TYR B CA 1
ATOM 2563 C C . TYR B 1 133 ? -4.848 2.357 -6.105 1 89.94 133 TYR B C 1
ATOM 2565 O O . TYR B 1 133 ? -5.906 2.711 -5.586 1 89.94 133 TYR B O 1
ATOM 2573 N N . ALA B 1 134 ? -4.586 1.169 -6.535 1 93.88 134 ALA B N 1
ATOM 2574 C CA . ALA B 1 134 ? -5.648 0.172 -6.434 1 93.88 134 ALA B CA 1
ATOM 2575 C C . ALA B 1 134 ? -5.98 -0.131 -4.977 1 93.88 134 ALA B C 1
ATOM 2577 O O . ALA B 1 134 ? -7.125 -0.454 -4.648 1 93.88 134 ALA B O 1
ATOM 2578 N N . GLN B 1 135 ? -5.031 -0.086 -4.184 1 90.31 135 GLN B N 1
ATOM 2579 C CA . GLN B 1 135 ? -5.285 -0.305 -2.764 1 90.31 135 GLN B CA 1
ATOM 2580 C C . GLN B 1 135 ? -6.309 0.693 -2.227 1 90.31 135 GLN B C 1
ATOM 2582 O O . GLN B 1 135 ? -7.172 0.335 -1.422 1 90.31 135 GLN B O 1
ATOM 2587 N N . TYR B 1 136 ? -6.246 1.814 -2.658 1 83.75 136 TYR B N 1
ATOM 2588 C CA . TYR B 1 136 ? -7.16 2.848 -2.182 1 83.75 136 TYR B CA 1
ATOM 2589 C C . TYR B 1 136 ? -8.516 2.742 -2.875 1 83.75 136 TYR B C 1
ATOM 2591 O O . TYR B 1 136 ? -9.555 2.857 -2.232 1 83.75 136 TYR B O 1
ATOM 2599 N N . TYR B 1 137 ? -8.547 2.475 -4.129 1 88.94 137 TYR B N 1
ATOM 2600 C CA . TYR B 1 137 ? -9.773 2.645 -4.898 1 88.94 137 TYR B CA 1
ATOM 2601 C C . TYR B 1 137 ? -10.531 1.329 -5.016 1 88.94 137 TYR B C 1
ATOM 2603 O O . TYR B 1 137 ? -11.734 1.32 -5.277 1 88.94 137 TYR B O 1
ATOM 2611 N N . CYS B 1 138 ? -9.812 0.246 -4.781 1 94.06 138 CYS B N 1
ATOM 2612 C CA . CYS B 1 138 ? -10.461 -0.998 -5.188 1 94.06 138 CYS B CA 1
ATOM 2613 C C . CYS B 1 138 ? -10.625 -1.938 -4 1 94.06 138 CYS B C 1
ATOM 2615 O O . CYS B 1 138 ? -11.391 -2.902 -4.07 1 94.06 138 CYS B O 1
ATOM 2617 N N . LEU B 1 139 ? -10.023 -1.752 -2.914 1 91.38 139 LEU B N 1
ATOM 2618 C CA . LEU B 1 139 ? -10.07 -2.719 -1.822 1 91.38 139 LEU B CA 1
ATOM 2619 C C . LEU B 1 139 ? -11.492 -2.861 -1.287 1 91.38 139 LEU B C 1
ATOM 2621 O O . LEU B 1 139 ? -11.922 -3.963 -0.938 1 91.38 139 LEU B O 1
ATOM 2625 N N . SER B 1 140 ? -12.195 -1.78 -1.185 1 89.31 140 SER B N 1
ATOM 2626 C CA . SER B 1 140 ? -13.57 -1.845 -0.711 1 89.31 140 SER B CA 1
ATOM 2627 C C . SER B 1 140 ? -14.438 -2.682 -1.646 1 89.31 140 SER B C 1
ATOM 2629 O O . SER B 1 140 ? -15.297 -3.441 -1.192 1 89.31 140 SER B O 1
ATOM 2631 N N . LEU B 1 141 ? -14.273 -2.51 -2.975 1 94.19 141 LEU B N 1
ATOM 2632 C CA . LEU B 1 141 ? -14.992 -3.307 -3.959 1 94.19 141 LEU B CA 1
ATOM 2633 C C . LEU B 1 141 ? -14.672 -4.789 -3.803 1 94.19 141 LEU B C 1
ATOM 2635 O O . LEU B 1 141 ? -15.57 -5.633 -3.816 1 94.19 141 LEU B O 1
ATOM 2639 N N . LEU B 1 142 ? -13.453 -5.035 -3.629 1 96.5 142 LEU B N 1
ATOM 2640 C CA . LEU B 1 142 ? -13.008 -6.414 -3.455 1 96.5 142 LEU B CA 1
ATOM 2641 C C . LEU B 1 142 ? -13.602 -7.023 -2.189 1 96.5 142 LEU B C 1
ATOM 2643 O O . LEU B 1 142 ? -14.109 -8.148 -2.215 1 96.5 142 LEU B O 1
ATOM 2647 N N . ASP B 1 143 ? -13.578 -6.309 -1.135 1 91.75 143 ASP B N 1
ATOM 2648 C CA . ASP B 1 143 ? -14.094 -6.785 0.144 1 91.75 143 ASP B CA 1
ATOM 2649 C C . ASP B 1 143 ? -15.594 -7.062 0.057 1 91.75 143 ASP B C 1
ATOM 2651 O O . ASP B 1 143 ? -16.078 -8.07 0.573 1 91.75 143 ASP B O 1
ATOM 2655 N N . LYS B 1 144 ? -16.266 -6.223 -0.607 1 93.75 144 LYS B N 1
ATOM 2656 C CA . LYS B 1 144 ? -17.719 -6.297 -0.693 1 93.75 144 LYS B CA 1
ATOM 2657 C C . LYS B 1 144 ? -18.156 -7.445 -1.595 1 93.75 144 LYS B C 1
ATOM 2659 O O . LYS B 1 144 ? -19.156 -8.117 -1.314 1 93.75 144 LYS B O 1
ATOM 2664 N N . HIS B 1 145 ? -17.406 -7.711 -2.637 1 97.44 145 HIS B N 1
ATOM 2665 C CA . HIS B 1 145 ? -17.969 -8.547 -3.695 1 97.44 145 HIS B CA 1
ATOM 2666 C C . HIS B 1 145 ? -17.234 -9.875 -3.793 1 97.44 145 HIS B C 1
ATOM 2668 O O . HIS B 1 145 ? -17.719 -10.805 -4.453 1 97.44 145 HIS B O 1
ATOM 2674 N N . HIS B 1 146 ? -16.188 -10.016 -3.139 1 97.81 146 HIS B N 1
ATOM 2675 C CA . HIS B 1 146 ? -15.445 -11.266 -3.236 1 97.81 146 HIS B CA 1
ATOM 2676 C C . HIS B 1 146 ? -16.078 -12.344 -2.367 1 97.81 146 HIS B C 1
ATOM 2678 O O . HIS B 1 146 ? -16.594 -12.062 -1.284 1 97.81 146 HIS B O 1
ATOM 2684 N N . HIS B 1 147 ? -15.977 -13.531 -2.947 1 97.88 147 HIS B N 1
ATOM 2685 C CA . HIS B 1 147 ? -16.266 -14.773 -2.238 1 97.88 147 HIS B CA 1
ATOM 2686 C C . HIS B 1 147 ? -15.352 -15.906 -2.693 1 97.88 147 HIS B C 1
ATOM 2688 O O . HIS B 1 147 ? -15.047 -16.016 -3.881 1 97.88 147 HIS B O 1
ATOM 2694 N N . PRO B 1 148 ? -14.953 -16.781 -1.763 1 97 148 PRO B N 1
ATOM 2695 C CA . PRO B 1 148 ? -13.992 -17.828 -2.139 1 97 148 PRO B CA 1
ATOM 2696 C C . PRO B 1 148 ? -14.531 -18.766 -3.215 1 97 148 PRO B C 1
ATOM 2698 O O . PRO B 1 148 ? -13.75 -19.406 -3.924 1 97 148 PRO B O 1
ATOM 2701 N N . ASP B 1 149 ? -15.859 -18.797 -3.365 1 98.31 149 ASP B N 1
ATOM 2702 C CA . ASP B 1 149 ? -16.453 -19.781 -4.262 1 98.31 149 ASP B CA 1
ATOM 2703 C C . ASP B 1 149 ? -16.828 -19.141 -5.602 1 98.31 149 ASP B C 1
ATOM 2705 O O . ASP B 1 149 ? -17.547 -19.75 -6.402 1 98.31 149 ASP B O 1
ATOM 2709 N N . ILE B 1 150 ? -16.328 -17.984 -5.84 1 98.69 150 ILE B N 1
ATOM 2710 C CA . ILE B 1 150 ? -16.703 -17.375 -7.102 1 98.69 150 ILE B CA 1
ATOM 2711 C C . ILE B 1 150 ? -16.094 -18.156 -8.266 1 98.69 150 ILE B C 1
ATOM 2713 O O . ILE B 1 150 ? -15.016 -18.734 -8.133 1 98.69 150 ILE B O 1
ATOM 2717 N N . THR B 1 151 ? -16.859 -18.141 -9.438 1 98.62 151 THR B N 1
ATOM 2718 C CA . THR B 1 151 ? -16.359 -18.734 -10.68 1 98.62 151 THR B CA 1
ATOM 2719 C C . THR B 1 151 ? -15.422 -17.781 -11.406 1 98.62 151 THR B C 1
ATOM 2721 O O . THR B 1 151 ? -15.336 -16.609 -11.055 1 98.62 151 THR B O 1
ATOM 2724 N N . LEU B 1 152 ? -14.766 -18.344 -12.43 1 98.5 152 LEU B N 1
ATOM 2725 C CA . LEU B 1 152 ? -13.867 -17.5 -13.211 1 98.5 152 LEU B CA 1
ATOM 2726 C C . LEU B 1 152 ? -14.617 -16.328 -13.836 1 98.5 152 LEU B C 1
ATOM 2728 O O . LEU B 1 152 ? -14.133 -15.195 -13.828 1 98.5 152 LEU B O 1
ATOM 2732 N N . GLY B 1 153 ? -15.773 -16.656 -14.367 1 98.5 153 GLY B N 1
ATOM 2733 C CA . GLY B 1 153 ? -16.578 -15.602 -14.945 1 98.5 153 GLY B CA 1
ATOM 2734 C C . GLY B 1 153 ? -16.922 -14.5 -13.961 1 98.5 153 GLY B C 1
ATOM 2735 O O . GLY B 1 153 ? -16.828 -13.32 -14.281 1 98.5 153 GLY B O 1
ATOM 2736 N N . GLN B 1 154 ? -17.328 -14.867 -12.789 1 98.69 154 GLN B N 1
ATOM 2737 C CA . GLN B 1 154 ? -17.641 -13.914 -11.734 1 98.69 154 GLN B CA 1
ATOM 2738 C C . GLN B 1 154 ? -16.391 -13.148 -11.305 1 98.69 154 GLN B C 1
ATOM 2740 O O . GLN B 1 154 ? -16.453 -11.953 -11.008 1 98.69 154 GLN B O 1
ATOM 2745 N N . GLY B 1 155 ? -15.219 -13.844 -11.273 1 98.56 155 GLY B N 1
ATOM 2746 C CA . GLY B 1 155 ? -13.953 -13.188 -10.977 1 98.56 155 GLY B CA 1
ATOM 2747 C C . GLY B 1 155 ? -13.586 -12.125 -12 1 98.56 155 GLY B C 1
ATOM 2748 O O . GLY B 1 155 ? -13.133 -11.039 -11.641 1 98.56 155 GLY B O 1
ATOM 2749 N N . ILE B 1 156 ? -13.82 -12.445 -13.258 1 98.44 156 ILE B N 1
ATOM 2750 C CA . ILE B 1 156 ? -13.539 -11.508 -14.344 1 98.44 156 ILE B CA 1
ATOM 2751 C C . ILE B 1 156 ? -14.453 -10.289 -14.227 1 98.44 156 ILE B C 1
ATOM 2753 O O . ILE B 1 156 ? -14.016 -9.156 -14.453 1 98.44 156 ILE B O 1
ATOM 2757 N N . LYS B 1 157 ? -15.648 -10.492 -13.859 1 98.06 157 LYS B N 1
ATOM 2758 C CA . LYS B 1 157 ? -16.562 -9.383 -13.641 1 98.06 157 LYS B CA 1
ATOM 2759 C C . LYS B 1 157 ? -16.078 -8.477 -12.516 1 98.06 157 LYS B C 1
ATOM 2761 O O . LYS B 1 157 ? -16.125 -7.254 -12.641 1 98.06 157 LYS B O 1
ATOM 2766 N N . LEU B 1 158 ? -15.688 -9.094 -11.438 1 98.31 158 LEU B N 1
ATOM 2767 C CA . LEU B 1 158 ? -15.164 -8.336 -10.312 1 98.31 158 LEU B CA 1
ATOM 2768 C C . LEU B 1 158 ? -13.906 -7.566 -10.711 1 98.31 158 LEU B C 1
ATOM 2770 O O . LEU B 1 158 ? -13.758 -6.395 -10.367 1 98.31 158 LEU B O 1
ATOM 2774 N N . MET B 1 159 ? -13.031 -8.18 -11.492 1 98.31 159 MET B N 1
ATOM 2775 C CA . MET B 1 159 ? -11.836 -7.516 -12.016 1 98.31 159 MET B CA 1
ATOM 2776 C C . MET B 1 159 ? -12.211 -6.324 -12.891 1 98.31 159 MET B C 1
ATOM 2778 O O . MET B 1 159 ? -11.602 -5.258 -12.781 1 98.31 159 MET B O 1
ATOM 2782 N N . THR B 1 160 ? -13.188 -6.496 -13.633 1 97.5 160 THR B N 1
ATOM 2783 C CA . THR B 1 160 ? -13.664 -5.43 -14.508 1 97.5 160 THR B CA 1
ATOM 2784 C C . THR B 1 160 ? -14.188 -4.254 -13.695 1 97.5 160 THR B C 1
ATOM 2786 O O . THR B 1 160 ? -13.922 -3.096 -14.023 1 97.5 160 THR B O 1
ATOM 2789 N N . MET B 1 161 ? -14.891 -4.547 -12.617 1 97.12 161 MET B N 1
ATOM 2790 C CA . MET B 1 161 ? -15.367 -3.496 -11.727 1 97.12 161 MET B CA 1
ATOM 2791 C C . MET B 1 161 ? -14.203 -2.682 -11.172 1 97.12 161 MET B C 1
ATOM 2793 O O . MET B 1 161 ? -14.266 -1.451 -11.125 1 97.12 161 MET B O 1
ATOM 2797 N N . CYS B 1 162 ? -13.18 -3.357 -10.781 1 97.19 162 CYS B N 1
ATOM 2798 C CA . CYS B 1 162 ? -12.008 -2.691 -10.227 1 97.19 162 CYS B CA 1
ATOM 2799 C C . CYS B 1 162 ? -11.312 -1.84 -11.281 1 97.19 162 CYS B C 1
ATOM 2801 O O . CYS B 1 162 ? -10.938 -0.696 -11.016 1 97.19 162 CYS B O 1
ATOM 2803 N N . ILE B 1 163 ? -11.18 -2.375 -12.484 1 97.12 163 ILE B N 1
ATOM 2804 C CA . ILE B 1 163 ? -10.516 -1.665 -13.57 1 97.12 163 ILE B CA 1
ATOM 2805 C C . ILE B 1 163 ? -11.312 -0.417 -13.93 1 97.12 163 ILE B C 1
ATOM 2807 O O . ILE B 1 163 ? -10.742 0.651 -14.164 1 97.12 163 ILE B O 1
ATOM 2811 N N . ASP B 1 164 ? -12.602 -0.515 -13.914 1 96.19 164 ASP B N 1
ATOM 2812 C CA . ASP B 1 164 ? -13.453 0.632 -14.188 1 96.19 164 ASP B CA 1
ATOM 2813 C C . ASP B 1 164 ? -13.281 1.718 -13.133 1 96.19 164 ASP B C 1
ATOM 2815 O O . ASP B 1 164 ? -13.281 2.908 -13.445 1 96.19 164 ASP B O 1
ATOM 2819 N N . GLU B 1 165 ? -13.203 1.255 -11.906 1 94.88 165 GLU B N 1
ATOM 2820 C CA . GLU B 1 165 ? -12.977 2.199 -10.812 1 94.88 165 GLU B CA 1
ATOM 2821 C C . GLU B 1 165 ? -11.672 2.961 -11 1 94.88 165 GLU B C 1
ATOM 2823 O O . GLU B 1 165 ? -11.617 4.176 -10.805 1 94.88 165 GLU B O 1
ATOM 2828 N N . LEU B 1 166 ? -10.656 2.305 -11.398 1 94.88 166 LEU B N 1
ATOM 2829 C CA . LEU B 1 166 ? -9.352 2.912 -11.641 1 94.88 166 LEU B CA 1
ATOM 2830 C C . LEU B 1 166 ? -9.414 3.891 -12.805 1 94.88 166 LEU B C 1
ATOM 2832 O O . LEU B 1 166 ? -8.859 4.992 -12.727 1 94.88 166 LEU B O 1
ATOM 2836 N N . LYS B 1 167 ? -10.055 3.572 -13.797 1 94.12 167 LYS B N 1
ATOM 2837 C CA . LYS B 1 167 ? -10.203 4.449 -14.953 1 94.12 167 LYS B CA 1
ATOM 2838 C C . LYS B 1 167 ? -10.891 5.754 -14.57 1 94.12 167 LYS B C 1
ATOM 2840 O O . LYS B 1 167 ? -10.523 6.824 -15.062 1 94.12 167 LYS B O 1
ATOM 2845 N N . ARG B 1 168 ? -11.797 5.695 -13.711 1 92.94 168 ARG B N 1
ATOM 2846 C CA . ARG B 1 168 ? -12.602 6.844 -13.32 1 92.94 168 ARG B CA 1
ATOM 2847 C C . ARG B 1 168 ? -11.836 7.75 -12.359 1 92.94 168 ARG B C 1
ATOM 2849 O O . ARG B 1 168 ? -12 8.969 -12.391 1 92.94 168 ARG B O 1
ATOM 2856 N N . ARG B 1 169 ? -11.023 7.074 -11.578 1 90.69 169 ARG B N 1
ATOM 2857 C CA . ARG B 1 169 ? -10.625 7.809 -10.383 1 90.69 169 ARG B CA 1
ATOM 2858 C C . ARG B 1 169 ? -9.141 8.172 -10.438 1 90.69 169 ARG B C 1
ATOM 2860 O O . ARG B 1 169 ? -8.695 9.07 -9.727 1 90.69 169 ARG B O 1
ATOM 2867 N N . LEU B 1 170 ? -8.367 7.559 -11.273 1 89.25 170 LEU B N 1
ATOM 2868 C CA . LEU B 1 170 ? -6.926 7.801 -11.266 1 89.25 170 LEU B CA 1
ATOM 2869 C C . LEU B 1 170 ? -6.609 9.203 -11.781 1 89.25 170 LEU B C 1
ATOM 2871 O O . LEU B 1 170 ? -7.199 9.656 -12.766 1 89.25 170 LEU B O 1
ATOM 2875 N N . PRO B 1 171 ? -5.719 9.898 -11.062 1 83.38 171 PRO B N 1
ATOM 2876 C CA . PRO B 1 171 ? -5.332 11.242 -11.508 1 83.38 171 PRO B CA 1
ATOM 2877 C C . PRO B 1 171 ? -4.371 11.211 -12.695 1 83.38 171 PRO B C 1
ATOM 2879 O O . PRO B 1 171 ? -3.803 12.25 -13.055 1 83.38 171 PRO B O 1
ATOM 2882 N N . ILE B 1 172 ? -4.047 10.117 -13.258 1 83.69 172 ILE B N 1
ATOM 2883 C CA . ILE B 1 172 ? -3.154 9.953 -14.398 1 83.69 172 ILE B CA 1
ATOM 2884 C C . ILE B 1 172 ? -3.887 9.234 -15.531 1 83.69 172 ILE B C 1
ATOM 2886 O O . ILE B 1 172 ? -4.973 8.695 -15.328 1 83.69 172 ILE B O 1
ATOM 2890 N N . ASP B 1 173 ? -3.236 9.336 -16.688 1 88.06 173 ASP B N 1
ATOM 2891 C CA . ASP B 1 173 ? -3.777 8.617 -17.828 1 88.06 173 ASP B CA 1
ATOM 2892 C C . ASP B 1 173 ? -3.625 7.109 -17.656 1 88.06 173 ASP B C 1
ATOM 2894 O O . ASP B 1 173 ? -2.549 6.559 -17.891 1 88.06 173 ASP B O 1
ATOM 2898 N N . PHE B 1 174 ? -4.703 6.48 -17.375 1 92.81 174 PHE B N 1
ATOM 2899 C CA . PHE B 1 174 ? -4.699 5.043 -17.125 1 92.81 174 PHE B CA 1
ATOM 2900 C C . PHE B 1 174 ? -4.691 4.266 -18.438 1 92.81 174 PHE B C 1
ATOM 2902 O O . PHE B 1 174 ? -5.594 4.422 -19.266 1 92.81 174 PHE B O 1
ATOM 2909 N N . LYS B 1 175 ? -3.719 3.389 -18.641 1 94.31 175 LYS B N 1
ATOM 2910 C CA . LYS B 1 175 ? -3.496 2.746 -19.922 1 94.31 175 LYS B CA 1
ATOM 2911 C C . LYS B 1 175 ? -4.062 1.33 -19.938 1 94.31 175 LYS B C 1
ATOM 2913 O O . LYS B 1 175 ? -3.883 0.592 -20.906 1 94.31 175 LYS B O 1
ATOM 2918 N N . GLY B 1 176 ? -4.691 0.936 -18.859 1 95.56 176 GLY B N 1
ATOM 2919 C CA . GLY B 1 176 ? -5.281 -0.394 -18.828 1 95.56 176 GLY B CA 1
ATOM 2920 C C . GLY B 1 176 ? -4.438 -1.395 -18.047 1 95.56 176 GLY B C 1
ATOM 2921 O O . GLY B 1 176 ? -3.49 -1.015 -17.359 1 95.56 176 GLY B O 1
ATOM 2922 N N . MET B 1 177 ? -4.891 -2.703 -18.156 1 97.12 177 MET B N 1
ATOM 2923 C CA . MET B 1 177 ? -4.246 -3.754 -17.375 1 97.12 177 MET B CA 1
ATOM 2924 C C . MET B 1 177 ? -3.959 -4.977 -18.234 1 97.12 177 MET B C 1
ATOM 2926 O O . MET B 1 177 ? -4.734 -5.301 -19.141 1 97.12 177 MET B O 1
ATOM 2930 N N . VAL B 1 178 ? -2.809 -5.594 -17.969 1 98.12 178 VAL B N 1
ATOM 2931 C CA . VAL B 1 178 ? -2.592 -6.98 -18.375 1 98.12 178 VAL B CA 1
ATOM 2932 C C . VAL B 1 178 ? -3.166 -7.922 -17.328 1 98.12 178 VAL B C 1
ATOM 2934 O O . VAL B 1 178 ? -2.811 -7.84 -16.141 1 98.12 178 VAL B O 1
ATOM 2937 N N . VAL B 1 179 ? -4.094 -8.828 -17.781 1 98.69 179 VAL B N 1
ATOM 2938 C CA . VAL B 1 179 ? -4.73 -9.742 -16.844 1 98.69 179 VAL B CA 1
ATOM 2939 C C . VAL B 1 179 ? -4.508 -11.188 -17.281 1 98.69 179 VAL B C 1
ATOM 2941 O O . VAL B 1 179 ? -4.637 -11.508 -18.469 1 98.69 179 VAL B O 1
ATOM 2944 N N . LYS B 1 180 ? -4.16 -12.039 -16.266 1 98.88 180 LYS B N 1
ATOM 2945 C CA . LYS B 1 180 ? -3.988 -13.469 -16.516 1 98.88 180 LYS B CA 1
ATOM 2946 C C . LYS B 1 180 ? -4.688 -14.297 -15.438 1 98.88 180 LYS B C 1
ATOM 2948 O O . LYS B 1 180 ? -4.816 -13.852 -14.289 1 98.88 180 LYS B O 1
ATOM 2953 N N . ALA B 1 181 ? -5.129 -15.492 -15.82 1 98.94 181 ALA B N 1
ATOM 2954 C CA . ALA B 1 181 ? -5.699 -16.469 -14.891 1 98.94 181 ALA B CA 1
ATOM 2955 C C . ALA B 1 181 ? -4.785 -17.688 -14.742 1 98.94 181 ALA B C 1
ATOM 2957 O O . ALA B 1 181 ? -4.277 -18.203 -15.734 1 98.94 181 ALA B O 1
ATOM 2958 N N . ILE B 1 182 ? -4.559 -18.047 -13.539 1 98.94 182 ILE B N 1
ATOM 2959 C CA . ILE B 1 182 ? -3.848 -19.281 -13.227 1 98.94 182 ILE B CA 1
ATOM 2960 C C . ILE B 1 182 ? -4.852 -20.375 -12.898 1 98.94 182 ILE B C 1
ATOM 2962 O O . ILE B 1 182 ? -5.711 -20.203 -12.031 1 98.94 182 ILE B O 1
ATOM 2966 N N . LYS B 1 183 ? -4.746 -21.469 -13.562 1 97.94 183 LYS B N 1
ATOM 2967 C CA . LYS B 1 183 ? -5.582 -22.641 -13.375 1 97.94 183 LYS B CA 1
ATOM 2968 C C . LYS B 1 183 ? -4.734 -23.906 -13.211 1 97.94 183 LYS B C 1
ATOM 2970 O O . LYS B 1 183 ? -3.504 -23.844 -13.289 1 97.94 183 LYS B O 1
ATOM 2975 N N . ALA B 1 184 ? -5.418 -25.031 -12.93 1 95.5 184 ALA B N 1
ATOM 2976 C CA . ALA B 1 184 ? -4.715 -26.297 -12.766 1 95.5 184 ALA B CA 1
ATOM 2977 C C . ALA B 1 184 ? -4 -26.703 -14.047 1 95.5 184 ALA B C 1
ATOM 2979 O O . ALA B 1 184 ? -2.955 -27.359 -14.008 1 95.5 184 ALA B O 1
ATOM 2980 N N . ASP B 1 185 ? -4.527 -26.297 -15.18 1 95.19 185 ASP B N 1
ATOM 2981 C CA . ASP B 1 185 ? -3.957 -26.75 -16.453 1 95.19 185 ASP B CA 1
ATOM 2982 C C . ASP B 1 185 ? -3.037 -25.688 -17.047 1 95.19 185 ASP B C 1
ATOM 2984 O O . ASP B 1 185 ? -2.543 -25.844 -18.156 1 95.19 185 ASP B O 1
ATOM 2988 N N . GLY B 1 186 ? -2.879 -24.594 -16.312 1 97.44 186 GLY B N 1
ATOM 2989 C CA . GLY B 1 186 ? -1.894 -23.625 -16.781 1 97.44 186 GLY B CA 1
ATOM 2990 C C . GLY B 1 186 ? -2.365 -22.188 -16.688 1 97.44 186 GLY B C 1
ATOM 2991 O O . GLY B 1 186 ? -3.439 -21.922 -16.156 1 97.44 186 GLY B O 1
ATOM 2992 N N . ILE B 1 187 ? -1.519 -21.297 -17.219 1 98.62 187 ILE B N 1
ATOM 2993 C CA . ILE B 1 187 ? -1.768 -19.859 -17.172 1 98.62 187 ILE B CA 1
ATOM 2994 C C . ILE B 1 187 ? -2.326 -19.375 -18.5 1 98.62 187 ILE B C 1
ATOM 2996 O O . ILE B 1 187 ? -1.786 -19.703 -19.562 1 98.62 187 ILE B O 1
ATOM 3000 N N . VAL B 1 188 ? -3.389 -18.562 -18.422 1 98.44 188 VAL B N 1
ATOM 3001 C CA . VAL B 1 188 ? -4.004 -18.094 -19.656 1 98.44 188 VAL B CA 1
ATOM 3002 C C . VAL B 1 188 ? -4.195 -16.578 -19.594 1 98.44 188 VAL B C 1
ATOM 3004 O O . VAL B 1 188 ? -4.531 -16.031 -18.531 1 98.44 188 VAL B O 1
ATOM 3007 N N . ASP B 1 189 ? -4.031 -15.93 -20.734 1 98.31 189 ASP B N 1
ATOM 3008 C CA . ASP B 1 189 ? -4.305 -14.492 -20.844 1 98.31 189 ASP B CA 1
ATOM 3009 C C . ASP B 1 189 ? -5.805 -14.219 -20.875 1 98.31 189 ASP B C 1
ATOM 3011 O O . ASP B 1 189 ? -6.562 -14.953 -21.516 1 98.31 189 ASP B O 1
ATOM 3015 N N . ILE B 1 190 ? -6.184 -13.211 -20.109 1 98.25 190 ILE B N 1
ATOM 3016 C CA . ILE B 1 190 ? -7.566 -12.75 -20.141 1 98.25 190 ILE B CA 1
ATOM 3017 C C . ILE B 1 190 ? -7.648 -11.422 -20.891 1 98.25 190 ILE B C 1
ATOM 3019 O O . ILE B 1 190 ? -6.969 -10.453 -20.531 1 98.25 190 ILE B O 1
ATOM 3023 N N . GLU B 1 191 ? -8.508 -11.328 -21.844 1 93.62 191 GLU B N 1
ATOM 3024 C CA . GLU B 1 191 ? -8.617 -10.125 -22.656 1 93.62 191 GLU B CA 1
ATOM 3025 C C . GLU B 1 191 ? -9.594 -9.125 -22.031 1 93.62 191 GLU B C 1
ATOM 3027 O O . GLU B 1 191 ? -10.672 -9.508 -21.578 1 93.62 191 GLU B O 1
ATOM 3032 N N . PHE B 1 192 ? -9.07 -7.934 -21.875 1 88.88 192 PHE B N 1
ATOM 3033 C CA . PHE B 1 192 ? -9.906 -6.824 -21.438 1 88.88 192 PHE B CA 1
ATOM 3034 C C . PHE B 1 192 ? -9.914 -5.711 -22.484 1 88.88 192 PHE B C 1
ATOM 3036 O O . PHE B 1 192 ? -8.93 -5.523 -23.203 1 88.88 192 PHE B O 1
ATOM 3043 N N . ASP B 1 193 ? -11.055 -5.02 -22.578 1 82 193 ASP B N 1
ATOM 3044 C CA . ASP B 1 193 ? -11.164 -3.857 -23.453 1 82 193 ASP B CA 1
ATOM 3045 C C . ASP B 1 193 ? -10.719 -2.584 -22.75 1 82 193 ASP B C 1
ATOM 3047 O O . ASP B 1 193 ? -11.484 -2.004 -21.969 1 82 193 ASP B O 1
ATOM 3051 N N . ASP B 1 194 ? -9.547 -2.123 -23.078 1 79 194 ASP B N 1
ATOM 3052 C CA . ASP B 1 194 ? -8.977 -0.943 -22.422 1 79 194 ASP B CA 1
ATOM 3053 C C . ASP B 1 194 ? -9.727 0.323 -22.844 1 79 194 ASP B C 1
ATOM 3055 O O . ASP B 1 194 ? -9.672 1.337 -22.141 1 79 194 ASP B O 1
ATOM 3059 N N . ASP B 1 195 ? -10.336 0.264 -23.969 1 74.44 195 ASP B N 1
ATOM 3060 C CA . ASP B 1 195 ? -10.938 1.465 -24.547 1 74.44 195 ASP B CA 1
ATOM 3061 C C . ASP B 1 195 ? -12.406 1.589 -24.141 1 74.44 195 ASP B C 1
ATOM 3063 O O . ASP B 1 195 ? -13.094 2.527 -24.562 1 74.44 195 ASP B O 1
ATOM 3067 N N . ARG B 1 196 ? -12.727 0.763 -23.328 1 72.94 196 ARG B N 1
ATOM 3068 C CA . ARG B 1 196 ? -14.125 0.88 -22.906 1 72.94 196 ARG B CA 1
ATOM 3069 C C . ARG B 1 196 ? -14.367 2.193 -22.172 1 72.94 196 ARG B C 1
ATOM 3071 O O . ARG B 1 196 ? -13.594 2.566 -21.281 1 72.94 196 ARG B O 1
ATOM 3078 N N . ILE B 1 197 ? -15.281 3.037 -22.719 1 68.62 197 ILE B N 1
ATOM 3079 C CA . ILE B 1 197 ? -15.617 4.32 -22.094 1 68.62 197 ILE B CA 1
ATOM 3080 C C . ILE B 1 197 ? -16.391 4.086 -20.812 1 68.62 197 ILE B C 1
ATOM 3082 O O . ILE B 1 197 ? -17.406 3.389 -20.812 1 68.62 197 ILE B O 1
ATOM 3086 N N . VAL B 1 198 ? -15.688 4.547 -19.734 1 71.62 198 VAL B N 1
ATOM 3087 C CA . VAL B 1 198 ? -16.359 4.469 -18.453 1 71.62 198 VAL B CA 1
ATOM 3088 C C . VAL B 1 198 ? -16.719 5.871 -17.969 1 71.62 198 VAL B C 1
ATOM 3090 O O . VAL B 1 198 ? -15.852 6.746 -17.891 1 71.62 198 VAL B O 1
ATOM 3093 N N . LYS B 1 199 ? -18.047 6.223 -17.906 1 58.97 199 LYS B N 1
ATOM 3094 C CA . LYS B 1 199 ? -18.516 7.547 -17.5 1 58.97 199 LYS B CA 1
ATOM 3095 C C . LYS B 1 199 ? -18.266 7.789 -16.016 1 58.97 199 LYS B C 1
ATOM 3097 O O . LYS B 1 199 ? -18.312 6.855 -15.211 1 58.97 199 LYS B O 1
ATOM 3102 N N . SER B 1 200 ? -17.812 9.078 -15.594 1 50.84 200 SER B N 1
ATOM 3103 C CA . SER B 1 200 ? -17.641 9.5 -14.211 1 50.84 200 SER B CA 1
ATOM 3104 C C . SER B 1 200 ? -18.984 9.539 -13.477 1 50.84 200 SER B C 1
ATOM 3106 O O . SER B 1 200 ? -19.984 9.961 -14.039 1 50.84 200 SER B O 1
ATOM 3108 N N . ALA B 1 201 ? -18.984 9 -12.367 1 39.97 201 ALA B N 1
ATOM 3109 C CA . ALA B 1 201 ? -20.25 9.133 -11.656 1 39.97 201 ALA B CA 1
ATOM 3110 C C . ALA B 1 201 ? -20.516 10.586 -11.281 1 39.97 201 ALA B C 1
ATOM 3112 O O . ALA B 1 201 ? -19.578 11.32 -10.922 1 39.97 201 ALA B O 1
#

Foldseek 3Di:
DKKWAAAQQKIKIKDFQFDDDVQHTPRLGDDQKDDLDFFKIKGKDFHPVLSVVLRVVLSVVQVVVCVVVVHHDFLVRSLVVSLVVLCVQVPDPHHRQMWMKMWGAGLPPSDTWIWTAGSNSDIDIDRMDDDDVLRVQQVVLCVVQGDHHDDPVSVVVSVVVSQLSCCQDPPDHGSGIWMWMGGSRGIDTDDDDSPDDRDHD/DKKWAAAQQKIKIKDFQFDDDVQHTPRLGDDQKDDLDFFKIKGKDFHPVLSVVLRVVLSVVQVVVCVVVVHHDFLVRSLVVSLVVLCVQVPDPHHRQMWMKMWGAGLPPSDTWIWTAGSNSDIDIDRMDDDDVLVVQQVVLCVVQGDHHDDPVSVVVSVVVSQLSCCQDPPDHGSGIWMWMGGSRGIDTDDDDSPDDRDHD

Sequence (402 aa):
VLLGITGKDFTLIGASKAAMRGATILKASDDKTRALNKHTLLAFSGEAGDTVQFAEYIQRNAQLYSMRNETELSPSGLAHFVRGELATSLRSRNPYNVNLLMGGVDPITGKPSLYWLDYLASLAEVPYAAHGYAQYYCLSLLDKHHHPDITLGQGIKLMTMCIDELKRRLPIDFKGMVVKAIKADGIVDIEFDDDRIVKSAVLLGITGKDFTLIGASKAAMRGATILKASDDKTRALNKHTLLAFSGEAGDTVQFAEYIQRNAQLYSMRNETELSPSGLAHFVRGELATSLRSRNPYNVNLLMGGVDPITGKPSLYWLDYLASLAEVPYAAHGYAQYYCLSLLDKHHHPDITLGQGIKLMTMCIDELKRRLPIDFKGMVVKAIKADGIVDIEFDDDRIVKSA

Solvent-accessible surface area (backbone atoms only — not comparable to full-atom values): 21204 Å² total; per-residue (Å²): 74,36,39,36,40,43,27,53,56,26,15,38,40,34,29,37,12,49,38,44,57,58,96,40,77,77,36,67,74,43,81,45,61,44,70,56,52,68,31,27,39,39,34,55,37,54,47,58,72,36,34,56,52,48,50,51,51,50,39,52,51,49,46,50,48,25,66,75,63,74,45,75,73,49,50,69,53,45,52,53,50,52,35,50,54,42,40,55,29,60,73,46,96,74,48,55,50,33,37,39,41,37,33,10,14,32,76,85,80,42,49,39,43,32,34,45,35,42,53,56,36,49,76,44,81,41,65,56,50,50,37,65,69,35,39,74,70,27,45,51,57,47,65,72,69,60,48,65,73,33,49,69,69,56,47,51,51,54,50,47,53,40,51,50,47,47,63,57,64,48,95,57,90,72,65,38,64,50,35,35,37,24,22,68,91,27,68,43,82,48,90,72,74,69,77,60,85,68,82,72,131,76,36,39,36,42,41,26,52,56,25,14,40,41,35,28,38,13,49,37,45,57,58,94,40,78,78,36,67,74,44,81,45,61,44,70,55,52,66,31,28,39,38,35,56,39,52,47,60,72,36,32,55,53,50,51,50,52,49,40,52,51,48,46,51,48,25,66,74,65,74,44,76,72,48,50,68,53,46,53,52,51,52,35,50,54,43,41,55,30,60,75,45,96,73,48,54,51,32,37,37,41,37,34,11,15,32,77,85,79,41,49,38,43,30,36,46,34,42,52,58,36,48,76,43,82,43,65,56,50,51,36,65,69,34,38,74,69,27,44,51,57,48,66,72,68,61,47,65,74,32,48,70,69,57,47,51,50,53,51,49,52,43,52,50,47,46,63,58,64,49,97,57,90,72,66,38,63,50,36,35,36,23,23,68,90,29,68,44,82,48,90,73,73,69,76,61,86,69,82,73,129

Organism: Hypocrea jecorina (strain QM6a) (NCBI:txid431241)

InterPro domains:
  IPR001353 Proteasome, subunit alpha/beta [PF00227] (3-180)
  IPR016050 Proteasome beta-type subunit, conserved site [PS00854] (3-50)
  IPR023333 Proteasome B-type subunit [PS51476] (1-182)
  IPR029055 Nucleophile aminohydrolases, N-terminal [G3DSA:3.60.20.10] (1-195)
  IPR029055 Nucleophile aminohydrolases, N-terminal [SSF56235] (3-192)
  IPR035206 Proteasome subunit beta 2 [cd03758] (2-191)
  IPR050115 Proteasome subunit alpha [PTHR11599] (3-168)

pLDDT: mean 93.19, std 7.91, range [39.81, 98.94]

Nearest PDB structures (foldseek):
  8t0m-assembly1_Y  TM=9.686E-01  e=4.943E-28  Saccharomyces cerevisiae S288C
  9gbk-assembly1_Y  TM=9.703E-01  e=1.027E-26  Saccharomyces cerevisiae
  9gbk-assembly1_K  TM=9.771E-01  e=8.236E-26  Saccharomyces cerevisiae
  8rvq-assembly1_Y  TM=9.539E-01  e=1.326E-25  Saccharomyces cerevisiae
  6fvt-assembly1_4  TM=9.592E-01  e=1.493E-25  Saccharomyces cerevisiae S288C

Radius of gyration: 20.95 Å; Cα contacts (8 Å, |Δi|>4): 870; chains: 2; bounding box: 44×67×51 Å